Protein AF-A0A968T275-F1 (afdb_monomer)

pLDDT: mean 90.65, std 12.42, range [26.17, 98.94]

Mean predicted aligned error: 10.83 Å

Radius of gyration: 30.5 Å; Cα contacts (8 Å, |Δi|>4): 1567; chains: 1; bounding box: 111×54×71 Å

Sequence (572 aa):
MMFLVAIGLPYISNASSYRVTSISEYQVAEKAAQAGDTIKWAPGTYEDVSWVILKDGIIVIASELGKTVFTGSSKVELQASHIVFSGFQFAGGKINGDVCKVTGSHNLLEHLNFSAYHSKYYLNIVAACRYNTIRYCNFERKPEDVQSSVVQIQVDEKQPGYHVIAWCSFLNHTAPYNSGGDYGIEALRIGYSFQAKFISRTTVEYCYFSRCNGDGEIISSKARENMYRYNTFENNGESHFTLRHGSDNIVYGNFFLGGAGLRIKEGQNHMVYNNYFSTGEYWTIKLENYKADPLKNVVIAHNTFANSGPLKLGGKGDFKPQQVLIGGNLFINPINQVTDDPTGLEVYQANSYSGEIEVPAQSGFYPFKSIVSKNTCGYYHPSKKIASDNTFPLLDIPVLTDDPLLLLDIAGNKRPVKRKSAGCFEPSKNASSVHPYATDVNTGPVYLRQKALLAKRVMANIREATLLKAEKMLNEKPVTVTAAFCSRSAGGRHDFYSEGDYWWPDPENPTGPYIQKDGQSNPGNFSDHRHAMVRLSEITATLTSAWMLTGDKNMRKRLWNTCKPGLWIQQR

Structure (mmCIF, N/CA/C/O backbone):
data_AF-A0A968T275-F1
#
_entry.id   AF-A0A968T275-F1
#
loop_
_atom_site.group_PDB
_atom_site.id
_atom_site.type_symbol
_atom_site.label_atom_id
_atom_site.label_alt_id
_atom_site.label_comp_id
_atom_site.label_asym_id
_atom_site.label_entity_id
_atom_site.label_seq_id
_atom_site.pdbx_PDB_ins_code
_atom_site.Cartn_x
_atom_site.Cartn_y
_atom_site.Cartn_z
_atom_site.occupancy
_atom_site.B_iso_or_equiv
_atom_site.auth_seq_id
_atom_site.auth_comp_id
_atom_site.auth_asym_id
_atom_site.auth_atom_id
_atom_site.pdbx_PDB_model_num
ATOM 1 N N . MET A 1 1 ? -33.581 -29.678 -17.322 1.00 34.41 1 MET A N 1
ATOM 2 C CA . MET A 1 1 ? -33.541 -29.616 -18.797 1.0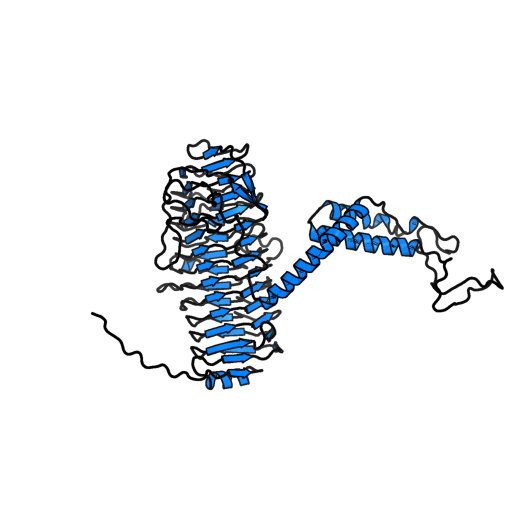0 34.41 1 MET A CA 1
ATOM 3 C C . MET A 1 1 ? -32.236 -28.920 -19.174 1.00 34.41 1 MET A C 1
ATOM 5 O O . MET A 1 1 ? -32.160 -27.703 -19.115 1.00 34.41 1 MET A O 1
ATOM 9 N N . MET A 1 2 ? -31.164 -29.702 -19.362 1.00 27.20 2 MET A N 1
ATOM 10 C CA . MET A 1 2 ? -29.819 -29.215 -19.707 1.00 27.20 2 MET A CA 1
ATOM 11 C C . MET A 1 2 ? -29.798 -28.828 -21.185 1.00 27.20 2 MET A C 1
ATOM 13 O O . MET A 1 2 ? -29.989 -29.691 -22.036 1.00 27.20 2 MET A O 1
ATOM 17 N N . PHE A 1 3 ? -29.539 -27.559 -21.489 1.00 26.59 3 PHE A N 1
ATOM 18 C CA . PHE A 1 3 ? -29.072 -27.167 -22.814 1.00 26.59 3 PHE A CA 1
ATOM 19 C C . PHE A 1 3 ? -27.549 -27.331 -22.843 1.00 26.59 3 PHE A C 1
ATOM 21 O O . PHE A 1 3 ? -26.822 -26.554 -22.228 1.00 26.59 3 PHE A O 1
ATOM 28 N N . LEU A 1 4 ? -27.074 -28.373 -23.534 1.00 26.17 4 LEU A N 1
ATOM 29 C CA . LEU A 1 4 ? -25.695 -28.445 -24.007 1.00 26.17 4 LEU A CA 1
ATOM 30 C C . LEU A 1 4 ? -25.525 -27.367 -25.085 1.00 26.17 4 LEU A C 1
ATOM 32 O O . LEU A 1 4 ? -26.026 -27.511 -26.198 1.00 26.17 4 LEU A O 1
ATOM 36 N N . VAL A 1 5 ? -24.815 -26.291 -24.758 1.00 29.11 5 VAL A N 1
ATOM 37 C CA . VAL A 1 5 ? -24.202 -25.430 -25.770 1.00 29.11 5 VAL A CA 1
ATOM 38 C C . VAL A 1 5 ? -22.947 -26.155 -26.241 1.00 29.11 5 VAL A C 1
ATOM 40 O O . VAL A 1 5 ? -22.015 -26.367 -25.466 1.00 29.11 5 VAL A O 1
ATOM 43 N N . ALA A 1 6 ? -22.944 -26.580 -27.503 1.00 30.14 6 ALA A N 1
ATOM 44 C CA . ALA A 1 6 ? -21.759 -27.090 -28.172 1.00 30.14 6 ALA A CA 1
ATOM 45 C C . ALA A 1 6 ? -20.738 -25.948 -28.299 1.00 30.14 6 ALA A C 1
ATOM 47 O O . ALA A 1 6 ? -20.837 -25.106 -29.189 1.00 30.14 6 ALA A O 1
ATOM 48 N N . ILE A 1 7 ? -19.778 -25.892 -27.375 1.00 38.72 7 ILE A N 1
ATOM 49 C CA . ILE A 1 7 ? -18.598 -25.039 -27.503 1.00 38.72 7 ILE A CA 1
ATOM 50 C C . ILE A 1 7 ? -17.682 -25.742 -28.503 1.00 38.72 7 ILE A C 1
ATOM 52 O O . ILE A 1 7 ? -17.179 -26.834 -28.234 1.00 38.72 7 ILE A O 1
ATOM 56 N N . GLY A 1 8 ? -17.521 -25.136 -29.680 1.00 32.03 8 GLY A N 1
ATOM 57 C CA . GLY A 1 8 ? -16.523 -25.559 -30.653 1.00 32.03 8 GLY A CA 1
ATOM 58 C C . GLY A 1 8 ? -15.155 -25.651 -29.983 1.00 32.03 8 GLY A C 1
ATOM 59 O O . GLY A 1 8 ? -14.760 -24.746 -29.250 1.00 32.03 8 GLY A O 1
ATOM 60 N N . LEU A 1 9 ? -14.466 -26.769 -30.211 1.00 34.84 9 LEU A N 1
ATOM 61 C CA . LEU A 1 9 ? -13.082 -26.989 -29.802 1.00 34.84 9 LEU A CA 1
ATOM 62 C C . LEU A 1 9 ? -12.250 -25.750 -30.175 1.00 34.84 9 LEU A C 1
ATOM 64 O O . LEU A 1 9 ? -12.131 -25.462 -31.371 1.00 34.84 9 LEU A O 1
ATOM 68 N N . PRO A 1 10 ? -11.693 -24.994 -29.210 1.00 41.00 10 PRO A N 1
ATOM 69 C CA . PRO A 1 10 ? -10.780 -23.928 -29.560 1.00 41.00 10 PRO A CA 1
ATOM 70 C C . PRO A 1 10 ? -9.557 -24.585 -30.192 1.00 41.00 10 PRO A C 1
ATOM 72 O O . PRO A 1 10 ? -8.953 -25.495 -29.619 1.00 41.00 10 PRO A O 1
ATOM 75 N N . TYR A 1 11 ? -9.223 -24.137 -31.401 1.00 39.56 11 TYR A N 1
ATOM 76 C CA . TYR A 1 11 ? -7.909 -24.352 -31.982 1.00 39.56 11 TYR A CA 1
ATOM 77 C C . TYR A 1 11 ? -6.871 -24.055 -30.897 1.00 39.56 11 TYR A C 1
ATOM 79 O O . TYR A 1 11 ? -6.786 -22.929 -30.411 1.00 39.56 11 TYR A O 1
ATOM 87 N N . ILE A 1 12 ? -6.095 -25.065 -30.507 1.00 41.78 12 ILE A N 1
ATOM 88 C CA . ILE A 1 12 ? -4.847 -24.846 -29.785 1.00 41.78 12 ILE A CA 1
ATOM 89 C C . ILE A 1 12 ? -3.923 -24.193 -30.815 1.00 41.78 12 ILE A C 1
ATOM 91 O O . ILE A 1 12 ? -3.220 -24.879 -31.555 1.00 41.78 12 ILE A O 1
ATOM 95 N N . SER A 1 13 ? -4.002 -22.868 -30.959 1.00 51.94 13 SER A N 1
ATOM 96 C CA . SER A 1 13 ? -2.944 -22.136 -31.637 1.00 51.94 13 SER A CA 1
ATOM 97 C C . SER A 1 13 ? -1.700 -22.282 -30.765 1.00 51.94 13 SER A C 1
ATOM 99 O O . SER A 1 13 ? -1.725 -22.024 -29.560 1.00 51.94 13 SER A O 1
ATOM 101 N N . ASN A 1 14 ? -0.607 -22.770 -31.349 1.00 66.62 14 ASN A N 1
ATOM 102 C CA . ASN A 1 14 ? 0.690 -22.684 -30.692 1.00 66.62 14 ASN A CA 1
ATOM 103 C C . ASN A 1 14 ? 1.000 -21.194 -30.521 1.00 66.62 14 ASN A C 1
ATOM 105 O O . ASN A 1 14 ? 1.287 -20.522 -31.511 1.00 66.62 14 ASN A O 1
ATOM 109 N N . ALA A 1 15 ? 0.900 -20.685 -29.291 1.00 83.12 15 ALA A N 1
ATOM 110 C CA . ALA A 1 15 ? 1.234 -19.302 -28.977 1.00 83.12 15 ALA A CA 1
ATOM 111 C C . ALA A 1 15 ? 2.680 -19.018 -29.407 1.00 83.12 15 ALA A C 1
ATOM 113 O O . ALA A 1 15 ? 3.624 -19.677 -28.956 1.00 83.12 15 ALA A O 1
ATOM 114 N N . SER A 1 16 ? 2.849 -18.054 -30.306 1.00 94.38 16 SER A N 1
ATOM 115 C CA . SER A 1 16 ? 4.151 -17.653 -30.823 1.00 94.38 16 SER A CA 1
ATOM 116 C C . SER A 1 16 ? 4.900 -16.813 -29.790 1.00 94.38 16 SER A C 1
ATOM 118 O O . SER A 1 16 ? 4.310 -16.099 -28.977 1.00 94.38 16 SER A O 1
ATOM 120 N N . SER A 1 17 ? 6.232 -16.898 -29.810 1.00 96.69 17 SER A N 1
ATOM 121 C CA . SER A 1 17 ? 7.104 -16.104 -28.942 1.00 96.69 17 SER A CA 1
ATOM 122 C C . SER A 1 17 ? 8.056 -15.264 -29.785 1.00 96.69 17 SER A C 1
ATOM 124 O O . SER A 1 17 ? 8.893 -15.806 -30.504 1.00 96.69 17 SER A O 1
ATOM 126 N N . TYR A 1 18 ? 7.993 -13.947 -29.625 1.00 98.12 18 TYR A N 1
ATOM 127 C CA . TYR A 1 18 ? 8.832 -12.978 -30.324 1.00 98.12 18 TYR A CA 1
ATOM 128 C C . TYR A 1 18 ? 9.880 -12.426 -29.360 1.00 98.12 18 TYR A C 1
ATOM 130 O O . TYR A 1 18 ? 9.529 -11.881 -28.317 1.00 98.12 18 TYR A O 1
ATOM 138 N N . ARG A 1 19 ? 11.170 -12.567 -29.672 1.00 98.12 19 ARG A N 1
ATOM 139 C CA . ARG A 1 19 ? 12.244 -11.928 -28.895 1.00 98.12 19 ARG A CA 1
ATOM 140 C C . ARG A 1 19 ? 12.531 -10.549 -29.476 1.00 98.12 19 ARG A C 1
ATOM 142 O O . ARG A 1 19 ? 12.701 -10.443 -30.685 1.00 98.12 19 ARG A O 1
ATOM 149 N N . VAL A 1 20 ? 12.638 -9.536 -28.619 1.00 98.50 20 VAL A N 1
ATOM 150 C CA . VAL A 1 20 ? 12.916 -8.151 -29.027 1.00 98.50 20 VAL A CA 1
ATOM 151 C C . VAL A 1 20 ? 14.028 -7.532 -28.184 1.00 98.50 20 VAL A C 1
ATOM 153 O O . VAL A 1 20 ? 14.201 -7.869 -27.011 1.00 98.50 20 VAL A O 1
ATOM 156 N N . THR A 1 21 ? 14.796 -6.636 -28.790 1.00 97.94 21 THR A N 1
ATOM 157 C CA . THR A 1 21 ? 15.890 -5.865 -28.175 1.00 97.94 21 THR A CA 1
ATOM 158 C C . THR A 1 21 ? 15.772 -4.365 -28.449 1.00 97.94 21 THR A C 1
ATOM 160 O O . THR A 1 21 ? 16.603 -3.580 -28.009 1.00 97.94 21 THR A O 1
ATOM 163 N N . SER A 1 22 ? 14.742 -3.936 -29.173 1.00 97.81 22 SER A N 1
ATOM 164 C CA . SER A 1 22 ? 14.521 -2.536 -29.524 1.00 97.81 22 SER A CA 1
ATOM 165 C C . SER A 1 22 ? 13.033 -2.247 -29.683 1.00 97.81 22 SER A C 1
ATOM 167 O O . SER A 1 22 ? 12.223 -3.157 -29.873 1.00 97.81 22 SER A O 1
ATOM 169 N N . ILE A 1 23 ? 12.669 -0.964 -29.653 1.00 97.25 23 ILE A N 1
ATOM 170 C CA . ILE A 1 23 ? 11.293 -0.543 -29.927 1.00 97.25 23 ILE A CA 1
ATOM 171 C C . ILE A 1 23 ? 10.861 -0.873 -31.362 1.00 97.25 23 ILE A C 1
ATOM 173 O O . ILE A 1 23 ? 9.730 -1.293 -31.584 1.00 97.25 23 ILE A O 1
ATOM 177 N N . SER A 1 24 ? 11.768 -0.767 -32.333 1.00 97.69 24 SER A N 1
ATOM 178 C CA . SER A 1 24 ? 11.483 -1.129 -33.724 1.00 97.69 24 SER A CA 1
ATOM 179 C C . SER A 1 24 ? 11.145 -2.617 -33.854 1.00 97.69 24 SER A C 1
ATOM 181 O O . SER A 1 24 ? 10.170 -2.978 -34.509 1.00 97.69 24 SER A O 1
ATOM 183 N N . GLU A 1 25 ? 11.897 -3.490 -33.176 1.00 98.38 25 GLU A N 1
ATOM 184 C CA . GLU A 1 25 ? 11.587 -4.925 -33.113 1.00 98.38 25 GLU A CA 1
ATOM 185 C C . GLU A 1 25 ? 10.273 -5.202 -32.379 1.00 98.38 25 GLU A C 1
ATOM 187 O O . GLU A 1 25 ? 9.494 -6.041 -32.830 1.00 98.38 25 GLU A O 1
ATOM 192 N N . TYR A 1 26 ? 9.994 -4.481 -31.287 1.00 98.19 26 TYR A N 1
ATOM 193 C CA . TYR A 1 26 ? 8.715 -4.569 -30.581 1.00 98.19 26 TYR A CA 1
ATOM 194 C C . TYR A 1 26 ? 7.533 -4.239 -31.496 1.00 98.19 26 TYR A C 1
ATOM 196 O O . TYR A 1 26 ? 6.581 -5.007 -31.546 1.00 98.19 26 TYR A O 1
ATOM 204 N N . GLN A 1 27 ? 7.605 -3.153 -32.266 1.00 97.81 27 GLN A N 1
ATOM 205 C CA . GLN A 1 27 ? 6.531 -2.745 -33.177 1.00 97.81 27 GLN A CA 1
ATOM 206 C C . GLN A 1 27 ? 6.287 -3.777 -34.286 1.00 97.81 27 GLN A C 1
ATOM 208 O O . GLN A 1 27 ? 5.141 -4.062 -34.642 1.00 97.81 27 GLN A O 1
ATOM 213 N N . VAL A 1 28 ? 7.357 -4.373 -34.822 1.00 98.25 28 VAL A N 1
ATOM 214 C CA . VAL A 1 28 ? 7.248 -5.466 -35.801 1.00 98.25 28 VAL A CA 1
ATOM 215 C C . VAL A 1 28 ? 6.604 -6.700 -35.163 1.00 98.25 28 VAL A C 1
ATOM 217 O O . VAL A 1 28 ? 5.702 -7.291 -35.758 1.00 98.25 28 VAL A O 1
ATOM 220 N N . ALA A 1 29 ? 7.024 -7.062 -33.949 1.00 98.19 29 ALA A N 1
ATOM 221 C CA . ALA A 1 29 ? 6.466 -8.187 -33.206 1.00 98.19 29 ALA A CA 1
ATOM 222 C C . ALA A 1 29 ? 4.988 -7.971 -32.848 1.00 98.19 29 ALA A C 1
ATOM 224 O O . ALA A 1 29 ? 4.181 -8.866 -33.069 1.00 98.19 29 ALA A O 1
ATOM 225 N N . GLU A 1 30 ? 4.605 -6.786 -32.368 1.00 97.81 30 GLU A N 1
ATOM 226 C CA . GLU A 1 30 ? 3.220 -6.447 -32.014 1.00 97.81 30 GLU A CA 1
ATOM 227 C C . GLU A 1 30 ? 2.287 -6.538 -33.226 1.00 97.81 30 GLU A C 1
ATOM 229 O O . GLU A 1 30 ? 1.179 -7.070 -33.127 1.00 97.81 30 GLU A O 1
ATOM 234 N N . LYS A 1 31 ? 2.750 -6.083 -34.396 1.00 97.38 31 LYS A N 1
ATOM 235 C CA . LYS A 1 31 ? 1.987 -6.195 -35.643 1.00 97.38 31 LYS A CA 1
ATOM 236 C C . LYS A 1 31 ? 1.782 -7.652 -36.072 1.00 97.38 31 LYS A C 1
ATOM 238 O O . LYS A 1 31 ? 0.738 -7.970 -36.640 1.00 97.38 31 LYS A O 1
ATOM 243 N N . ALA A 1 32 ? 2.772 -8.512 -35.834 1.00 97.25 32 ALA A N 1
ATOM 244 C CA . ALA A 1 32 ? 2.715 -9.930 -36.184 1.00 97.25 32 ALA A CA 1
ATOM 245 C C . ALA A 1 32 ? 1.926 -10.771 -35.165 1.00 97.25 32 ALA A C 1
ATOM 247 O O . ALA A 1 32 ? 1.324 -11.773 -35.549 1.00 97.25 32 ALA A O 1
ATOM 248 N N . ALA A 1 33 ? 1.920 -10.358 -33.898 1.00 97.19 33 ALA A N 1
ATOM 249 C CA . ALA A 1 33 ? 1.337 -11.108 -32.798 1.00 97.19 33 ALA A CA 1
ATOM 250 C C . ALA A 1 33 ? -0.191 -11.247 -32.905 1.00 97.19 33 ALA A C 1
ATOM 252 O O . ALA A 1 33 ? -0.933 -10.333 -33.298 1.00 97.19 33 ALA A O 1
ATOM 253 N N . GLN A 1 34 ? -0.670 -12.412 -32.491 1.00 96.12 34 GLN A N 1
ATOM 254 C CA . GLN A 1 34 ? -2.067 -12.744 -32.255 1.00 96.12 34 GLN A CA 1
ATOM 255 C C . GLN A 1 34 ? -2.355 -12.786 -30.749 1.00 96.12 34 GLN A C 1
ATOM 257 O O . GLN A 1 34 ? -1.444 -12.845 -29.926 1.00 96.12 34 GLN A O 1
ATOM 262 N N . ALA A 1 35 ? -3.635 -12.737 -30.371 1.00 95.38 35 ALA A N 1
ATOM 263 C CA . ALA A 1 35 ? -4.016 -12.900 -28.971 1.00 95.38 35 ALA A CA 1
ATOM 264 C C . ALA A 1 35 ? -3.499 -14.252 -28.438 1.00 95.38 35 ALA A C 1
ATOM 266 O O . ALA A 1 35 ? -3.644 -15.279 -29.098 1.00 95.38 35 ALA A O 1
ATOM 267 N N . GLY A 1 36 ? -2.892 -14.235 -27.253 1.00 92.94 36 GLY A N 1
ATOM 268 C CA . GLY A 1 36 ? -2.193 -15.366 -26.642 1.00 92.94 36 GLY A CA 1
ATOM 269 C C . GLY A 1 36 ? -0.683 -15.396 -26.899 1.00 92.94 36 GLY A C 1
ATOM 270 O O . GLY A 1 36 ? 0.037 -16.048 -26.143 1.00 92.94 36 GLY A O 1
ATOM 271 N N . ASP A 1 37 ? -0.178 -14.671 -27.901 1.00 97.88 37 ASP A N 1
ATOM 272 C CA . ASP A 1 37 ? 1.254 -14.638 -28.198 1.00 97.88 37 ASP A CA 1
ATOM 273 C C . ASP A 1 37 ? 2.050 -13.851 -27.150 1.00 97.88 37 ASP A C 1
ATOM 275 O O . ASP A 1 37 ? 1.539 -12.971 -26.451 1.00 97.88 37 ASP A O 1
ATOM 279 N N . THR A 1 38 ? 3.346 -14.160 -27.058 1.00 98.50 38 THR A N 1
ATOM 280 C CA . THR A 1 38 ? 4.271 -13.520 -26.119 1.00 98.50 38 THR A CA 1
ATOM 281 C C . THR A 1 38 ? 5.351 -12.715 -26.836 1.00 98.50 38 THR A C 1
ATOM 283 O O . THR A 1 38 ? 6.092 -13.246 -27.659 1.00 98.50 38 THR A O 1
ATOM 286 N N . ILE A 1 39 ? 5.535 -11.458 -26.445 1.00 98.56 39 ILE A N 1
ATOM 287 C CA . ILE A 1 39 ? 6.681 -10.627 -26.814 1.00 98.56 39 ILE A CA 1
ATOM 288 C C . ILE A 1 39 ? 7.626 -10.553 -25.609 1.00 98.56 39 ILE A C 1
ATOM 290 O O . ILE A 1 39 ? 7.262 -10.065 -24.538 1.00 98.56 39 ILE A O 1
ATOM 294 N N . LYS A 1 40 ? 8.847 -11.066 -25.773 1.00 98.44 40 LYS A N 1
ATOM 295 C CA . LYS A 1 40 ? 9.882 -11.159 -24.737 1.00 98.44 40 LYS A CA 1
ATOM 296 C C . LYS A 1 40 ? 10.993 -10.154 -25.003 1.00 98.44 40 LYS A C 1
ATOM 298 O O . LYS A 1 40 ? 11.765 -10.316 -25.950 1.00 98.44 40 LYS A O 1
ATOM 303 N N . TRP A 1 41 ? 11.116 -9.155 -24.140 1.00 98.44 41 TRP A N 1
ATOM 304 C CA . TRP A 1 41 ? 12.211 -8.194 -24.198 1.00 98.44 41 TRP A CA 1
ATOM 305 C C . TRP A 1 41 ? 13.478 -8.796 -23.598 1.00 98.44 41 TRP A C 1
ATOM 307 O O . TRP A 1 41 ? 13.456 -9.314 -22.481 1.00 98.44 41 TRP A O 1
ATOM 317 N N . ALA A 1 42 ? 14.585 -8.734 -24.327 1.00 98.50 42 ALA A N 1
ATOM 318 C CA . ALA A 1 42 ? 15.855 -9.283 -23.877 1.00 98.50 42 ALA A CA 1
ATOM 319 C C . ALA A 1 42 ? 16.416 -8.545 -22.641 1.00 98.50 42 ALA A C 1
ATOM 321 O O . ALA A 1 42 ? 16.097 -7.369 -22.414 1.00 98.50 42 ALA A O 1
ATOM 322 N N . PRO A 1 43 ? 17.308 -9.179 -21.861 1.00 98.69 43 PRO A N 1
ATOM 323 C CA . PRO A 1 43 ? 18.040 -8.505 -20.794 1.00 98.69 43 PRO A CA 1
ATOM 324 C C . PRO A 1 43 ? 18.839 -7.326 -21.351 1.00 98.69 43 PRO A C 1
ATOM 326 O O . PRO A 1 43 ? 19.406 -7.423 -22.438 1.00 98.69 43 PRO A O 1
ATOM 329 N N . GLY A 1 44 ? 18.898 -6.226 -20.611 1.00 98.25 44 GLY A N 1
ATOM 330 C CA . GLY A 1 44 ? 19.621 -5.030 -21.024 1.00 98.25 44 GLY A CA 1
ATOM 331 C C . GLY A 1 44 ? 19.134 -3.774 -20.315 1.00 98.25 44 GLY A C 1
ATOM 332 O O . GLY A 1 44 ? 18.080 -3.775 -19.674 1.00 98.25 44 GLY A O 1
ATOM 333 N N . THR A 1 45 ? 19.914 -2.709 -20.461 1.00 98.44 45 THR A N 1
ATOM 334 C CA . THR A 1 45 ? 19.514 -1.352 -20.089 1.00 98.44 45 THR A CA 1
ATOM 335 C C . THR A 1 45 ? 19.145 -0.606 -21.359 1.00 98.44 45 THR A C 1
ATOM 337 O O . THR A 1 45 ? 19.941 -0.557 -22.294 1.00 98.44 45 THR A O 1
ATOM 340 N N . TYR A 1 46 ? 17.944 -0.045 -21.386 1.00 98.44 46 TYR A N 1
ATOM 341 C CA . TYR A 1 46 ? 17.384 0.654 -22.528 1.00 98.44 46 TYR A CA 1
ATOM 342 C C . TYR A 1 46 ? 17.012 2.072 -22.103 1.00 98.44 46 TYR A C 1
ATOM 344 O O . TYR A 1 46 ? 16.246 2.275 -21.160 1.00 98.44 46 TYR A O 1
ATOM 352 N N . GLU A 1 47 ? 17.580 3.052 -22.788 1.00 98.00 47 GLU A N 1
ATOM 353 C CA . GLU A 1 47 ? 17.408 4.467 -22.479 1.00 98.00 47 GLU A CA 1
ATOM 354 C C . GLU A 1 47 ? 16.419 5.111 -23.456 1.00 98.00 47 GLU A C 1
ATOM 356 O O . GLU A 1 47 ? 16.344 4.709 -24.617 1.00 98.00 47 GLU A O 1
ATOM 361 N N . ASP A 1 48 ? 15.642 6.084 -22.971 1.00 98.12 48 ASP A N 1
ATOM 362 C CA . ASP A 1 48 ? 14.725 6.904 -23.779 1.00 98.12 48 ASP A CA 1
ATOM 363 C C . ASP A 1 48 ? 13.708 6.117 -24.628 1.00 98.12 48 ASP A C 1
ATOM 365 O O . ASP A 1 48 ? 13.305 6.533 -25.717 1.00 98.12 48 ASP A O 1
ATOM 369 N N . VAL A 1 49 ? 13.241 4.972 -24.125 1.00 98.12 49 VAL A N 1
ATOM 370 C CA . VAL A 1 49 ? 12.291 4.130 -24.853 1.00 98.12 49 VAL A CA 1
ATOM 371 C C . VAL A 1 49 ? 10.856 4.523 -24.524 1.00 98.12 49 VAL A C 1
ATOM 373 O O . VAL A 1 49 ? 10.373 4.327 -23.410 1.00 98.12 49 VAL A O 1
ATOM 376 N N . SER A 1 50 ? 10.139 5.028 -25.522 1.00 97.12 50 SER A N 1
ATOM 377 C CA . SER A 1 50 ? 8.707 5.308 -25.433 1.00 97.12 50 SER A CA 1
ATOM 378 C C . SER A 1 50 ? 7.932 4.312 -26.281 1.00 97.12 50 SER A C 1
ATOM 380 O O . SER A 1 50 ? 8.120 4.277 -27.497 1.00 97.12 50 SER A O 1
ATOM 382 N N . TRP A 1 51 ? 7.012 3.557 -25.678 1.00 94.56 51 TRP A N 1
ATOM 383 C CA . TRP A 1 51 ? 6.145 2.664 -26.449 1.00 94.56 51 TRP A CA 1
ATOM 384 C C . TRP A 1 51 ? 4.698 2.633 -25.989 1.00 94.56 51 TRP A C 1
ATOM 386 O O . TRP A 1 51 ? 4.366 2.927 -24.842 1.00 94.56 51 TRP A O 1
ATOM 396 N N . VAL A 1 52 ? 3.833 2.275 -26.932 1.00 97.88 52 VAL A N 1
ATOM 397 C CA . VAL A 1 52 ? 2.392 2.140 -26.747 1.00 97.88 52 VAL A CA 1
ATOM 398 C C . VAL A 1 52 ? 2.030 0.702 -27.087 1.00 97.88 52 VAL A C 1
ATOM 400 O O . VAL A 1 52 ? 2.407 0.231 -28.153 1.00 97.88 52 VAL A O 1
ATOM 403 N N . ILE A 1 53 ? 1.339 0.021 -26.177 1.00 98.12 53 ILE A N 1
ATOM 404 C CA . ILE A 1 53 ? 0.802 -1.325 -26.384 1.00 98.12 53 ILE A CA 1
ATOM 405 C C . ILE A 1 53 ? -0.633 -1.164 -26.885 1.00 98.12 53 ILE A C 1
ATOM 407 O O . ILE A 1 53 ? -1.501 -0.693 -26.144 1.00 98.12 53 ILE A O 1
ATOM 411 N N . LEU A 1 54 ? -0.860 -1.513 -28.147 1.00 97.75 54 LEU A N 1
ATOM 412 C CA . LEU A 1 54 ? -2.102 -1.320 -28.898 1.00 97.75 54 LEU A CA 1
ATOM 413 C C . LEU A 1 54 ? -2.844 -2.633 -29.174 1.00 97.75 54 LEU A C 1
ATOM 415 O O . LEU A 1 54 ? -4.049 -2.613 -29.415 1.00 97.75 54 LEU A O 1
ATOM 419 N N . LYS A 1 55 ? -2.145 -3.771 -29.165 1.00 97.56 55 LYS A N 1
ATOM 420 C CA . LYS A 1 55 ? -2.729 -5.074 -29.506 1.00 97.56 55 LYS A CA 1
ATOM 421 C C . LYS A 1 55 ? -3.328 -5.775 -28.287 1.00 97.56 55 LYS A C 1
ATOM 423 O O . LYS A 1 55 ? -2.590 -6.160 -27.394 1.00 97.56 55 LYS A O 1
ATOM 428 N N . ASP A 1 56 ? -4.633 -6.029 -28.292 1.00 97.94 56 ASP A N 1
ATOM 429 C CA . ASP A 1 56 ? -5.302 -6.782 -27.222 1.00 97.94 56 ASP A CA 1
ATOM 430 C C . ASP A 1 56 ? -4.830 -8.239 -27.105 1.00 97.94 56 ASP A C 1
ATOM 432 O O . ASP A 1 56 ? -4.510 -8.904 -28.096 1.00 97.94 56 ASP A O 1
ATOM 436 N N . GLY A 1 57 ? -4.873 -8.759 -25.878 1.00 97.31 57 GLY A N 1
ATOM 437 C CA . GLY A 1 57 ? -4.733 -10.189 -25.601 1.00 97.31 57 GLY A CA 1
ATOM 438 C C . GLY A 1 57 ? -3.311 -10.744 -25.679 1.00 97.31 57 GLY A C 1
ATOM 439 O O . GLY A 1 57 ? -3.157 -11.963 -25.661 1.00 97.31 57 GLY A O 1
ATOM 440 N N . ILE A 1 58 ? -2.281 -9.901 -25.796 1.00 97.94 58 ILE A N 1
ATOM 441 C CA . ILE A 1 58 ? -0.879 -10.345 -25.857 1.00 97.94 58 ILE A CA 1
ATOM 442 C C . ILE A 1 58 ? -0.193 -10.315 -24.486 1.00 97.94 58 ILE A C 1
ATOM 444 O O . ILE A 1 58 ? -0.600 -9.615 -23.556 1.00 97.94 58 ILE A O 1
ATOM 448 N N . ILE A 1 59 ? 0.909 -11.054 -24.380 1.00 98.62 59 ILE A N 1
ATOM 449 C CA . ILE A 1 59 ? 1.762 -11.104 -23.193 1.00 98.62 59 ILE A CA 1
ATOM 450 C C . ILE A 1 59 ? 3.074 -10.379 -23.509 1.00 98.62 59 ILE A C 1
ATOM 452 O O . ILE A 1 59 ? 3.799 -10.767 -24.418 1.00 98.62 59 ILE A O 1
ATOM 456 N N . VAL A 1 60 ? 3.410 -9.330 -22.764 1.00 98.56 60 VAL A N 1
ATOM 457 C CA . VAL A 1 60 ? 4.640 -8.545 -22.930 1.00 98.56 60 VAL A CA 1
ATOM 458 C C . VAL A 1 60 ? 5.475 -8.659 -21.660 1.00 98.56 60 VAL A C 1
ATOM 460 O O . VAL A 1 60 ? 5.091 -8.156 -20.604 1.00 98.56 60 VAL A O 1
ATOM 463 N N . ILE A 1 61 ? 6.621 -9.336 -21.745 1.00 98.56 61 ILE A N 1
ATOM 464 C CA . ILE A 1 61 ? 7.432 -9.677 -20.568 1.00 98.56 61 ILE A CA 1
ATOM 465 C C . ILE A 1 61 ? 8.920 -9.410 -20.771 1.00 98.56 61 ILE A C 1
ATOM 467 O O . ILE A 1 61 ? 9.432 -9.482 -21.887 1.00 98.56 61 ILE A O 1
ATOM 471 N N . ALA A 1 62 ? 9.646 -9.178 -19.680 1.00 98.31 62 ALA A N 1
ATOM 472 C CA . ALA A 1 62 ? 11.093 -9.357 -19.672 1.00 98.31 62 ALA A CA 1
ATOM 473 C C . ALA A 1 62 ? 11.417 -10.852 -19.831 1.00 98.31 62 ALA A C 1
ATOM 475 O O . ALA A 1 62 ? 10.821 -11.696 -19.158 1.00 98.31 62 ALA A O 1
ATOM 476 N N . SER A 1 63 ? 12.371 -11.206 -20.695 1.00 96.50 63 SER A N 1
ATOM 477 C CA . SER A 1 63 ? 12.772 -12.607 -20.884 1.00 96.50 63 SER A CA 1
ATOM 478 C C . SER A 1 63 ? 13.427 -13.197 -19.632 1.00 96.50 63 SER A C 1
ATOM 480 O O . SER A 1 63 ? 13.361 -14.402 -19.410 1.00 96.50 63 SER A O 1
ATOM 482 N N . GLU A 1 64 ? 14.042 -12.339 -18.817 1.00 96.56 64 GLU A N 1
ATOM 483 C CA . GLU A 1 64 ? 14.543 -12.640 -17.480 1.00 96.56 64 GLU A CA 1
ATOM 484 C C . GLU A 1 64 ? 14.040 -11.563 -16.510 1.00 96.56 64 GLU A C 1
ATOM 486 O O . GLU A 1 64 ? 14.308 -10.371 -16.691 1.00 96.56 64 GLU A O 1
ATOM 491 N N . LEU A 1 65 ? 13.308 -11.977 -15.471 1.00 94.06 65 LEU A N 1
ATOM 492 C CA . LEU A 1 65 ? 12.677 -11.055 -14.525 1.00 94.06 65 LEU A CA 1
ATOM 493 C C . LEU A 1 65 ? 13.698 -10.098 -13.894 1.00 94.06 65 LEU A C 1
ATOM 495 O O . LEU A 1 65 ? 14.692 -10.516 -13.297 1.00 94.06 65 LEU A O 1
ATOM 499 N N . GLY A 1 66 ? 13.428 -8.799 -14.003 1.00 94.38 66 GLY A N 1
ATOM 500 C CA . GLY A 1 66 ? 14.274 -7.750 -13.451 1.00 94.38 66 GLY A CA 1
ATOM 501 C C . GLY A 1 66 ? 15.584 -7.525 -14.210 1.00 94.38 66 GLY A C 1
ATOM 502 O O . GLY A 1 66 ? 16.437 -6.794 -13.717 1.00 94.38 66 GLY A O 1
ATOM 503 N N . LYS A 1 67 ? 15.801 -8.127 -15.383 1.00 97.44 67 LYS A N 1
ATOM 504 C CA . LYS A 1 67 ? 17.022 -7.893 -16.178 1.00 97.44 67 LYS A CA 1
ATOM 505 C C . LYS A 1 67 ? 16.828 -6.937 -17.350 1.00 97.44 67 LYS A C 1
ATOM 507 O O . LYS A 1 67 ? 17.814 -6.529 -17.953 1.00 97.44 67 LYS A O 1
ATOM 512 N N . THR A 1 68 ? 15.590 -6.556 -17.640 1.00 98.44 68 THR A N 1
ATOM 513 C CA . THR A 1 68 ? 15.245 -5.511 -18.607 1.00 98.44 68 THR A CA 1
ATOM 514 C C . THR A 1 68 ? 14.954 -4.220 -17.844 1.00 98.44 68 THR A C 1
ATOM 516 O O . THR A 1 68 ? 13.974 -4.143 -17.095 1.00 98.44 68 THR A O 1
ATOM 519 N N . VAL A 1 69 ? 15.838 -3.234 -17.990 1.00 98.56 69 VAL A N 1
ATOM 520 C CA . VAL A 1 69 ? 15.816 -1.971 -17.245 1.00 98.56 69 VAL A CA 1
ATOM 521 C C . VAL A 1 69 ? 15.622 -0.811 -18.209 1.00 98.56 69 VAL A C 1
ATOM 523 O O . VAL A 1 69 ? 16.372 -0.678 -19.166 1.00 98.56 69 VAL A O 1
ATOM 526 N N . PHE A 1 70 ? 14.646 0.041 -17.926 1.00 98.62 70 PHE A N 1
ATOM 527 C CA . PHE A 1 70 ? 14.349 1.256 -18.666 1.00 98.62 70 PHE A CA 1
ATOM 528 C C . PHE A 1 70 ? 14.773 2.487 -17.861 1.00 98.62 70 PHE A C 1
ATOM 530 O O . PHE A 1 70 ? 14.373 2.657 -16.704 1.00 98.62 70 PHE A O 1
ATOM 537 N N . THR A 1 71 ? 15.592 3.338 -18.478 1.00 98.44 71 THR A N 1
ATOM 538 C CA . THR A 1 71 ? 16.193 4.551 -17.890 1.00 98.44 71 THR A CA 1
ATOM 539 C C . THR A 1 71 ? 15.897 5.777 -18.763 1.00 98.44 71 THR A C 1
ATOM 541 O O . THR A 1 71 ? 15.089 5.698 -19.693 1.00 98.44 71 THR A O 1
ATOM 544 N N . GLY A 1 72 ? 16.500 6.931 -18.460 1.00 98.25 72 GLY A N 1
ATOM 545 C CA . GLY A 1 72 ? 16.304 8.156 -19.241 1.00 98.25 72 GLY A CA 1
ATOM 546 C C . GLY A 1 72 ? 14.850 8.623 -19.208 1.00 98.25 72 GLY A C 1
ATOM 547 O O . GLY A 1 72 ? 14.227 8.642 -18.150 1.00 98.25 72 GLY A O 1
ATOM 548 N N . SER A 1 73 ? 14.304 8.972 -20.363 1.00 98.06 73 SER A N 1
ATOM 549 C CA . SER A 1 73 ? 12.930 9.434 -20.565 1.00 98.06 73 SER A CA 1
ATOM 550 C C . SER A 1 73 ? 11.941 8.321 -20.951 1.00 98.06 73 SER A C 1
ATOM 552 O O . SER A 1 73 ? 10.900 8.577 -21.565 1.00 98.06 73 SER A O 1
ATOM 554 N N . SER A 1 74 ? 12.251 7.073 -20.591 1.00 98.69 74 SER A N 1
ATOM 555 C CA . SER A 1 74 ? 11.436 5.914 -20.957 1.00 98.69 74 SER A CA 1
ATOM 556 C C . SER A 1 74 ? 10.032 5.933 -20.342 1.00 98.69 74 SER A C 1
ATOM 558 O O . SER A 1 74 ? 9.839 6.306 -19.183 1.00 98.69 74 SER A O 1
ATOM 560 N N . LYS A 1 75 ? 9.044 5.466 -21.108 1.00 98.50 75 LYS A N 1
ATOM 561 C CA . LYS A 1 75 ? 7.640 5.365 -20.688 1.00 98.50 75 LYS A CA 1
ATOM 562 C C . LYS A 1 75 ? 6.879 4.300 -21.473 1.00 98.50 75 LYS A C 1
ATOM 564 O O . LYS A 1 75 ? 7.231 3.977 -22.609 1.00 98.50 75 LYS A O 1
ATOM 569 N N . VAL A 1 76 ? 5.783 3.823 -20.892 1.00 98.62 76 VAL A N 1
ATOM 570 C CA . VAL A 1 76 ? 4.861 2.880 -21.525 1.00 98.62 76 VAL A CA 1
ATOM 571 C C . VAL A 1 76 ? 3.404 3.324 -21.379 1.00 98.62 76 VAL A C 1
ATOM 573 O O . VAL A 1 76 ? 2.969 3.724 -20.298 1.00 98.62 76 VAL A O 1
ATOM 576 N N . GLU A 1 77 ? 2.634 3.226 -22.465 1.00 98.56 77 GLU A N 1
ATOM 577 C CA . GLU A 1 77 ? 1.176 3.391 -22.450 1.00 98.56 77 GLU A CA 1
ATOM 578 C C . GLU A 1 77 ? 0.471 2.092 -22.869 1.00 98.56 77 GLU A C 1
ATOM 580 O O . GLU A 1 77 ? 0.637 1.620 -23.989 1.00 98.56 77 GLU A O 1
ATOM 585 N N . LEU A 1 78 ? -0.323 1.505 -21.973 1.00 98.31 78 LEU A N 1
ATOM 586 C CA . LEU A 1 78 ? -1.114 0.298 -22.212 1.00 98.31 78 LEU A CA 1
ATOM 587 C C . LEU A 1 78 ? -2.516 0.713 -22.670 1.00 98.31 78 LEU A C 1
ATOM 589 O O . LEU A 1 78 ? -3.403 0.897 -21.832 1.00 98.31 78 LEU A O 1
ATOM 593 N N . GLN A 1 79 ? -2.709 0.886 -23.980 1.00 98.31 79 GLN A N 1
ATOM 594 C CA . GLN A 1 79 ? -4.031 1.179 -24.554 1.00 98.31 79 GLN A CA 1
ATOM 595 C C . GLN A 1 79 ? -4.858 -0.078 -24.800 1.00 98.31 79 GLN A C 1
ATOM 597 O O . GLN A 1 79 ? -6.082 -0.045 -24.694 1.00 98.31 79 GLN A O 1
ATOM 602 N N . ALA A 1 80 ? -4.172 -1.183 -25.062 1.00 97.69 80 ALA A N 1
ATOM 603 C CA . ALA A 1 80 ? -4.759 -2.497 -25.204 1.00 97.69 80 ALA A CA 1
ATOM 604 C C . ALA A 1 80 ? -5.346 -3.045 -23.895 1.00 97.69 80 ALA A C 1
ATOM 606 O O . ALA A 1 80 ? -4.904 -2.714 -22.788 1.00 97.69 80 ALA A O 1
ATOM 607 N N . SER A 1 81 ? -6.324 -3.929 -24.051 1.00 98.69 81 SER A N 1
ATOM 608 C CA . SER A 1 81 ? -6.971 -4.713 -23.005 1.00 98.69 81 SER A CA 1
ATOM 609 C C . SER A 1 81 ? -6.490 -6.167 -23.010 1.00 98.69 81 SER A C 1
ATOM 611 O O . SER A 1 81 ? -5.944 -6.663 -23.997 1.00 98.69 81 SER A O 1
ATOM 613 N N . HIS A 1 82 ? -6.727 -6.882 -21.909 1.00 98.12 82 HIS A N 1
ATOM 614 C CA . HIS A 1 82 ? -6.327 -8.289 -21.746 1.00 98.12 82 HIS A CA 1
ATOM 615 C C . HIS A 1 82 ? -4.814 -8.528 -21.894 1.00 98.12 82 HIS A C 1
ATOM 617 O O . HIS A 1 82 ? -4.382 -9.572 -22.382 1.00 98.12 82 HIS A O 1
ATOM 623 N N . ILE A 1 83 ? -4.005 -7.558 -21.468 1.00 98.25 83 ILE A N 1
ATOM 624 C CA . ILE A 1 83 ? -2.544 -7.623 -21.507 1.00 98.25 83 ILE A CA 1
ATOM 625 C C . ILE A 1 83 ? -1.990 -8.247 -20.234 1.00 98.25 83 ILE A C 1
ATOM 627 O O . ILE A 1 83 ? -2.413 -7.898 -19.133 1.00 98.25 83 ILE A O 1
ATOM 631 N N . VAL A 1 84 ? -0.956 -9.078 -20.370 1.00 98.62 84 VAL A N 1
ATOM 632 C CA . VAL A 1 84 ? -0.017 -9.361 -19.273 1.00 98.62 84 VAL A CA 1
ATOM 633 C C . VAL A 1 84 ? 1.247 -8.540 -19.503 1.00 98.62 84 VAL A C 1
ATOM 635 O O . VAL A 1 84 ? 1.921 -8.735 -20.508 1.00 98.62 84 VAL A O 1
ATOM 638 N N . PHE A 1 85 ? 1.579 -7.629 -18.589 1.00 98.75 85 PHE A N 1
ATOM 639 C CA . PHE A 1 85 ? 2.781 -6.795 -18.649 1.00 98.75 85 PHE A CA 1
ATOM 640 C C . PHE A 1 85 ? 3.666 -7.067 -17.432 1.00 98.75 85 PHE A C 1
ATOM 642 O O . PHE A 1 85 ? 3.281 -6.734 -16.306 1.00 98.75 85 PHE A O 1
ATOM 649 N N . SER A 1 86 ? 4.832 -7.701 -17.636 1.00 98.75 86 SER A N 1
ATOM 650 C CA . SER A 1 86 ? 5.587 -8.258 -16.506 1.00 98.75 86 SER A CA 1
ATOM 651 C C . SER A 1 86 ? 7.113 -8.201 -16.561 1.00 98.75 86 SER A C 1
ATOM 653 O O . SER A 1 86 ? 7.743 -8.399 -17.595 1.00 98.75 86 SER A O 1
ATOM 655 N N . GLY A 1 87 ? 7.723 -8.022 -15.385 1.00 98.25 87 GLY A N 1
ATOM 656 C CA . GLY A 1 87 ? 9.140 -8.314 -15.150 1.00 98.25 87 GLY A CA 1
ATOM 657 C C . GLY A 1 87 ? 10.114 -7.172 -15.427 1.00 98.25 87 GLY A C 1
ATOM 658 O O . GLY A 1 87 ? 11.326 -7.386 -15.364 1.00 98.25 87 GLY A O 1
ATOM 659 N N . PHE A 1 88 ? 9.607 -5.981 -15.734 1.00 98.69 88 PHE A N 1
ATOM 660 C CA . PHE A 1 88 ? 10.406 -4.823 -16.122 1.00 98.69 88 PHE A CA 1
ATOM 661 C C . PHE A 1 88 ? 10.829 -3.957 -14.935 1.00 98.69 88 PHE A C 1
ATOM 663 O O . PHE A 1 88 ? 10.156 -3.888 -13.903 1.00 98.69 88 PHE A O 1
ATOM 670 N N . GLN A 1 89 ? 11.935 -3.234 -15.105 1.00 98.62 89 GLN A N 1
ATOM 671 C CA . GLN A 1 89 ? 12.341 -2.180 -14.181 1.00 98.62 89 GLN A CA 1
ATOM 672 C C . GLN A 1 89 ? 12.320 -0.821 -14.874 1.00 98.62 89 GLN A C 1
ATOM 674 O O . GLN A 1 89 ? 12.874 -0.684 -15.954 1.00 98.62 89 GLN A O 1
ATOM 679 N N . PHE A 1 90 ? 11.758 0.184 -14.216 1.00 98.69 90 PHE A N 1
ATOM 680 C CA . PHE A 1 90 ? 11.892 1.597 -14.540 1.00 98.69 90 PHE A CA 1
ATOM 681 C C . PHE A 1 90 ? 12.657 2.249 -13.390 1.00 98.69 90 PHE A C 1
ATOM 683 O O . PHE A 1 90 ? 12.136 2.375 -12.277 1.00 98.69 90 PHE A O 1
ATOM 690 N N . ALA A 1 91 ? 13.920 2.606 -13.620 1.00 96.56 91 ALA A N 1
ATOM 691 C CA . ALA A 1 91 ? 14.798 3.052 -12.543 1.00 96.56 91 ALA A CA 1
ATOM 692 C C . ALA A 1 91 ? 15.686 4.230 -12.945 1.00 96.56 91 ALA A C 1
ATOM 694 O O . ALA A 1 91 ? 16.293 4.209 -14.008 1.00 96.56 91 ALA A O 1
ATOM 695 N N . GLY A 1 92 ? 15.791 5.236 -12.070 1.00 96.38 92 GLY A N 1
ATOM 696 C CA . GLY A 1 92 ? 16.773 6.318 -12.208 1.00 96.38 92 GLY A CA 1
ATOM 697 C C . GLY A 1 92 ? 16.591 7.223 -13.431 1.00 96.38 92 GLY A C 1
ATOM 698 O O . GLY A 1 92 ? 17.555 7.850 -13.859 1.00 96.38 92 GLY A O 1
ATOM 699 N N . GLY A 1 93 ? 15.399 7.256 -14.033 1.00 97.56 93 GLY A N 1
ATOM 700 C CA . GLY A 1 93 ? 15.101 8.103 -15.186 1.00 97.56 93 GLY A CA 1
ATOM 701 C C . GLY A 1 93 ? 14.340 9.377 -14.825 1.00 97.56 93 GLY A C 1
ATOM 702 O O . GLY A 1 93 ? 14.026 9.642 -13.662 1.00 97.56 93 GLY A O 1
ATOM 703 N N . LYS A 1 94 ? 14.038 10.179 -15.844 1.00 98.00 94 LYS A N 1
ATOM 704 C CA . LYS A 1 94 ? 13.306 11.437 -15.733 1.00 98.00 94 LYS A CA 1
ATOM 705 C C . LYS A 1 94 ? 12.415 11.663 -16.945 1.00 98.00 94 LYS A C 1
ATOM 707 O O . LYS A 1 94 ? 12.890 11.711 -18.073 1.00 98.00 94 LYS A O 1
ATOM 712 N N . ILE A 1 95 ? 11.131 11.890 -16.690 1.00 96.56 95 ILE A N 1
ATOM 713 C CA . ILE A 1 95 ? 10.123 12.203 -17.703 1.00 96.56 95 ILE A CA 1
ATOM 714 C C . ILE A 1 95 ? 9.233 13.363 -17.269 1.00 96.56 95 ILE A C 1
ATOM 716 O O . ILE A 1 95 ? 8.947 13.558 -16.088 1.00 96.56 95 ILE A O 1
ATOM 720 N N . ASN A 1 96 ? 8.717 14.094 -18.255 1.00 95.31 96 ASN A N 1
ATOM 721 C CA . ASN A 1 96 ? 7.584 14.988 -18.056 1.00 95.31 96 ASN A CA 1
ATOM 722 C C . ASN A 1 96 ? 6.281 14.224 -18.347 1.00 95.31 96 ASN A C 1
ATOM 724 O O . ASN A 1 96 ? 5.823 14.179 -19.489 1.00 95.31 96 ASN A O 1
ATOM 728 N N . GLY A 1 97 ? 5.728 13.561 -17.329 1.00 96.50 97 GLY A N 1
ATOM 729 C CA . GLY A 1 97 ? 4.505 12.763 -17.448 1.00 96.50 97 GLY A CA 1
ATOM 730 C C . GLY A 1 97 ? 4.535 11.479 -16.624 1.00 96.50 97 GLY A C 1
ATOM 731 O O . GLY A 1 97 ? 5.231 11.397 -15.611 1.00 96.50 97 GLY A O 1
ATOM 732 N N . ASP A 1 98 ? 3.758 10.493 -17.067 1.00 98.19 98 ASP A N 1
ATOM 733 C CA . ASP A 1 98 ? 3.565 9.210 -16.387 1.00 98.19 98 ASP A CA 1
ATOM 734 C C . ASP A 1 98 ? 4.552 8.167 -16.925 1.00 98.19 98 ASP A C 1
ATOM 736 O O . ASP A 1 98 ? 4.760 8.092 -18.138 1.00 98.19 98 ASP A O 1
ATOM 740 N N . VAL A 1 99 ? 5.144 7.350 -16.045 1.00 98.69 99 VAL A N 1
ATOM 741 C CA . VAL A 1 99 ? 6.069 6.278 -16.463 1.00 98.69 99 VAL A CA 1
ATOM 742 C C . VAL A 1 99 ? 5.279 5.135 -17.088 1.00 98.69 99 VAL A C 1
ATOM 744 O O . VAL A 1 99 ? 5.613 4.665 -18.172 1.00 98.69 99 VAL A O 1
ATOM 747 N N . CYS A 1 100 ? 4.205 4.710 -16.422 1.00 98.81 100 CYS A N 1
ATOM 748 C CA . CYS A 1 100 ? 3.267 3.713 -16.916 1.00 98.81 100 CYS A CA 1
ATOM 749 C C . CYS A 1 100 ? 1.846 4.280 -16.882 1.00 98.81 100 CYS A C 1
ATOM 751 O O . CYS A 1 100 ? 1.294 4.545 -15.812 1.00 98.81 100 CYS A O 1
ATOM 753 N N . LYS A 1 101 ? 1.239 4.459 -18.053 1.00 98.81 101 LYS A N 1
ATOM 754 C CA . LYS A 1 101 ? -0.153 4.896 -18.191 1.00 98.81 101 LYS A CA 1
ATOM 755 C C . LYS A 1 101 ? -0.989 3.750 -18.740 1.00 98.81 101 LYS A C 1
ATOM 757 O O . LYS A 1 101 ? -0.610 3.131 -19.724 1.00 98.81 101 LYS A O 1
ATOM 762 N N . VAL A 1 102 ? -2.137 3.476 -18.136 1.00 98.81 102 VAL A N 1
ATOM 763 C CA . VAL A 1 102 ? -3.036 2.399 -18.571 1.00 98.81 102 VAL A CA 1
ATOM 764 C C . VAL A 1 102 ? -4.372 3.002 -18.964 1.00 98.81 102 VAL A C 1
ATOM 766 O O . VAL A 1 102 ? -5.013 3.669 -18.150 1.00 98.81 102 VAL A O 1
ATOM 769 N N . THR A 1 103 ? -4.766 2.770 -20.214 1.00 98.38 103 THR A N 1
ATOM 770 C CA . THR A 1 103 ? -6.061 3.171 -20.780 1.00 98.38 103 THR A CA 1
ATOM 771 C C . THR A 1 103 ? -6.925 1.980 -21.211 1.00 98.38 103 THR A C 1
ATOM 773 O O . THR A 1 103 ? -8.139 2.140 -21.343 1.00 98.38 103 THR A O 1
ATOM 776 N N . GLY A 1 104 ? -6.353 0.777 -21.312 1.00 98.19 104 GLY A N 1
ATOM 777 C CA . GLY A 1 104 ? -7.099 -0.470 -21.494 1.00 98.19 104 GLY A CA 1
ATOM 778 C C . GLY A 1 104 ? -7.633 -1.100 -20.200 1.00 98.19 104 GLY A C 1
ATOM 779 O O . GLY A 1 104 ? -7.335 -0.661 -19.083 1.00 98.19 104 GLY A O 1
ATOM 780 N N . SER A 1 105 ? -8.444 -2.145 -20.362 1.00 98.81 105 SER A N 1
ATOM 781 C CA . SER A 1 105 ? -9.123 -2.872 -19.279 1.00 98.81 105 SER A CA 1
ATOM 782 C C . SER A 1 105 ? -8.654 -4.326 -19.185 1.00 98.81 105 SER A C 1
ATOM 784 O O . SER A 1 105 ? -8.061 -4.860 -20.116 1.00 98.81 105 SER A O 1
ATOM 786 N N . HIS A 1 106 ? -8.949 -5.002 -18.075 1.00 98.56 106 HIS A N 1
ATOM 787 C CA . HIS A 1 106 ? -8.600 -6.416 -17.866 1.00 98.56 106 HIS A CA 1
ATOM 788 C C . HIS A 1 106 ? -7.099 -6.726 -18.009 1.00 98.56 106 HIS A C 1
ATOM 790 O O . HIS A 1 106 ? -6.721 -7.838 -18.375 1.00 98.56 106 HIS A O 1
ATOM 796 N N . ASN A 1 107 ? -6.237 -5.750 -17.723 1.00 98.81 107 ASN A N 1
ATOM 797 C CA . ASN A 1 107 ? -4.792 -5.913 -17.790 1.00 98.81 107 ASN A CA 1
ATOM 798 C C . ASN A 1 107 ? -4.232 -6.431 -16.463 1.00 98.81 107 ASN A C 1
ATOM 800 O O . ASN A 1 107 ? -4.659 -6.018 -15.382 1.00 98.81 107 ASN A O 1
ATOM 804 N N . LEU A 1 108 ? -3.224 -7.291 -16.553 1.00 98.81 108 LEU A N 1
ATOM 805 C CA . LEU A 1 108 ? -2.392 -7.743 -15.451 1.00 98.81 108 LEU A CA 1
ATOM 806 C C . LEU A 1 108 ? -1.022 -7.068 -15.548 1.00 98.81 108 LEU A C 1
ATOM 808 O O . LEU A 1 108 ? -0.232 -7.368 -16.439 1.00 98.81 108 LEU A O 1
ATOM 812 N N . LEU A 1 109 ? -0.734 -6.172 -14.610 1.00 98.88 109 LEU A N 1
ATOM 813 C CA . LEU A 1 109 ? 0.573 -5.550 -14.442 1.00 98.88 109 LEU A CA 1
ATOM 814 C C . LEU A 1 109 ? 1.255 -6.209 -13.246 1.00 98.88 109 LEU A C 1
ATOM 816 O O . LEU A 1 109 ? 0.797 -6.041 -12.112 1.00 98.88 109 LEU A O 1
ATOM 820 N N . GLU A 1 110 ? 2.327 -6.970 -13.473 1.00 98.62 110 GLU A N 1
ATOM 821 C CA . GLU A 1 110 ? 2.943 -7.736 -12.388 1.00 98.62 110 GLU A CA 1
ATOM 822 C C . GLU A 1 110 ? 4.466 -7.780 -12.396 1.00 98.62 110 GLU A C 1
ATOM 824 O O . GLU A 1 110 ? 5.103 -7.794 -13.444 1.00 98.62 110 GLU A O 1
ATOM 829 N N . HIS A 1 111 ? 5.075 -7.853 -11.212 1.00 98.56 111 HIS A N 1
ATOM 830 C CA . HIS A 1 111 ? 6.536 -7.889 -11.080 1.00 98.56 111 HIS A CA 1
ATOM 831 C C . HIS A 1 111 ? 7.230 -6.707 -11.772 1.00 98.56 111 HIS A C 1
ATOM 833 O O . HIS A 1 111 ? 8.254 -6.881 -12.428 1.00 98.56 111 HIS A O 1
ATOM 839 N N . LEU A 1 112 ? 6.666 -5.508 -11.630 1.00 98.81 112 LEU A N 1
ATOM 840 C CA . LEU A 1 112 ? 7.267 -4.268 -12.114 1.00 98.81 112 LEU A CA 1
ATOM 841 C C . LEU A 1 112 ? 7.996 -3.563 -10.971 1.00 98.81 112 LEU A C 1
ATOM 843 O O . LEU A 1 112 ? 7.497 -3.521 -9.846 1.00 98.81 112 LEU A O 1
ATOM 847 N N . ASN A 1 113 ? 9.157 -2.982 -11.253 1.00 98.75 113 ASN A N 1
ATOM 848 C CA . ASN A 1 113 ? 9.874 -2.134 -10.304 1.00 98.75 113 ASN A CA 1
ATOM 849 C C . ASN A 1 113 ? 9.907 -0.692 -10.807 1.00 98.75 113 ASN A C 1
ATOM 851 O O . ASN A 1 113 ? 10.433 -0.455 -11.887 1.00 98.75 113 ASN A O 1
ATOM 855 N N . PHE A 1 114 ? 9.423 0.251 -10.006 1.00 98.81 114 PHE A N 1
ATOM 856 C CA . PHE A 1 114 ? 9.559 1.686 -10.228 1.00 98.81 114 PHE A CA 1
ATOM 857 C C . PHE A 1 114 ? 10.379 2.281 -9.083 1.00 98.81 114 PHE A C 1
ATOM 859 O O . PHE A 1 114 ? 9.965 2.213 -7.925 1.00 98.81 114 PHE A O 1
ATOM 866 N N . SER A 1 115 ? 11.553 2.841 -9.384 1.00 98.06 115 SER A N 1
ATOM 867 C CA . SER A 1 115 ? 12.453 3.365 -8.351 1.00 98.06 115 SER A CA 1
ATOM 868 C C . SER A 1 115 ? 13.215 4.608 -8.794 1.00 98.06 115 SER A C 1
ATOM 870 O O . SER A 1 115 ? 13.854 4.594 -9.840 1.00 98.06 115 SER A O 1
ATOM 872 N N . ALA A 1 116 ? 13.268 5.635 -7.940 1.00 97.62 116 ALA A N 1
ATOM 873 C CA . ALA A 1 116 ? 14.042 6.857 -8.181 1.00 97.62 116 ALA A CA 1
ATOM 874 C C . ALA A 1 116 ? 13.787 7.495 -9.564 1.00 97.62 116 ALA A C 1
ATOM 876 O O . ALA A 1 116 ? 14.726 7.926 -10.225 1.00 97.62 116 ALA A O 1
ATOM 877 N N . TYR A 1 117 ? 12.531 7.507 -10.026 1.00 96.88 117 TYR A N 1
ATOM 878 C CA . TYR A 1 117 ? 12.159 8.036 -11.342 1.00 96.88 117 TYR A CA 1
ATOM 879 C C . TYR A 1 117 ? 11.472 9.403 -11.219 1.00 96.88 117 TYR A C 1
ATOM 881 O O . TYR A 1 117 ? 10.406 9.535 -10.622 1.00 96.88 117 TYR A O 1
ATOM 889 N N . HIS A 1 118 ? 12.034 10.445 -11.810 1.00 97.44 118 HIS A N 1
ATOM 890 C CA . HIS A 1 118 ? 11.410 11.767 -11.805 1.00 97.44 118 HIS A CA 1
ATOM 891 C C . HIS A 1 118 ? 10.207 11.755 -12.756 1.00 97.44 118 HIS A C 1
ATOM 893 O O . HIS A 1 118 ? 10.368 11.564 -13.961 1.00 97.44 118 HIS A O 1
ATOM 899 N N . SER A 1 119 ? 8.994 11.865 -12.217 1.00 97.44 119 SER A N 1
ATOM 900 C CA . SER A 1 119 ? 7.753 11.672 -12.976 1.00 97.44 119 SER A CA 1
ATOM 901 C C . SER A 1 119 ? 6.548 12.269 -12.255 1.00 97.44 119 SER A C 1
ATOM 903 O O . SER A 1 119 ? 6.588 12.505 -11.044 1.00 97.44 119 SER A O 1
ATOM 905 N N . LYS A 1 120 ? 5.452 12.457 -12.995 1.00 97.62 120 LYS A N 1
ATOM 906 C CA . LYS A 1 120 ? 4.136 12.743 -12.421 1.00 97.62 120 LYS A CA 1
ATOM 907 C C . LYS A 1 120 ? 3.605 11.502 -11.697 1.00 97.62 120 LYS A C 1
ATOM 909 O O . LYS A 1 120 ? 3.440 11.503 -10.489 1.00 97.62 120 LYS A O 1
ATOM 914 N N . TYR A 1 121 ? 3.415 10.397 -12.405 1.00 98.44 121 TYR A N 1
ATOM 915 C CA . TYR A 1 121 ? 3.001 9.132 -11.797 1.00 98.44 121 TYR A CA 1
ATOM 916 C C . TYR A 1 121 ? 3.981 8.027 -12.177 1.00 98.44 121 TYR A C 1
ATOM 918 O O . TYR A 1 121 ? 4.388 7.935 -13.335 1.00 98.44 121 TYR A O 1
ATOM 926 N N . TYR A 1 122 ? 4.312 7.141 -11.236 1.00 98.81 122 TYR A N 1
ATOM 927 C CA . TYR A 1 122 ? 4.923 5.860 -11.601 1.00 98.81 122 TYR A CA 1
ATOM 928 C C . TYR A 1 122 ? 3.920 5.012 -12.377 1.00 98.81 122 TYR A C 1
ATOM 930 O O . TYR A 1 122 ? 4.255 4.442 -13.412 1.00 98.81 122 TYR A O 1
ATOM 938 N N . LEU A 1 123 ? 2.675 4.973 -11.901 1.00 98.88 123 LEU A N 1
ATOM 939 C CA . LEU A 1 123 ? 1.591 4.248 -12.547 1.00 98.88 123 LEU A CA 1
ATOM 940 C C . LEU A 1 123 ? 0.289 5.044 -12.451 1.00 98.88 123 LEU A C 1
ATOM 942 O O . LEU A 1 123 ? -0.103 5.467 -11.363 1.00 98.88 123 LEU A O 1
ATOM 946 N N . ASN A 1 124 ? -0.383 5.226 -13.586 1.00 98.81 124 ASN A N 1
ATOM 947 C CA . ASN A 1 124 ? -1.667 5.914 -13.693 1.00 98.81 124 ASN A CA 1
ATOM 948 C C . ASN A 1 124 ? -2.691 5.041 -14.433 1.00 98.81 124 ASN A C 1
ATOM 950 O O . ASN A 1 124 ? -2.532 4.783 -15.627 1.00 98.81 124 ASN A O 1
ATOM 954 N N . ILE A 1 125 ? -3.749 4.615 -13.739 1.00 98.75 125 ILE A N 1
ATOM 955 C CA . ILE A 1 125 ? -4.939 4.024 -14.365 1.00 98.75 125 ILE A CA 1
ATOM 956 C C . ILE A 1 125 ? -5.942 5.149 -14.630 1.00 98.75 125 ILE A C 1
ATOM 958 O O . ILE A 1 125 ? -6.380 5.818 -13.688 1.00 98.75 125 ILE A O 1
ATOM 962 N N . VAL A 1 126 ? -6.313 5.374 -15.893 1.00 98.25 126 VAL A N 1
ATOM 963 C CA . VAL A 1 126 ? -7.269 6.441 -16.232 1.00 98.25 126 VAL A CA 1
ATOM 964 C C . VAL A 1 126 ? -8.715 6.026 -15.953 1.00 98.25 126 VAL A C 1
ATOM 966 O O . VAL A 1 126 ? -9.039 4.846 -15.852 1.00 98.25 126 VAL A O 1
ATOM 969 N N . ALA A 1 127 ? -9.604 7.019 -15.857 1.00 97.56 127 ALA A N 1
ATOM 970 C CA . ALA A 1 127 ? -10.942 6.830 -15.305 1.00 97.56 127 ALA A CA 1
ATOM 971 C C . ALA A 1 127 ? -11.775 5.777 -16.048 1.00 97.56 127 ALA A C 1
ATOM 973 O O . ALA A 1 127 ? -12.469 5.010 -15.398 1.00 97.56 127 ALA A O 1
ATOM 974 N N . ALA A 1 128 ? -11.705 5.698 -17.380 1.00 95.31 128 ALA A N 1
ATOM 975 C CA . ALA A 1 128 ? -12.561 4.820 -18.186 1.00 95.31 128 ALA A CA 1
ATOM 976 C C . ALA A 1 128 ? -12.240 3.312 -18.069 1.00 95.31 128 ALA A C 1
ATOM 978 O O . ALA A 1 128 ? -13.038 2.484 -18.505 1.00 95.31 128 ALA A O 1
ATOM 979 N N . CYS A 1 129 ? -11.094 2.941 -17.493 1.00 95.00 129 CYS A N 1
ATOM 980 C CA . CYS A 1 129 ? -10.592 1.565 -17.485 1.00 95.00 129 CYS A CA 1
ATOM 981 C C . CYS A 1 129 ? -11.245 0.690 -16.419 1.00 95.00 129 CYS A C 1
ATOM 983 O O . CYS A 1 129 ? -11.600 1.164 -15.343 1.00 95.00 129 CYS A O 1
ATOM 985 N N . ARG A 1 130 ? -11.336 -0.618 -16.660 1.00 97.88 130 ARG A N 1
ATOM 986 C CA . ARG A 1 130 ? -11.993 -1.558 -15.742 1.00 97.88 130 ARG A CA 1
ATOM 987 C C . ARG A 1 130 ? -11.134 -2.790 -15.482 1.00 97.88 130 ARG A C 1
ATOM 989 O O . ARG A 1 130 ? -10.353 -3.194 -16.338 1.00 97.88 130 ARG A O 1
ATOM 996 N N . TYR A 1 131 ? -11.278 -3.397 -14.307 1.00 98.50 131 TYR A N 1
ATOM 997 C CA . TYR A 1 131 ? -10.763 -4.736 -13.984 1.00 98.50 131 TYR A CA 1
ATOM 998 C C . TYR A 1 131 ? -9.248 -4.943 -14.175 1.00 98.50 131 TYR A C 1
ATOM 1000 O O . TYR A 1 131 ? -8.785 -6.065 -14.368 1.00 98.50 131 TYR A O 1
ATOM 1008 N N . ASN A 1 132 ? -8.453 -3.872 -14.126 1.00 98.88 132 ASN A N 1
ATOM 1009 C CA . ASN A 1 132 ? -6.995 -3.993 -14.100 1.00 98.88 132 ASN A CA 1
ATOM 1010 C C . ASN A 1 132 ? -6.505 -4.514 -12.740 1.00 98.88 132 ASN A C 1
ATOM 1012 O O . ASN A 1 132 ? -6.955 -4.046 -11.692 1.00 98.88 132 ASN A O 1
ATOM 1016 N N . THR A 1 133 ? -5.553 -5.444 -12.773 1.00 98.94 133 THR A N 1
ATOM 1017 C CA . THR A 1 133 ? -4.880 -6.008 -11.600 1.00 98.94 133 THR A CA 1
ATOM 1018 C C . THR A 1 133 ? -3.417 -5.583 -11.595 1.00 98.94 133 THR A C 1
ATOM 1020 O O . THR A 1 133 ? -2.686 -5.840 -12.549 1.00 98.94 133 THR A O 1
ATOM 1023 N N . ILE A 1 134 ? -2.976 -4.963 -10.505 1.00 98.94 134 ILE A N 1
ATOM 1024 C CA . ILE A 1 134 ? -1.585 -4.583 -10.255 1.00 98.94 134 ILE A CA 1
ATOM 1025 C C . ILE A 1 134 ? -1.091 -5.457 -9.110 1.00 98.94 134 ILE A C 1
ATOM 1027 O O . ILE A 1 134 ? -1.596 -5.328 -7.993 1.00 98.94 134 ILE A O 1
ATOM 1031 N N . ARG A 1 135 ? -0.124 -6.348 -9.358 1.00 98.56 135 ARG A N 1
ATOM 1032 C CA . ARG A 1 135 ? 0.349 -7.247 -8.299 1.00 98.56 135 ARG A CA 1
ATOM 1033 C C . ARG A 1 135 ? 1.841 -7.503 -8.258 1.00 98.56 135 ARG A C 1
ATOM 1035 O O . ARG A 1 135 ? 2.510 -7.537 -9.282 1.00 98.56 135 ARG A O 1
ATOM 1042 N N . TYR A 1 136 ? 2.372 -7.726 -7.058 1.00 98.56 136 TYR A N 1
ATOM 1043 C CA . TYR A 1 136 ? 3.808 -7.947 -6.854 1.00 98.56 136 TYR A CA 1
ATOM 1044 C C . TYR A 1 136 ? 4.685 -6.861 -7.501 1.00 98.56 136 TYR A C 1
ATOM 1046 O O . TYR A 1 136 ? 5.783 -7.155 -7.969 1.00 98.56 136 TYR A O 1
ATOM 1054 N N . CYS A 1 137 ? 4.204 -5.618 -7.557 1.00 98.88 137 CYS A N 1
ATOM 1055 C CA . CYS A 1 137 ? 4.963 -4.470 -8.048 1.00 98.88 137 CYS A CA 1
ATOM 1056 C C . CYS A 1 137 ? 5.631 -3.734 -6.884 1.00 98.88 137 CYS A C 1
ATOM 1058 O O . CYS A 1 137 ? 5.136 -3.769 -5.758 1.00 98.88 137 CYS A O 1
ATOM 1060 N N . ASN A 1 138 ? 6.756 -3.078 -7.155 1.00 98.81 138 ASN A N 1
ATOM 1061 C CA . ASN A 1 138 ? 7.462 -2.232 -6.200 1.00 98.81 138 ASN A CA 1
ATOM 1062 C C . ASN A 1 138 ? 7.429 -0.786 -6.678 1.00 98.81 138 ASN A C 1
ATOM 1064 O O . ASN A 1 138 ? 7.786 -0.506 -7.823 1.00 98.81 138 ASN A O 1
ATOM 1068 N N . PHE A 1 139 ? 7.047 0.109 -5.779 1.00 98.88 139 PHE A N 1
ATOM 1069 C CA . PHE A 1 139 ? 7.072 1.548 -5.968 1.00 98.88 139 PHE A CA 1
ATOM 1070 C C . PHE A 1 139 ? 7.935 2.130 -4.857 1.00 98.88 139 PHE A C 1
ATOM 1072 O O . PHE A 1 139 ? 7.594 2.031 -3.681 1.00 98.88 139 PHE A O 1
ATOM 1079 N N . GLU A 1 140 ? 9.096 2.669 -5.213 1.00 97.81 140 GLU A N 1
ATOM 1080 C CA . GLU A 1 140 ? 10.076 3.086 -4.219 1.00 97.81 140 GLU A CA 1
ATOM 1081 C C . GLU A 1 140 ? 10.720 4.433 -4.561 1.00 97.81 140 GLU A C 1
ATOM 1083 O O . GLU A 1 140 ? 10.999 4.730 -5.726 1.00 97.81 140 GLU A O 1
ATOM 1088 N N . ARG A 1 141 ? 10.987 5.254 -3.535 1.00 97.00 141 ARG A N 1
ATOM 1089 C CA . ARG A 1 141 ? 11.786 6.490 -3.649 1.00 97.00 141 ARG A CA 1
ATOM 1090 C C . ARG A 1 141 ? 11.377 7.363 -4.840 1.00 97.00 141 ARG A C 1
ATOM 1092 O O . ARG A 1 141 ? 12.216 7.698 -5.672 1.00 97.00 141 ARG A O 1
ATOM 1099 N N . LYS A 1 142 ? 10.087 7.685 -4.977 1.00 97.38 142 LYS A N 1
ATOM 1100 C CA . LYS A 1 142 ? 9.662 8.720 -5.938 1.00 97.38 142 LYS A CA 1
ATOM 1101 C C . LYS A 1 142 ? 10.338 10.041 -5.555 1.00 97.38 142 LYS A C 1
ATOM 1103 O O . LYS A 1 142 ? 10.124 10.469 -4.423 1.00 97.38 142 LYS A O 1
ATOM 1108 N N . PRO A 1 143 ? 11.147 10.652 -6.439 1.00 95.38 143 PRO A N 1
ATOM 1109 C CA . PRO A 1 143 ? 11.762 11.940 -6.166 1.00 95.38 143 PRO A CA 1
ATOM 1110 C C . PRO A 1 143 ? 10.721 13.029 -5.894 1.00 95.38 143 PRO A C 1
ATOM 1112 O O . PRO A 1 143 ? 9.608 13.011 -6.426 1.00 95.38 143 PRO A O 1
ATOM 1115 N N . GLU A 1 144 ? 11.120 13.977 -5.056 1.00 93.06 144 GLU A N 1
ATOM 1116 C CA . GLU A 1 144 ? 10.267 15.029 -4.497 1.00 93.06 144 GLU A CA 1
ATOM 1117 C C . GLU A 1 144 ? 9.998 16.178 -5.484 1.00 93.06 144 GLU A C 1
ATOM 1119 O O . GLU A 1 144 ? 9.113 16.993 -5.268 1.00 93.06 144 GLU A O 1
ATOM 1124 N N . ASP A 1 145 ? 10.718 16.245 -6.604 1.00 90.38 145 ASP A N 1
ATOM 1125 C CA . ASP A 1 145 ? 10.705 17.392 -7.521 1.00 90.38 145 ASP A CA 1
ATOM 1126 C C . ASP A 1 145 ? 9.401 17.578 -8.313 1.00 90.38 145 ASP A C 1
ATOM 1128 O O . ASP A 1 145 ? 9.171 18.653 -8.866 1.00 90.38 145 ASP A O 1
ATOM 1132 N N . VAL A 1 146 ? 8.534 16.562 -8.360 1.00 91.12 146 VAL A N 1
ATOM 1133 C CA . VAL A 1 146 ? 7.220 16.636 -9.014 1.00 91.12 146 VAL A CA 1
ATOM 1134 C C . VAL A 1 146 ? 6.124 16.212 -8.038 1.00 91.12 146 VAL A C 1
ATOM 1136 O O . VAL A 1 146 ? 5.892 15.020 -7.823 1.00 91.12 146 VAL A O 1
ATOM 1139 N N . GLN A 1 147 ? 5.400 17.188 -7.487 1.00 92.31 147 GLN A N 1
ATOM 1140 C CA . GLN A 1 147 ? 4.293 16.957 -6.551 1.00 92.31 147 GLN A CA 1
ATOM 1141 C C . GLN A 1 147 ? 3.135 16.222 -7.231 1.00 92.31 147 GLN A C 1
ATOM 1143 O O . GLN A 1 147 ? 2.448 16.745 -8.110 1.00 92.31 147 GLN A O 1
ATOM 1148 N N . SER A 1 148 ? 2.977 14.954 -6.875 1.00 94.88 148 SER A N 1
ATOM 1149 C CA . SER A 1 148 ? 1.958 14.028 -7.373 1.00 94.88 148 SER A CA 1
ATOM 1150 C C . SER A 1 148 ? 2.105 12.669 -6.684 1.00 94.88 148 SER A C 1
ATOM 1152 O O . SER A 1 148 ? 3.228 12.206 -6.458 1.00 94.88 148 SER A O 1
ATOM 1154 N N . SER A 1 149 ? 0.970 12.023 -6.394 1.00 96.88 149 SER A N 1
ATOM 1155 C CA . SER A 1 149 ? 0.932 10.671 -5.834 1.00 96.88 149 SER A CA 1
ATOM 1156 C C . SER A 1 149 ? 1.812 9.704 -6.628 1.00 96.88 149 SER A C 1
ATOM 1158 O O . SER A 1 149 ? 2.022 9.868 -7.822 1.00 96.88 149 SER A O 1
ATOM 1160 N N . VAL A 1 150 ? 2.306 8.648 -6.001 1.00 98.56 150 VAL A N 1
ATOM 1161 C CA . VAL A 1 150 ? 3.178 7.670 -6.659 1.00 98.56 150 VAL A CA 1
ATOM 1162 C C . VAL A 1 150 ? 2.380 6.815 -7.640 1.00 98.56 150 VAL A C 1
ATOM 1164 O O . VAL A 1 150 ? 2.734 6.714 -8.818 1.00 98.56 150 VAL A O 1
ATOM 1167 N N . VAL A 1 151 ? 1.267 6.255 -7.164 1.00 98.88 151 VAL A N 1
ATOM 1168 C CA . VAL A 1 151 ? 0.286 5.530 -7.974 1.00 98.88 151 VAL A CA 1
ATOM 1169 C C . VAL A 1 151 ? -1.043 6.276 -7.946 1.00 98.88 151 VAL A C 1
ATOM 1171 O O . VAL A 1 151 ? -1.543 6.628 -6.877 1.00 98.88 151 VAL A O 1
ATOM 1174 N N . GLN A 1 152 ? -1.619 6.502 -9.125 1.00 98.75 152 GLN A N 1
ATOM 1175 C CA . GLN A 1 152 ? -2.922 7.136 -9.305 1.00 98.75 152 GLN A CA 1
ATOM 1176 C C . GLN A 1 152 ? -3.909 6.145 -9.922 1.00 98.75 152 GLN A C 1
ATOM 1178 O O . GLN A 1 152 ? -3.676 5.605 -11.001 1.00 98.75 152 GLN A O 1
ATOM 1183 N N . ILE A 1 153 ? -5.055 5.978 -9.268 1.00 98.81 153 ILE A N 1
ATOM 1184 C CA . ILE A 1 153 ? -6.241 5.335 -9.836 1.00 98.81 153 ILE A CA 1
ATOM 1185 C C . ILE A 1 153 ? -7.290 6.422 -10.025 1.00 98.81 153 ILE A C 1
ATOM 1187 O O . ILE A 1 153 ? -7.646 7.100 -9.063 1.00 98.81 153 ILE A O 1
ATOM 1191 N N . GLN A 1 154 ? -7.744 6.665 -11.247 1.00 98.75 154 GLN A N 1
ATOM 1192 C CA . GLN A 1 154 ? -8.815 7.626 -11.511 1.00 98.75 154 GLN A CA 1
ATOM 1193 C C . GLN A 1 154 ? -10.172 6.923 -11.523 1.00 98.75 154 GLN A C 1
ATOM 1195 O O . GLN A 1 154 ? -10.255 5.736 -11.827 1.00 98.75 154 GLN A O 1
ATOM 1200 N N . VAL A 1 155 ? -11.236 7.660 -11.204 1.00 98.62 155 VAL A N 1
ATOM 1201 C CA . VA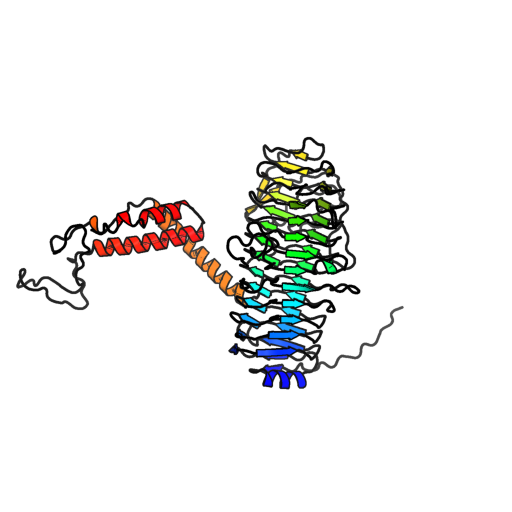L A 1 155 ? -12.579 7.086 -11.032 1.00 98.62 155 VAL A CA 1
ATOM 1202 C C . VAL A 1 155 ? -13.559 7.715 -12.013 1.00 98.62 155 VAL A C 1
ATOM 1204 O O . VAL A 1 155 ? -13.640 8.937 -12.132 1.00 98.62 155 VAL A O 1
ATOM 1207 N N . ASP A 1 156 ? -14.288 6.873 -12.737 1.00 98.31 156 ASP A N 1
ATOM 1208 C CA . ASP A 1 156 ? -15.291 7.299 -13.710 1.00 98.31 156 ASP A CA 1
ATOM 1209 C C . ASP A 1 156 ? -16.644 7.582 -13.060 1.00 98.31 156 ASP A C 1
ATOM 1211 O O . ASP A 1 156 ? -17.032 6.949 -12.084 1.00 98.31 156 ASP A O 1
ATOM 1215 N N . GLU A 1 157 ? -17.378 8.530 -13.638 1.00 97.81 157 GLU A N 1
ATOM 1216 C CA . GLU A 1 157 ? -18.689 8.944 -13.136 1.00 97.81 157 GLU A CA 1
ATOM 1217 C C . GLU A 1 157 ? -19.769 7.871 -13.298 1.00 97.81 157 GLU A C 1
ATOM 1219 O O . GLU A 1 157 ? -20.705 7.812 -12.502 1.00 97.81 157 GLU A O 1
ATOM 1224 N N . LYS A 1 158 ? -19.672 7.046 -14.344 1.00 96.81 158 LYS A N 1
ATOM 1225 C CA . LYS A 1 158 ? -20.778 6.202 -14.803 1.00 96.81 158 LYS A CA 1
ATOM 1226 C C . LYS A 1 158 ? -20.584 4.733 -14.461 1.00 96.81 158 LYS A C 1
ATOM 1228 O O . LYS A 1 158 ? -21.573 4.022 -14.308 1.00 96.81 158 LYS A O 1
ATOM 1233 N N . GLN A 1 159 ? -19.344 4.259 -14.410 1.00 96.38 159 GLN A N 1
ATOM 1234 C CA . GLN A 1 159 ? -19.032 2.837 -14.279 1.00 96.38 159 GLN A CA 1
ATOM 1235 C C . GLN A 1 159 ? -17.874 2.619 -13.287 1.00 96.38 159 GLN A C 1
ATOM 1237 O O . GLN A 1 159 ? -16.810 3.209 -13.477 1.00 96.38 159 GLN A O 1
ATOM 1242 N N . PRO A 1 160 ? -18.027 1.752 -12.268 1.00 97.62 160 PRO A N 1
ATOM 1243 C CA . PRO A 1 160 ? -16.957 1.482 -11.307 1.00 97.62 160 PRO A CA 1
ATOM 1244 C C . PRO A 1 160 ? -15.739 0.792 -11.923 1.00 97.62 160 PRO A C 1
ATOM 1246 O O . PRO A 1 160 ? -15.885 -0.026 -12.825 1.00 97.62 160 PRO A O 1
ATOM 1249 N N . GLY A 1 161 ? -14.545 1.079 -11.397 1.00 98.00 161 GLY A N 1
ATOM 1250 C CA . GLY A 1 161 ? -13.266 0.572 -11.905 1.00 98.00 161 GLY A CA 1
ATOM 1251 C C . GLY A 1 161 ? -12.998 -0.910 -11.621 1.00 98.00 161 GLY A C 1
ATOM 1252 O O . GLY A 1 161 ? -12.464 -1.604 -12.483 1.00 98.00 161 GLY A O 1
ATOM 1253 N N . TYR A 1 162 ? -13.364 -1.412 -10.435 1.00 98.50 162 TYR A N 1
ATOM 1254 C CA . TYR A 1 162 ? -13.074 -2.792 -9.988 1.00 98.50 162 TYR A CA 1
ATOM 1255 C C . TYR A 1 162 ? -11.589 -3.183 -10.079 1.00 98.50 162 TYR A C 1
ATOM 1257 O O . TYR A 1 162 ? -11.241 -4.320 -10.405 1.00 98.50 162 TYR A O 1
ATOM 1265 N N . HIS A 1 163 ? -10.691 -2.226 -9.847 1.00 98.81 163 HIS A N 1
ATOM 1266 C CA . HIS A 1 163 ? -9.259 -2.494 -9.878 1.00 98.81 163 HIS A CA 1
ATOM 1267 C C . HIS A 1 163 ? -8.816 -3.268 -8.640 1.00 98.81 163 HIS A C 1
ATOM 1269 O O . HIS A 1 163 ? -9.375 -3.102 -7.556 1.00 98.81 163 HIS A O 1
ATOM 1275 N N . VAL A 1 164 ? -7.777 -4.083 -8.796 1.00 98.88 164 VAL A N 1
ATOM 1276 C CA . VAL A 1 164 ? -7.158 -4.816 -7.689 1.00 98.88 164 VAL A CA 1
ATOM 1277 C C . VAL A 1 164 ? -5.694 -4.424 -7.598 1.00 98.88 164 VAL A C 1
ATOM 1279 O O . VAL A 1 164 ? -4.960 -4.502 -8.581 1.00 98.88 164 VAL A O 1
ATOM 1282 N N . ILE A 1 165 ? -5.262 -4.011 -6.411 1.00 98.94 165 ILE A N 1
ATOM 1283 C CA . ILE A 1 165 ? -3.863 -3.745 -6.086 1.00 98.94 165 ILE A CA 1
ATOM 1284 C C . ILE A 1 165 ? -3.483 -4.735 -4.995 1.00 98.94 165 ILE A C 1
ATOM 1286 O O . ILE A 1 165 ? -3.979 -4.623 -3.876 1.00 98.94 165 ILE A O 1
ATOM 1290 N N . ALA A 1 166 ? -2.645 -5.717 -5.332 1.00 98.81 166 ALA A N 1
ATOM 1291 C CA . ALA A 1 166 ? -2.380 -6.848 -4.452 1.00 98.81 166 ALA A CA 1
ATOM 1292 C C . ALA A 1 166 ? -0.892 -7.177 -4.307 1.00 98.81 166 ALA A C 1
ATOM 1294 O O . ALA A 1 166 ? -0.163 -7.238 -5.291 1.00 98.81 166 ALA A O 1
ATOM 1295 N N . TRP A 1 167 ? -0.409 -7.456 -3.095 1.00 98.69 167 TRP A N 1
ATOM 1296 C CA . TRP A 1 167 ? 0.986 -7.891 -2.876 1.00 98.69 167 TRP A CA 1
ATOM 1297 C C . TRP A 1 167 ? 2.067 -6.903 -3.352 1.00 98.69 167 TRP A C 1
ATOM 1299 O O . TRP A 1 167 ? 3.222 -7.285 -3.557 1.00 98.69 167 TRP A O 1
ATOM 1309 N N . CYS A 1 168 ? 1.717 -5.632 -3.546 1.00 98.94 168 CYS A N 1
ATOM 1310 C CA . CYS A 1 168 ? 2.662 -4.577 -3.917 1.00 98.94 168 CYS A CA 1
ATOM 1311 C C . CYS A 1 168 ? 3.400 -4.009 -2.696 1.00 98.94 168 CYS A C 1
ATOM 1313 O O . CYS A 1 168 ? 2.851 -3.985 -1.591 1.00 98.94 168 CYS A O 1
ATOM 1315 N N . SER A 1 169 ? 4.621 -3.521 -2.914 1.00 98.75 169 SER A N 1
ATOM 1316 C CA . SER A 1 169 ? 5.413 -2.785 -1.926 1.00 98.75 169 SER A CA 1
ATOM 1317 C C . SER A 1 169 ? 5.490 -1.300 -2.287 1.00 98.75 169 SER A C 1
ATOM 1319 O O . SER A 1 169 ? 5.776 -0.947 -3.432 1.00 98.75 169 SER A O 1
ATOM 1321 N N . PHE A 1 170 ? 5.256 -0.439 -1.299 1.00 98.88 170 PHE A N 1
ATOM 1322 C CA . PHE A 1 170 ? 5.390 1.015 -1.378 1.00 98.88 170 PHE A CA 1
ATOM 1323 C C . PHE A 1 170 ? 6.400 1.457 -0.326 1.00 98.88 170 PHE A C 1
ATOM 1325 O O . PHE A 1 170 ? 6.168 1.269 0.871 1.00 98.88 170 PHE A O 1
ATOM 1332 N N . LEU A 1 171 ? 7.550 1.968 -0.762 1.00 98.00 171 LEU A N 1
ATOM 1333 C CA . LEU A 1 171 ? 8.727 2.078 0.095 1.00 98.00 171 LEU A CA 1
ATOM 1334 C C . LEU A 1 171 ? 9.406 3.443 -0.017 1.00 98.00 171 LEU A C 1
ATOM 1336 O O . LEU A 1 171 ? 9.684 3.932 -1.111 1.00 98.00 171 LEU A O 1
ATOM 1340 N N . ASN A 1 172 ? 9.805 3.998 1.128 1.00 96.88 172 ASN A N 1
ATOM 1341 C CA . ASN A 1 172 ? 10.773 5.098 1.201 1.00 96.88 172 ASN A CA 1
ATOM 1342 C C . ASN A 1 172 ? 10.368 6.334 0.369 1.00 96.88 172 ASN A C 1
ATOM 1344 O O . ASN A 1 172 ? 11.192 6.889 -0.358 1.00 96.88 172 ASN A O 1
ATOM 1348 N N . HIS A 1 173 ? 9.101 6.740 0.441 1.00 96.00 173 HIS A N 1
ATOM 1349 C CA . HIS A 1 173 ? 8.635 7.998 -0.144 1.00 96.00 173 HIS A CA 1
ATOM 1350 C C . HIS A 1 173 ? 8.803 9.111 0.883 1.00 96.00 173 HIS A C 1
ATOM 1352 O O . HIS A 1 173 ? 8.385 8.951 2.026 1.00 96.00 173 HIS A O 1
ATOM 1358 N N . THR A 1 174 ? 9.428 10.215 0.498 1.00 92.94 174 THR A N 1
ATOM 1359 C CA . THR A 1 174 ? 9.753 11.325 1.400 1.00 92.94 174 THR A CA 1
ATOM 1360 C C . THR A 1 174 ? 9.266 12.642 0.820 1.00 92.94 174 THR A C 1
ATOM 1362 O O . THR A 1 174 ? 8.829 12.700 -0.331 1.00 92.94 174 THR A O 1
ATOM 1365 N N . ALA A 1 175 ? 9.257 13.665 1.665 1.00 91.00 175 ALA A N 1
ATOM 1366 C CA . ALA A 1 175 ? 9.009 15.045 1.301 1.00 91.00 175 ALA A CA 1
ATOM 1367 C C . ALA A 1 175 ? 10.154 15.909 1.857 1.00 91.00 175 ALA A C 1
ATOM 1369 O O . ALA A 1 175 ? 10.788 15.507 2.846 1.00 91.00 175 ALA A O 1
ATOM 1370 N N . PRO A 1 176 ? 10.402 17.099 1.279 1.00 88.06 176 PRO A N 1
ATOM 1371 C CA . PRO A 1 176 ? 11.412 18.014 1.778 1.00 88.06 176 PRO A CA 1
ATOM 1372 C C . PRO A 1 176 ? 11.185 18.352 3.248 1.00 88.06 176 PRO A C 1
ATOM 1374 O O . PRO A 1 176 ? 10.059 18.412 3.740 1.00 88.06 176 PRO A O 1
ATOM 1377 N N . TYR A 1 177 ? 12.264 18.641 3.968 1.00 81.38 177 TYR A N 1
ATOM 1378 C CA . TYR A 1 177 ? 12.162 19.045 5.367 1.00 81.38 177 TYR A CA 1
ATOM 1379 C C . TYR A 1 177 ? 11.209 20.247 5.535 1.00 81.38 177 TYR A C 1
ATOM 1381 O O . TYR A 1 177 ? 11.297 21.220 4.788 1.00 81.38 177 TYR A O 1
ATOM 1389 N N . ASN A 1 178 ? 10.313 20.187 6.527 1.00 75.62 178 ASN A N 1
ATOM 1390 C CA . ASN A 1 178 ? 9.279 21.195 6.819 1.00 75.62 178 ASN A CA 1
ATOM 1391 C C . ASN A 1 178 ? 8.217 21.435 5.727 1.00 75.62 178 ASN A C 1
ATOM 1393 O O . ASN A 1 178 ? 7.492 22.426 5.806 1.00 75.62 178 ASN A O 1
ATOM 1397 N N . SER A 1 179 ? 8.056 20.547 4.745 1.00 76.06 179 SER A N 1
ATOM 1398 C CA . SER A 1 179 ? 7.011 20.675 3.715 1.00 76.06 179 SER A CA 1
ATOM 1399 C C . SER A 1 179 ? 5.571 20.597 4.249 1.00 76.06 179 SER A C 1
ATOM 1401 O O . SER A 1 179 ? 4.630 20.926 3.531 1.00 76.06 179 SER A O 1
ATOM 1403 N N . GLY A 1 180 ? 5.381 20.169 5.501 1.00 68.50 180 GLY A N 1
ATOM 1404 C CA . GLY A 1 180 ? 4.062 19.913 6.074 1.00 68.50 180 GLY A CA 1
ATOM 1405 C C . GLY A 1 180 ? 3.414 18.643 5.509 1.00 68.50 180 GLY A C 1
ATOM 1406 O O . GLY A 1 180 ? 4.027 17.890 4.755 1.00 68.50 180 GLY A O 1
ATOM 1407 N N . GLY A 1 181 ? 2.168 18.386 5.912 1.00 74.00 181 GLY A N 1
ATOM 1408 C CA . GLY A 1 181 ? 1.452 17.136 5.627 1.00 74.00 181 GLY A CA 1
ATOM 1409 C C . GLY A 1 181 ? 0.609 17.110 4.346 1.00 74.00 181 GLY A C 1
ATOM 1410 O O . GLY A 1 181 ? -0.323 16.317 4.304 1.00 74.00 181 GLY A O 1
ATOM 1411 N N . ASP A 1 182 ? 0.864 17.980 3.367 1.00 80.44 182 ASP A N 1
ATOM 1412 C CA . ASP A 1 182 ? 0.107 18.059 2.094 1.00 80.44 182 ASP A CA 1
ATOM 1413 C C . ASP A 1 182 ? 1.058 18.357 0.915 1.00 80.44 182 ASP A C 1
ATOM 1415 O O . ASP A 1 182 ? 0.820 19.234 0.087 1.00 80.44 182 ASP A O 1
ATOM 1419 N N . TYR A 1 183 ? 2.225 17.704 0.907 1.00 86.81 183 TYR A N 1
ATOM 1420 C CA . TYR A 1 183 ? 3.257 17.916 -0.113 1.00 86.81 183 TYR A CA 1
ATOM 1421 C C . TYR A 1 183 ? 2.904 17.261 -1.459 1.00 86.81 183 TYR A C 1
ATOM 1423 O O . TYR A 1 183 ? 3.391 17.681 -2.508 1.00 86.81 183 TYR A O 1
ATOM 1431 N N . GLY A 1 184 ? 2.036 16.250 -1.443 1.00 88.38 184 GLY A N 1
ATOM 1432 C CA . GLY A 1 184 ? 1.487 15.611 -2.627 1.00 88.38 184 GLY A CA 1
ATOM 1433 C C . GLY A 1 184 ? 2.291 14.427 -3.151 1.00 88.38 184 GLY A C 1
ATOM 1434 O O . GLY A 1 184 ? 2.225 14.179 -4.346 1.00 88.38 184 GLY A O 1
ATOM 1435 N N . ILE A 1 185 ? 3.056 13.700 -2.327 1.00 94.62 185 ILE A N 1
ATOM 1436 C CA . ILE A 1 185 ? 3.675 12.408 -2.699 1.00 94.62 185 ILE A CA 1
ATOM 1437 C C . ILE A 1 185 ? 2.980 11.269 -1.927 1.00 94.62 185 ILE A C 1
ATOM 1439 O O . ILE A 1 185 ? 3.610 10.482 -1.219 1.00 94.62 185 ILE A O 1
ATOM 1443 N N . GLU A 1 186 ? 1.650 11.174 -2.042 1.00 97.12 186 GLU A N 1
ATOM 1444 C CA . GLU A 1 186 ? 0.899 10.052 -1.467 1.00 97.12 186 GLU A CA 1
ATOM 1445 C C . GLU A 1 186 ? 1.354 8.738 -2.128 1.00 97.12 186 GLU A C 1
ATOM 1447 O O . GLU A 1 186 ? 1.503 8.680 -3.351 1.00 97.12 186 GLU A O 1
ATOM 1452 N N . ALA A 1 187 ? 1.549 7.653 -1.374 1.00 98.50 187 ALA A N 1
ATOM 1453 C CA . ALA A 1 187 ? 1.981 6.378 -1.961 1.00 98.50 187 ALA A CA 1
ATOM 1454 C C . ALA A 1 187 ? 0.923 5.808 -2.926 1.00 98.50 187 ALA A C 1
ATOM 1456 O O . ALA A 1 187 ? 1.249 5.256 -3.978 1.00 98.50 187 ALA A O 1
ATOM 1457 N N . LEU A 1 188 ? -0.356 5.992 -2.601 1.00 98.88 188 LEU A N 1
ATOM 1458 C CA . LEU A 1 188 ? -1.474 5.608 -3.456 1.00 98.88 188 LEU A CA 1
ATOM 1459 C C . LEU A 1 188 ? -2.612 6.616 -3.330 1.00 98.88 188 LEU A C 1
ATOM 1461 O O . LEU A 1 188 ? -3.086 6.892 -2.229 1.00 98.88 188 LEU A O 1
ATOM 1465 N N . ARG A 1 189 ? -3.125 7.093 -4.464 1.00 98.81 189 ARG A N 1
ATOM 1466 C CA . ARG A 1 189 ? -4.359 7.878 -4.512 1.00 98.81 189 ARG A CA 1
ATOM 1467 C C . ARG A 1 189 ? -5.413 7.208 -5.385 1.00 98.81 189 ARG A C 1
ATOM 1469 O O . ARG A 1 189 ? -5.129 6.815 -6.516 1.00 98.81 189 ARG A O 1
ATOM 1476 N N . ILE A 1 190 ? -6.638 7.122 -4.866 1.00 98.81 190 ILE A N 1
ATOM 1477 C CA . ILE A 1 190 ? -7.807 6.595 -5.582 1.00 98.81 190 ILE A CA 1
ATOM 1478 C C . ILE A 1 190 ? -8.836 7.711 -5.718 1.00 98.81 190 ILE A C 1
ATOM 1480 O O . ILE A 1 190 ? -9.517 8.055 -4.759 1.00 98.81 190 ILE A O 1
ATOM 1484 N N . GLY A 1 191 ? -8.936 8.273 -6.916 1.00 98.31 191 GLY A N 1
ATOM 1485 C CA . GLY A 1 191 ? -9.801 9.393 -7.257 1.00 98.31 191 GLY A CA 1
ATOM 1486 C C . GLY A 1 191 ? -9.166 10.772 -7.051 1.00 98.31 191 GLY A C 1
ATOM 1487 O O . GLY A 1 191 ? -7.982 10.923 -6.735 1.00 98.31 191 GLY A O 1
ATOM 1488 N N . TYR A 1 192 ? -10.003 11.790 -7.218 1.00 97.44 192 TYR A N 1
ATOM 1489 C CA . TYR A 1 192 ? -9.758 13.201 -6.923 1.00 97.44 192 TYR A CA 1
ATOM 1490 C C . TYR A 1 192 ? -10.929 13.750 -6.103 1.00 97.44 192 TYR A C 1
ATOM 1492 O O . TYR A 1 192 ? -11.985 13.130 -6.035 1.00 97.44 192 TYR A O 1
ATOM 1500 N N . SER A 1 193 ? -10.791 14.946 -5.527 1.00 95.00 193 SER A N 1
ATOM 1501 C CA . SER A 1 193 ? -11.879 15.582 -4.764 1.00 95.00 193 SER A CA 1
ATOM 1502 C C . SER A 1 193 ? -13.185 15.696 -5.563 1.00 95.00 193 SER A C 1
ATOM 1504 O O . SER A 1 193 ? -14.247 15.360 -5.053 1.00 95.00 193 SER A O 1
ATOM 1506 N N . PHE A 1 194 ? -13.122 16.077 -6.844 1.00 97.12 194 PHE A N 1
ATOM 1507 C CA . PHE A 1 194 ? -14.311 16.153 -7.707 1.00 97.12 194 PHE A CA 1
ATOM 1508 C C . PHE A 1 194 ? -14.904 14.777 -8.076 1.00 97.12 194 PHE A C 1
ATOM 1510 O O . PHE A 1 194 ? -16.041 14.708 -8.539 1.00 97.12 194 PHE A O 1
ATOM 1517 N N . GLN A 1 195 ? -14.155 13.689 -7.859 1.00 97.69 195 GLN A N 1
ATOM 1518 C CA . GLN A 1 195 ? -14.583 12.302 -8.083 1.00 97.69 195 GLN A CA 1
ATOM 1519 C C . GLN A 1 195 ? -15.104 11.628 -6.805 1.00 97.69 195 GLN A C 1
ATOM 1521 O O . GLN A 1 195 ? -15.524 10.476 -6.857 1.00 97.69 195 GLN A O 1
ATOM 1526 N N . ALA A 1 196 ? -15.137 12.339 -5.672 1.00 97.00 196 ALA A N 1
ATOM 1527 C CA . ALA A 1 196 ? -15.527 11.795 -4.370 1.00 97.00 196 ALA A CA 1
ATOM 1528 C C . ALA A 1 196 ? -16.908 11.125 -4.354 1.00 97.00 196 ALA A C 1
ATOM 1530 O O . ALA A 1 196 ? -17.127 10.187 -3.597 1.00 97.00 196 ALA A O 1
ATOM 1531 N N . LYS A 1 197 ? -17.835 11.587 -5.203 1.00 97.19 197 LYS A N 1
ATOM 1532 C CA . LYS A 1 197 ? -19.197 11.043 -5.331 1.00 97.19 197 LYS A CA 1
ATOM 1533 C C . LYS A 1 197 ? -19.286 9.768 -6.181 1.00 97.19 197 LYS A C 1
ATOM 1535 O O . LYS A 1 197 ? -20.341 9.135 -6.200 1.00 97.19 197 LYS A O 1
ATOM 1540 N N . PHE A 1 198 ? -18.222 9.405 -6.895 1.00 98.38 198 PHE A N 1
ATOM 1541 C CA . PHE A 1 198 ? -18.214 8.284 -7.831 1.00 98.38 198 PHE A CA 1
ATOM 1542 C C . PHE A 1 198 ? -17.824 6.974 -7.148 1.00 98.38 198 PHE A C 1
ATOM 1544 O O . PHE A 1 198 ? -17.015 6.948 -6.218 1.00 98.38 198 PHE A O 1
ATOM 1551 N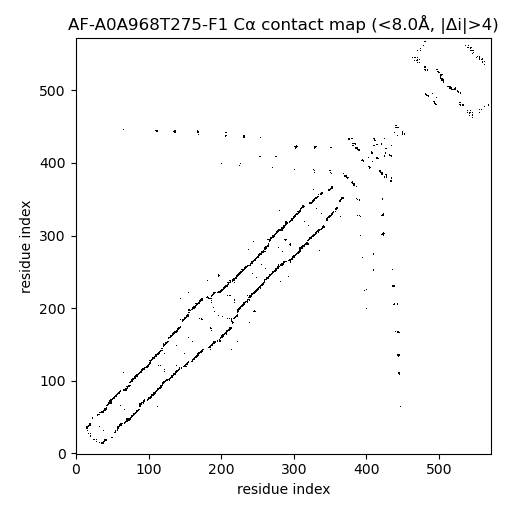 N . ILE A 1 199 ? -18.414 5.881 -7.627 1.00 98.44 199 ILE A N 1
ATOM 1552 C CA . ILE A 1 199 ? -18.172 4.528 -7.128 1.00 98.44 199 ILE A CA 1
ATOM 1553 C C . ILE A 1 199 ? -16.926 3.977 -7.816 1.00 98.44 199 ILE A C 1
ATOM 1555 O O . ILE A 1 199 ? -16.875 3.892 -9.039 1.00 98.44 199 ILE A O 1
ATOM 1559 N N . SER A 1 200 ? -15.924 3.587 -7.030 1.00 98.44 200 SER A N 1
ATOM 1560 C CA . SER A 1 200 ? -14.657 3.054 -7.542 1.00 98.44 200 SER A CA 1
ATOM 1561 C C . SER A 1 200 ? -14.598 1.531 -7.465 1.00 98.44 200 SER A C 1
ATOM 1563 O O . SER A 1 200 ? -14.233 0.885 -8.452 1.00 98.44 200 SER A O 1
ATOM 1565 N N . ARG A 1 201 ? -14.972 0.950 -6.314 1.00 98.19 201 ARG A N 1
ATOM 1566 C CA . ARG A 1 201 ? -14.852 -0.497 -6.045 1.00 98.19 201 ARG A CA 1
ATOM 1567 C C . ARG A 1 201 ? -13.443 -1.047 -6.247 1.00 98.19 201 ARG A C 1
ATOM 1569 O O . ARG A 1 201 ? -13.263 -2.204 -6.615 1.00 98.19 201 ARG A O 1
ATOM 1576 N N . THR A 1 202 ? -12.431 -0.218 -5.998 1.00 98.81 202 THR A N 1
ATOM 1577 C CA . THR A 1 202 ? -11.040 -0.671 -6.013 1.00 98.81 202 THR A CA 1
ATOM 1578 C C . THR A 1 202 ? -10.744 -1.428 -4.721 1.00 98.81 202 THR A C 1
ATOM 1580 O O . THR A 1 202 ? -11.077 -0.964 -3.628 1.00 98.81 202 THR A O 1
ATOM 1583 N N . THR A 1 203 ? -10.100 -2.586 -4.851 1.00 98.94 203 THR A N 1
ATOM 1584 C CA . THR A 1 203 ? -9.599 -3.384 -3.729 1.00 98.94 203 THR A CA 1
ATOM 1585 C C . THR A 1 203 ? -8.092 -3.202 -3.595 1.00 98.94 203 THR A C 1
ATOM 1587 O O . THR A 1 203 ? -7.349 -3.424 -4.550 1.00 98.94 203 THR A O 1
ATOM 1590 N N . VAL A 1 204 ? -7.636 -2.825 -2.403 1.00 98.94 204 VAL A N 1
ATOM 1591 C CA . VAL A 1 204 ? -6.217 -2.785 -2.031 1.00 98.94 204 VAL A CA 1
ATOM 1592 C C . VAL A 1 204 ? -5.985 -3.837 -0.960 1.00 98.94 204 VAL A C 1
ATOM 1594 O O . VAL A 1 204 ? -6.508 -3.713 0.153 1.00 98.94 204 VAL A O 1
ATOM 1597 N N . GLU A 1 205 ? -5.225 -4.877 -1.290 1.00 98.81 205 GLU A N 1
ATOM 1598 C CA . GLU A 1 205 ? -5.042 -6.013 -0.396 1.00 98.81 205 GLU A CA 1
ATOM 1599 C C . GLU A 1 205 ? -3.627 -6.572 -0.333 1.00 98.81 205 GLU A C 1
ATOM 1601 O O . GLU A 1 205 ? -2.893 -6.592 -1.314 1.00 98.81 205 GLU A O 1
ATOM 1606 N N . TYR A 1 206 ? -3.224 -7.070 0.835 1.00 98.75 206 TYR A N 1
ATOM 1607 C CA . TYR A 1 206 ? -1.905 -7.687 1.014 1.00 98.75 206 TYR A CA 1
ATOM 1608 C C . TYR A 1 206 ? -0.725 -6.787 0.585 1.00 98.75 206 TYR A C 1
ATOM 1610 O O . TYR A 1 206 ? 0.344 -7.286 0.235 1.00 98.75 206 TYR A O 1
ATOM 1618 N N . CYS A 1 207 ? -0.889 -5.463 0.601 1.00 98.94 207 CYS A N 1
ATOM 1619 C CA . CYS A 1 207 ? 0.172 -4.511 0.284 1.00 98.94 207 CYS A CA 1
ATOM 1620 C C . CYS A 1 207 ? 0.971 -4.108 1.525 1.00 98.94 207 CYS A C 1
ATOM 1622 O O . CYS A 1 207 ? 0.448 -4.055 2.640 1.00 98.94 207 CYS A O 1
ATOM 1624 N N . TYR A 1 208 ? 2.248 -3.796 1.314 1.00 98.88 208 TYR A N 1
ATOM 1625 C CA . TYR A 1 208 ? 3.171 -3.359 2.358 1.00 98.88 208 TYR A CA 1
ATOM 1626 C C . TYR A 1 208 ? 3.611 -1.917 2.099 1.00 98.88 208 TYR A C 1
ATOM 1628 O O . TYR A 1 208 ? 4.200 -1.616 1.061 1.00 98.88 208 TYR A O 1
ATOM 1636 N N . PHE A 1 209 ? 3.314 -1.032 3.047 1.00 98.88 209 PHE A N 1
ATOM 1637 C CA . PHE A 1 209 ? 3.622 0.394 3.005 1.00 98.88 209 PHE A CA 1
ATOM 1638 C C . PHE A 1 209 ? 4.600 0.717 4.126 1.00 98.88 209 PHE A C 1
ATOM 1640 O O . PHE A 1 209 ? 4.220 0.684 5.299 1.00 98.88 209 PHE A O 1
ATOM 1647 N N . SER A 1 210 ? 5.846 1.036 3.779 1.00 98.19 210 SER A N 1
ATOM 1648 C CA . SER A 1 210 ? 6.872 1.341 4.774 1.00 98.19 210 SER A CA 1
ATOM 1649 C C . SER A 1 210 ? 7.638 2.613 4.460 1.00 98.19 210 SER A C 1
ATOM 1651 O O . SER A 1 210 ? 8.160 2.784 3.355 1.00 98.19 210 SER A O 1
ATOM 1653 N N . ARG A 1 211 ? 7.759 3.484 5.470 1.00 96.75 211 ARG A N 1
ATOM 1654 C CA . ARG A 1 211 ? 8.423 4.794 5.371 1.00 96.75 211 ARG A CA 1
ATOM 1655 C C . ARG A 1 211 ? 7.867 5.626 4.209 1.00 96.75 211 ARG A C 1
ATOM 1657 O O . ARG A 1 211 ? 8.615 6.177 3.405 1.00 96.75 211 ARG A O 1
ATOM 1664 N N . CYS A 1 212 ? 6.546 5.645 4.086 1.00 96.94 212 CYS A N 1
ATOM 1665 C CA . CYS A 1 212 ? 5.796 6.456 3.137 1.00 96.94 212 CYS A CA 1
ATOM 1666 C C . CYS A 1 212 ? 5.409 7.783 3.796 1.00 96.94 212 CYS A C 1
ATOM 1668 O O . CYS A 1 212 ? 4.277 7.960 4.233 1.00 96.94 212 CYS A O 1
ATOM 1670 N N . ASN A 1 213 ? 6.375 8.697 3.851 1.00 93.19 213 ASN A N 1
ATOM 1671 C CA . ASN A 1 213 ? 6.302 9.991 4.529 1.00 93.19 213 ASN A CA 1
ATOM 1672 C C . ASN A 1 213 ? 6.368 11.162 3.529 1.00 93.19 213 ASN A C 1
ATOM 1674 O O . ASN A 1 213 ? 6.840 12.246 3.866 1.00 93.19 213 ASN A O 1
ATOM 1678 N N . GLY A 1 214 ? 5.980 10.922 2.273 1.00 92.50 214 GLY A N 1
ATOM 1679 C CA . GLY A 1 214 ? 5.984 11.926 1.204 1.00 92.50 214 GLY A CA 1
ATOM 1680 C C . GLY A 1 214 ? 4.788 12.873 1.223 1.00 92.50 214 GLY A C 1
ATOM 1681 O O . GLY A 1 214 ? 4.765 13.878 0.519 1.00 92.50 214 GLY A O 1
ATOM 1682 N N . ASP A 1 215 ? 3.796 12.559 2.040 1.00 94.25 215 ASP A N 1
ATOM 1683 C CA . ASP A 1 215 ? 2.610 13.359 2.284 1.00 94.25 215 ASP A CA 1
ATOM 1684 C C . ASP A 1 215 ? 2.071 13.015 3.681 1.00 94.25 215 ASP A C 1
ATOM 1686 O O . ASP A 1 215 ? 2.456 11.993 4.252 1.00 94.25 215 ASP A O 1
ATOM 1690 N N . GLY A 1 216 ? 1.159 13.811 4.244 1.00 94.94 216 GLY A N 1
ATOM 1691 C CA . GLY A 1 216 ? 0.412 13.408 5.441 1.00 94.94 216 GLY A CA 1
ATOM 1692 C C . GLY A 1 216 ? -0.533 12.224 5.184 1.00 94.94 216 GLY A C 1
ATOM 1693 O O . GLY A 1 216 ? -1.113 11.686 6.129 1.00 94.94 216 GLY A O 1
ATOM 1694 N N . GLU A 1 217 ? -0.684 11.813 3.925 1.00 96.81 217 GLU A N 1
ATOM 1695 C CA . GLU A 1 217 ? -1.510 10.715 3.440 1.00 96.81 217 GLU A CA 1
ATOM 1696 C C . GLU A 1 217 ? -0.645 9.611 2.810 1.00 96.81 217 GLU A C 1
ATOM 1698 O O . GLU A 1 217 ? -0.113 9.760 1.714 1.00 96.81 217 GLU A O 1
ATOM 1703 N N . ILE A 1 218 ? -0.545 8.450 3.469 1.00 98.38 218 ILE A N 1
ATOM 1704 C CA . ILE A 1 218 ? 0.057 7.247 2.865 1.00 98.38 218 ILE A CA 1
ATOM 1705 C C . ILE A 1 218 ? -0.814 6.804 1.687 1.00 98.38 218 ILE A C 1
ATOM 1707 O O . ILE A 1 218 ? -0.359 6.682 0.552 1.00 98.38 218 ILE A O 1
ATOM 1711 N N . ILE A 1 219 ? -2.092 6.569 1.984 1.00 98.75 219 ILE A N 1
ATOM 1712 C CA . ILE A 1 219 ? -3.148 6.343 1.005 1.00 98.75 219 ILE A CA 1
ATOM 1713 C C . ILE A 1 219 ? -4.106 7.517 1.114 1.00 98.75 219 ILE A C 1
ATOM 1715 O O . ILE A 1 219 ? -4.528 7.861 2.219 1.00 98.75 219 ILE A O 1
ATOM 1719 N N . SER A 1 220 ? -4.490 8.070 -0.030 1.00 98.50 220 SER A N 1
ATOM 1720 C CA . SER A 1 220 ? -5.545 9.069 -0.136 1.00 98.50 220 SER A CA 1
ATOM 1721 C C . SER A 1 220 ? -6.733 8.491 -0.902 1.00 98.50 220 SER A C 1
ATOM 1723 O O . SER A 1 220 ? -6.737 8.429 -2.136 1.00 98.50 220 SER A O 1
ATOM 1725 N N . SER A 1 221 ? -7.740 8.013 -0.168 1.00 98.56 221 SER A N 1
ATOM 1726 C CA . SER A 1 221 ? -9.005 7.560 -0.759 1.00 98.56 221 SER A CA 1
ATOM 1727 C C . SER A 1 221 ? -9.916 8.755 -1.012 1.00 98.56 221 SER A C 1
ATOM 1729 O O . SER A 1 221 ? -10.256 9.476 -0.075 1.00 98.56 221 SER A O 1
ATOM 1731 N N . LYS A 1 222 ? -10.288 8.984 -2.271 1.00 98.25 222 LYS A N 1
ATOM 1732 C CA . LYS A 1 222 ? -11.115 10.110 -2.729 1.00 98.25 222 LYS A CA 1
ATOM 1733 C C . LYS A 1 222 ? -12.268 9.627 -3.618 1.00 98.25 222 LYS A C 1
ATOM 1735 O O . LYS A 1 222 ? -12.565 10.245 -4.638 1.00 98.25 222 LYS A O 1
ATOM 1740 N N . ALA A 1 223 ? -12.870 8.495 -3.269 1.00 98.44 223 ALA A N 1
ATOM 1741 C CA . ALA A 1 223 ? -13.974 7.877 -4.000 1.00 98.44 223 ALA A CA 1
ATOM 1742 C C . ALA A 1 223 ? -14.762 6.918 -3.097 1.00 98.44 223 ALA A C 1
ATOM 1744 O O . ALA A 1 223 ? -14.325 6.602 -1.987 1.00 98.44 223 ALA A O 1
ATOM 1745 N N . ARG A 1 224 ? -15.914 6.451 -3.587 1.00 98.44 224 ARG A N 1
ATOM 1746 C CA . ARG A 1 224 ? -16.816 5.569 -2.841 1.00 98.44 224 ARG A CA 1
ATOM 1747 C C . ARG A 1 224 ? -16.518 4.090 -3.036 1.00 98.44 224 ARG A C 1
ATOM 1749 O O . ARG A 1 224 ? -15.996 3.682 -4.080 1.00 98.44 224 ARG A O 1
ATOM 1756 N N . GLU A 1 225 ? -16.965 3.303 -2.061 1.00 98.62 225 GLU A N 1
ATOM 1757 C CA . GLU A 1 225 ? -17.044 1.839 -2.123 1.00 98.62 225 GLU A CA 1
ATOM 1758 C C . GLU A 1 225 ? -15.694 1.142 -2.360 1.00 98.62 225 GLU A C 1
ATOM 1760 O O . GLU A 1 225 ? -15.639 0.098 -3.001 1.00 98.62 225 GLU A O 1
ATOM 1765 N N . ASN A 1 226 ? -14.581 1.699 -1.874 1.00 98.75 226 ASN A N 1
ATOM 1766 C CA . ASN A 1 226 ? -13.289 1.011 -1.904 1.00 98.75 226 ASN A CA 1
ATOM 1767 C C . ASN A 1 226 ? -13.120 0.078 -0.697 1.00 98.75 226 ASN A C 1
ATOM 1769 O O . ASN A 1 226 ? -13.597 0.361 0.407 1.00 98.75 226 ASN A O 1
ATOM 1773 N N . MET A 1 227 ? -12.361 -0.999 -0.902 1.00 98.75 227 MET A N 1
ATOM 1774 C CA . MET A 1 227 ? -12.023 -1.977 0.130 1.00 98.75 227 MET A CA 1
ATOM 1775 C C . MET A 1 227 ? -10.510 -2.024 0.357 1.00 98.75 227 MET A C 1
ATOM 1777 O O . MET A 1 227 ? -9.737 -2.247 -0.573 1.00 98.75 227 MET A O 1
ATOM 1781 N N . TYR A 1 228 ? -10.089 -1.868 1.611 1.00 98.88 228 TYR A N 1
ATOM 1782 C CA . TYR A 1 228 ? -8.688 -1.914 2.029 1.00 98.88 228 TYR A CA 1
ATOM 1783 C C . TYR A 1 228 ? -8.511 -3.007 3.076 1.00 98.88 228 TYR A C 1
ATOM 1785 O O . TYR A 1 228 ? -8.958 -2.844 4.218 1.00 98.88 228 TYR A O 1
ATOM 1793 N N . ARG A 1 229 ? -7.869 -4.121 2.706 1.00 98.56 229 ARG A N 1
ATOM 1794 C CA . ARG A 1 229 ? -7.765 -5.277 3.600 1.00 98.56 229 ARG A CA 1
ATOM 1795 C C . ARG A 1 229 ? -6.417 -5.962 3.666 1.00 98.56 229 ARG A C 1
ATOM 1797 O O . ARG A 1 229 ? -5.704 -6.040 2.678 1.00 98.56 229 ARG A O 1
ATOM 1804 N N . TYR A 1 230 ? -6.080 -6.517 4.825 1.00 98.69 230 TYR A N 1
ATOM 1805 C CA . TYR A 1 230 ? -4.869 -7.332 4.998 1.00 98.69 230 TYR A CA 1
ATOM 1806 C C . TYR A 1 230 ? -3.559 -6.627 4.598 1.00 98.69 230 TYR A C 1
ATOM 1808 O O . TYR A 1 230 ? -2.546 -7.277 4.338 1.00 98.69 230 TYR A O 1
ATOM 1816 N N . ASN A 1 231 ? -3.563 -5.292 4.559 1.00 98.94 231 ASN A N 1
ATOM 1817 C CA . ASN A 1 231 ? -2.383 -4.484 4.284 1.00 98.94 231 ASN A CA 1
ATOM 1818 C C . ASN A 1 231 ? -1.586 -4.262 5.566 1.00 98.94 231 ASN A C 1
ATOM 1820 O O . ASN A 1 231 ? -2.109 -4.366 6.677 1.00 98.94 231 ASN A O 1
ATOM 1824 N N . THR A 1 232 ? -0.312 -3.929 5.411 1.00 98.94 232 THR A N 1
ATOM 1825 C CA . THR A 1 232 ? 0.572 -3.596 6.528 1.00 98.94 232 THR A CA 1
ATOM 1826 C C . THR A 1 232 ? 1.203 -2.234 6.297 1.00 98.94 232 THR A C 1
ATOM 1828 O O . THR A 1 232 ? 1.876 -2.014 5.292 1.00 98.94 232 THR A O 1
ATOM 1831 N N . PHE A 1 233 ? 0.973 -1.329 7.241 1.00 98.88 233 PHE A N 1
ATOM 1832 C CA . PHE A 1 233 ? 1.530 0.013 7.303 1.00 98.88 233 PHE A CA 1
ATOM 1833 C C . PHE A 1 233 ? 2.561 0.036 8.423 1.00 98.88 233 PHE A C 1
ATOM 1835 O O . PHE A 1 233 ? 2.202 -0.115 9.589 1.00 98.88 233 PHE A O 1
ATOM 1842 N N . GLU A 1 234 ? 3.834 0.203 8.088 1.00 97.56 234 GLU A N 1
ATOM 1843 C CA . GLU A 1 234 ? 4.925 0.093 9.049 1.00 97.56 234 GLU A CA 1
ATOM 1844 C C . GLU A 1 234 ? 5.874 1.299 8.994 1.00 97.56 234 GLU A C 1
ATOM 1846 O O . GLU A 1 234 ? 6.370 1.671 7.936 1.00 97.56 234 GLU A O 1
ATOM 1851 N N . ASN A 1 235 ? 6.175 1.905 10.145 1.00 96.06 235 ASN A N 1
ATOM 1852 C CA . ASN A 1 235 ? 7.163 2.983 10.277 1.00 96.06 235 ASN A CA 1
ATOM 1853 C C . ASN A 1 235 ? 6.911 4.191 9.346 1.00 96.06 235 ASN A C 1
ATOM 1855 O O . ASN A 1 235 ? 7.847 4.739 8.758 1.00 96.06 235 ASN A O 1
ATOM 1859 N N . ASN A 1 236 ? 5.649 4.610 9.212 1.00 95.75 236 ASN A N 1
ATOM 1860 C CA . ASN A 1 236 ? 5.226 5.718 8.341 1.00 95.75 236 ASN A CA 1
ATOM 1861 C C . ASN A 1 236 ? 5.153 7.089 9.055 1.00 95.75 236 ASN A C 1
ATOM 1863 O O . ASN A 1 236 ? 4.493 8.009 8.580 1.00 95.75 236 ASN A O 1
ATOM 1867 N N . GLY A 1 237 ? 5.805 7.239 10.215 1.00 93.19 237 GLY A N 1
ATOM 1868 C CA . GLY A 1 237 ? 5.838 8.512 10.946 1.00 93.19 237 GLY A CA 1
ATOM 1869 C C . GLY A 1 237 ? 4.437 9.067 11.230 1.00 93.19 237 GLY A C 1
ATOM 1870 O O . GLY A 1 237 ? 3.585 8.345 11.737 1.00 93.19 237 GLY A O 1
ATOM 1871 N N . GLU A 1 238 ? 4.198 10.336 10.895 1.00 93.56 238 GLU A N 1
ATOM 1872 C CA . GLU A 1 238 ? 2.900 11.012 11.076 1.00 93.56 238 GLU A CA 1
ATOM 1873 C C . GLU A 1 238 ? 1.939 10.863 9.883 1.00 93.56 238 GLU A C 1
ATOM 1875 O O . GLU A 1 238 ? 0.812 11.366 9.921 1.00 93.56 238 GLU A O 1
ATOM 1880 N N . SER A 1 239 ? 2.352 10.183 8.816 1.00 95.62 239 SER A N 1
ATOM 1881 C CA . SER A 1 239 ? 1.518 9.975 7.637 1.00 95.62 239 SER A CA 1
ATOM 1882 C C . SER A 1 239 ? 0.450 8.930 7.940 1.00 95.62 239 SER A C 1
ATOM 1884 O O . SER A 1 239 ? 0.746 7.844 8.428 1.00 95.62 239 SER A O 1
ATOM 1886 N N . HIS A 1 240 ? -0.810 9.251 7.657 1.00 97.50 240 HIS A N 1
ATOM 1887 C CA . HIS A 1 240 ? -1.944 8.371 7.934 1.00 97.50 240 HIS A CA 1
ATOM 1888 C C . HIS A 1 240 ? -2.398 7.676 6.653 1.00 97.50 240 HIS A C 1
ATOM 1890 O O . HIS A 1 240 ? -2.398 8.277 5.575 1.00 97.50 240 HIS A O 1
ATOM 1896 N N . PHE A 1 241 ? -2.926 6.457 6.754 1.00 98.62 241 PHE A N 1
ATOM 1897 C CA . PHE A 1 241 ? -3.907 6.033 5.754 1.00 98.62 241 PHE A CA 1
ATOM 1898 C C . PHE A 1 241 ? -5.118 6.962 5.908 1.00 98.62 241 PHE A C 1
ATOM 1900 O O . PHE A 1 241 ? -5.740 6.985 6.964 1.00 98.62 241 PHE A O 1
ATOM 1907 N N . THR A 1 242 ? -5.440 7.755 4.884 1.00 98.56 242 THR A N 1
ATOM 1908 C CA . THR A 1 242 ? -6.554 8.698 4.919 1.00 98.56 242 THR A CA 1
ATOM 1909 C C . THR A 1 242 ? -7.721 8.289 4.013 1.00 98.56 242 THR A C 1
ATOM 1911 O O . THR A 1 242 ? -7.597 8.204 2.788 1.00 98.56 242 THR A O 1
ATOM 1914 N N . LEU A 1 243 ? -8.901 8.125 4.617 1.00 98.56 243 LEU A N 1
ATOM 1915 C CA . LEU A 1 243 ? -10.189 8.252 3.934 1.00 98.56 243 LEU A CA 1
ATOM 1916 C C . LEU A 1 243 ? -10.472 9.748 3.782 1.00 98.56 243 LEU A C 1
ATOM 1918 O O . LEU A 1 243 ? -10.895 10.421 4.725 1.00 98.56 243 LEU A O 1
ATOM 1922 N N . ARG A 1 244 ? -10.069 10.293 2.632 1.00 97.31 244 ARG A N 1
ATOM 1923 C CA . ARG A 1 244 ? -9.911 11.734 2.421 1.00 97.31 244 ARG A CA 1
ATOM 1924 C C . ARG A 1 244 ? -11.182 12.386 1.889 1.00 97.31 244 ARG A C 1
ATOM 1926 O O . ARG A 1 244 ? -11.488 13.492 2.329 1.00 97.31 244 ARG A O 1
ATOM 1933 N N . HIS A 1 245 ? -11.866 11.724 0.959 1.00 97.12 245 HIS A N 1
ATOM 1934 C CA . HIS A 1 245 ? -13.195 12.074 0.459 1.00 97.12 245 HIS A CA 1
ATOM 1935 C C . HIS A 1 245 ? -13.959 10.809 0.032 1.00 97.12 245 HIS A C 1
ATOM 1937 O O . HIS A 1 245 ? -13.341 9.794 -0.296 1.00 97.12 245 HIS A O 1
ATOM 1943 N N . GLY A 1 246 ? -15.283 10.922 -0.090 1.00 97.06 246 GLY A N 1
ATOM 1944 C CA . GLY A 1 246 ? -16.152 9.847 -0.569 1.00 97.06 246 GLY A CA 1
ATOM 1945 C C . GLY A 1 246 ? -16.567 8.887 0.544 1.00 97.06 246 GLY A C 1
ATOM 1946 O O . GLY A 1 246 ? -15.803 8.625 1.465 1.00 97.06 246 GLY A O 1
ATOM 1947 N N . SER A 1 247 ? -17.784 8.362 0.433 1.00 98.19 247 SER A N 1
ATOM 1948 C CA . SER A 1 247 ? -18.471 7.528 1.431 1.00 98.19 247 SER A CA 1
ATOM 1949 C C . SER A 1 247 ? -18.354 6.017 1.166 1.00 98.19 247 SER A C 1
ATOM 1951 O O . SER A 1 247 ? -17.851 5.587 0.131 1.00 98.19 247 SER A O 1
ATOM 1953 N N . ASP A 1 248 ? -18.851 5.196 2.092 1.00 98.38 248 ASP A N 1
ATOM 1954 C CA . ASP A 1 248 ? -19.071 3.751 1.902 1.00 98.38 248 ASP A CA 1
ATOM 1955 C C . ASP A 1 248 ? -17.773 2.931 1.756 1.00 98.38 248 ASP A C 1
ATOM 1957 O O . ASP A 1 248 ? -17.732 1.912 1.077 1.00 98.38 248 ASP A O 1
ATOM 1961 N N . ASN A 1 249 ? -16.678 3.388 2.369 1.00 98.62 249 ASN A N 1
ATOM 1962 C CA . ASN A 1 249 ? -15.378 2.707 2.319 1.00 98.62 249 ASN A CA 1
ATOM 1963 C C . ASN A 1 249 ? -15.186 1.721 3.486 1.00 98.62 249 ASN A C 1
ATOM 1965 O O . ASN A 1 249 ? -15.540 2.020 4.631 1.00 98.62 249 ASN A O 1
ATOM 1969 N N . ILE A 1 250 ? -14.548 0.582 3.202 1.00 98.69 250 ILE A N 1
ATOM 1970 C CA . ILE A 1 250 ? -14.284 -0.497 4.162 1.00 98.69 250 ILE A CA 1
ATOM 1971 C C . ILE A 1 250 ? -12.771 -0.658 4.396 1.00 98.69 250 ILE A C 1
ATOM 1973 O O . ILE A 1 250 ? -11.993 -0.797 3.453 1.00 98.69 250 ILE A O 1
ATOM 1977 N N . VAL A 1 251 ? -12.356 -0.697 5.665 1.00 98.88 251 VAL A N 1
ATOM 1978 C CA . VAL A 1 251 ? -10.972 -0.881 6.124 1.00 98.88 251 VAL A CA 1
ATOM 1979 C C . VAL A 1 251 ? -10.924 -2.006 7.158 1.00 98.88 251 VAL A C 1
ATOM 1981 O O . VAL A 1 251 ? -11.310 -1.803 8.313 1.00 98.88 251 VAL A O 1
ATOM 1984 N N . TYR A 1 252 ? -10.435 -3.193 6.781 1.00 98.62 252 TYR A N 1
ATOM 1985 C CA . TYR A 1 252 ? -10.390 -4.318 7.721 1.00 98.62 252 TYR A CA 1
ATOM 1986 C C . TYR A 1 252 ? -9.191 -5.248 7.628 1.00 98.62 252 TYR A C 1
ATOM 1988 O O . TYR A 1 252 ? -8.578 -5.415 6.584 1.00 98.62 252 TYR A O 1
ATOM 1996 N N . GLY A 1 253 ? -8.850 -5.901 8.736 1.00 98.44 253 GLY A N 1
ATOM 1997 C CA . GLY A 1 253 ? -7.773 -6.893 8.747 1.00 98.44 253 GLY A CA 1
ATOM 1998 C C . GLY A 1 253 ? -6.370 -6.312 8.529 1.00 98.44 253 GLY A C 1
ATOM 1999 O O . GLY A 1 253 ? -5.444 -7.067 8.253 1.00 98.44 253 GLY A O 1
ATOM 2000 N N . ASN A 1 254 ? -6.201 -4.988 8.599 1.00 98.94 254 ASN A N 1
ATOM 2001 C CA . ASN A 1 254 ? -4.923 -4.321 8.356 1.00 98.94 254 ASN A CA 1
ATOM 2002 C C . ASN A 1 254 ? -4.081 -4.225 9.636 1.00 98.94 254 ASN A C 1
ATOM 2004 O O . ASN A 1 254 ? -4.610 -4.213 10.750 1.00 98.94 254 ASN A O 1
ATOM 2008 N N . PHE A 1 255 ? -2.770 -4.085 9.456 1.00 98.88 255 PHE A N 1
ATOM 2009 C CA . PHE A 1 255 ? -1.797 -3.841 10.518 1.00 98.88 255 PHE A CA 1
ATOM 2010 C C . PHE A 1 255 ? -1.225 -2.425 10.405 1.00 98.88 255 PHE A C 1
ATOM 2012 O O . PHE A 1 255 ? -0.735 -2.049 9.343 1.00 98.88 255 PHE A O 1
ATOM 2019 N N . PHE A 1 256 ? -1.237 -1.665 11.500 1.00 98.88 256 PHE A N 1
ATOM 2020 C CA . PHE A 1 256 ? -0.629 -0.332 11.606 1.00 98.88 256 PHE A CA 1
ATOM 2021 C C . PHE A 1 256 ? 0.430 -0.342 12.707 1.00 98.88 256 PHE A C 1
ATOM 2023 O O . PHE A 1 256 ? 0.093 -0.481 13.881 1.00 98.88 256 PHE A O 1
ATOM 2030 N N . LEU A 1 257 ? 1.707 -0.240 12.340 1.00 98.06 257 LEU A N 1
ATOM 2031 C CA . LEU A 1 257 ? 2.846 -0.553 13.204 1.00 98.06 257 LEU A CA 1
ATOM 2032 C C . LEU A 1 257 ? 3.868 0.597 13.208 1.00 98.06 257 LEU A C 1
ATOM 2034 O O . LEU A 1 257 ? 4.411 0.952 12.167 1.00 98.06 257 LEU A O 1
ATOM 2038 N N . GLY A 1 258 ? 4.177 1.168 14.374 1.00 94.12 258 GLY A N 1
ATOM 2039 C CA . GLY A 1 258 ? 5.289 2.121 14.526 1.00 94.12 258 GLY A CA 1
ATOM 2040 C C . GLY A 1 258 ? 5.114 3.464 13.796 1.00 94.12 258 GLY A C 1
ATOM 2041 O O . GLY A 1 258 ? 6.101 4.100 13.436 1.00 94.12 258 GLY A O 1
ATOM 2042 N N . GLY A 1 259 ? 3.874 3.886 13.552 1.00 95.44 259 GLY A N 1
ATOM 2043 C CA . GLY A 1 259 ? 3.512 5.150 12.907 1.00 95.44 259 GLY A CA 1
ATOM 2044 C C . GLY A 1 259 ? 2.046 5.494 13.169 1.00 95.44 259 GLY A C 1
ATOM 2045 O O . GLY A 1 259 ? 1.351 4.746 13.861 1.00 95.44 259 GLY A O 1
ATOM 2046 N N . ALA A 1 260 ? 1.575 6.604 12.609 1.00 97.00 260 ALA A N 1
ATOM 2047 C CA . ALA A 1 260 ? 0.171 6.982 12.641 1.00 97.00 260 ALA A CA 1
ATOM 2048 C C . ALA A 1 260 ? -0.721 5.930 11.964 1.00 97.00 260 ALA A C 1
ATOM 2050 O O . ALA A 1 260 ? -0.298 5.202 11.062 1.00 97.00 260 ALA A O 1
ATOM 2051 N N . GLY A 1 261 ? -1.960 5.822 12.442 1.00 98.25 261 GLY A N 1
ATOM 2052 C CA . GLY A 1 261 ? -2.905 4.826 11.949 1.00 98.25 261 GLY A CA 1
ATOM 2053 C C . GLY A 1 261 ? -3.786 5.355 10.819 1.00 98.25 261 GLY A C 1
ATOM 2054 O O . GLY A 1 261 ? -3.322 5.675 9.721 1.00 98.25 261 GLY A O 1
ATOM 2055 N N . LEU A 1 262 ? -5.089 5.415 11.089 1.00 98.56 262 LEU A N 1
ATOM 2056 C CA . LEU A 1 262 ? -6.117 5.799 10.126 1.00 98.56 262 LEU A CA 1
ATOM 2057 C C . LEU A 1 262 ? -6.599 7.232 10.379 1.00 98.56 262 LEU A C 1
ATOM 2059 O O . LEU A 1 262 ? -6.868 7.617 11.512 1.00 98.56 262 LEU A O 1
ATOM 2063 N N . ARG A 1 263 ? -6.793 8.010 9.320 1.00 97.94 263 ARG A N 1
ATOM 2064 C CA . ARG A 1 263 ? -7.496 9.293 9.354 1.00 97.94 263 ARG A CA 1
ATOM 2065 C C . ARG A 1 263 ? -8.765 9.192 8.520 1.00 97.94 263 ARG A C 1
ATOM 2067 O O . ARG A 1 263 ? -8.713 8.793 7.362 1.00 97.94 263 ARG A O 1
ATOM 2074 N N . ILE A 1 264 ? -9.900 9.577 9.084 1.00 97.56 264 ILE A N 1
ATOM 2075 C CA . ILE A 1 264 ? -11.163 9.710 8.357 1.00 97.56 264 ILE A CA 1
ATOM 2076 C C . ILE A 1 264 ? -11.482 11.192 8.359 1.00 97.56 264 ILE A C 1
ATOM 2078 O O . ILE A 1 264 ? -11.683 11.781 9.417 1.00 97.56 264 ILE A O 1
ATOM 2082 N N . LYS A 1 265 ? -11.408 11.815 7.186 1.00 94.06 265 LYS A N 1
ATOM 2083 C CA . LYS A 1 265 ? -11.461 13.272 7.079 1.00 94.06 265 LYS A CA 1
ATOM 2084 C C . LYS A 1 265 ? -12.862 13.774 6.748 1.00 94.06 265 LYS A C 1
ATOM 2086 O O . LYS A 1 265 ? -13.318 14.731 7.360 1.00 94.06 265 LYS A O 1
ATOM 2091 N N . GLU A 1 266 ? -13.517 13.129 5.793 1.00 92.94 266 GLU A N 1
ATOM 2092 C CA . GLU A 1 266 ? -14.810 13.510 5.218 1.00 92.94 266 GLU A CA 1
ATOM 2093 C C . GLU A 1 266 ? -15.538 12.242 4.729 1.00 92.94 266 GLU A C 1
ATOM 2095 O O . GLU A 1 266 ? -14.877 11.228 4.495 1.00 92.94 266 GLU A O 1
ATOM 2100 N N . GLY A 1 267 ? -16.863 12.308 4.557 1.00 95.38 267 GLY A N 1
ATOM 2101 C CA . GLY A 1 267 ? -17.693 11.208 4.040 1.00 95.38 267 GLY A CA 1
ATOM 2102 C C . GLY A 1 267 ? -18.518 10.463 5.096 1.00 95.38 267 GLY A C 1
ATOM 2103 O O . GLY A 1 267 ? -18.471 10.744 6.293 1.00 95.38 267 GLY A O 1
ATOM 2104 N N . GLN A 1 268 ? -19.332 9.508 4.650 1.00 97.38 268 GLN A N 1
ATOM 2105 C CA . GLN A 1 268 ? -20.238 8.728 5.501 1.00 97.38 268 GLN A CA 1
ATOM 2106 C C . GLN A 1 268 ? -20.049 7.218 5.334 1.00 97.38 268 GLN A C 1
ATOM 2108 O O . GLN A 1 268 ? -19.445 6.760 4.367 1.00 97.38 268 GLN A O 1
ATOM 2113 N N . ASN A 1 269 ? -20.630 6.435 6.249 1.00 98.06 269 ASN A N 1
ATOM 2114 C CA . ASN A 1 269 ? -20.705 4.970 6.167 1.00 98.06 269 ASN A CA 1
ATOM 2115 C C . ASN A 1 269 ? -19.320 4.307 6.056 1.00 98.06 269 ASN A C 1
ATOM 2117 O O . ASN A 1 269 ? -19.088 3.452 5.202 1.00 98.06 269 ASN A O 1
ATOM 2121 N N . HIS A 1 270 ? -18.383 4.707 6.915 1.00 98.44 270 HIS A N 1
ATOM 2122 C CA . HIS A 1 270 ? -17.044 4.119 6.950 1.00 98.44 270 HIS A CA 1
ATOM 2123 C C . HIS A 1 270 ? -16.959 2.978 7.954 1.00 98.44 270 HIS A C 1
ATOM 2125 O O . HIS A 1 270 ? -17.298 3.150 9.125 1.00 98.44 270 HIS A O 1
ATOM 2131 N N . MET A 1 271 ? -16.452 1.830 7.501 1.00 98.44 271 MET A N 1
ATOM 2132 C CA . MET A 1 271 ? -16.331 0.627 8.322 1.00 98.44 271 MET A CA 1
ATOM 2133 C C . MET A 1 271 ? -14.863 0.340 8.608 1.00 98.44 271 MET A C 1
ATOM 2135 O O . MET A 1 271 ? -14.091 0.071 7.693 1.00 98.44 271 MET A O 1
ATOM 2139 N N . VAL A 1 272 ? -14.476 0.377 9.880 1.00 98.81 272 VAL A N 1
ATOM 2140 C CA . VAL A 1 272 ? -13.113 0.119 10.352 1.00 98.81 272 VAL A CA 1
ATOM 2141 C C . VAL A 1 272 ? -13.158 -1.033 11.338 1.00 98.81 272 VAL A C 1
ATOM 2143 O O . VAL A 1 272 ? -13.494 -0.848 12.510 1.00 98.81 272 VAL A O 1
ATOM 2146 N N . TYR A 1 273 ? -12.838 -2.241 10.882 1.00 98.62 273 TYR A N 1
ATOM 2147 C CA . TYR A 1 273 ? -13.003 -3.417 11.727 1.00 98.62 273 TYR A CA 1
ATOM 2148 C C . TYR A 1 273 ? -11.896 -4.450 11.625 1.00 98.62 273 TYR A C 1
ATOM 2150 O O . TYR A 1 273 ? -11.202 -4.545 10.626 1.00 98.62 273 TYR A O 1
ATOM 2158 N N . ASN A 1 274 ? -11.721 -5.263 12.668 1.00 98.12 274 ASN A N 1
ATOM 2159 C CA . ASN A 1 274 ? -10.773 -6.383 12.647 1.00 98.12 274 ASN A CA 1
ATOM 2160 C C . ASN A 1 274 ? -9.315 -5.976 12.339 1.00 98.12 274 ASN A C 1
ATOM 2162 O O . ASN A 1 274 ? -8.549 -6.807 11.866 1.00 98.12 274 ASN A O 1
ATOM 2166 N N . ASN A 1 275 ? -8.926 -4.717 12.567 1.00 98.88 275 ASN A N 1
ATOM 2167 C CA . ASN A 1 275 ? -7.561 -4.234 12.352 1.00 98.88 275 ASN A CA 1
ATOM 2168 C C . ASN A 1 275 ? -6.727 -4.350 13.639 1.00 98.88 275 ASN A C 1
ATOM 2170 O O . ASN A 1 275 ? -7.265 -4.356 14.753 1.00 98.88 275 ASN A O 1
ATOM 2174 N N . TYR A 1 276 ? -5.406 -4.390 13.482 1.00 98.81 276 TYR A N 1
ATOM 2175 C CA . TYR A 1 276 ? -4.439 -4.355 14.574 1.00 98.81 276 TYR A CA 1
ATOM 2176 C C . TYR A 1 276 ? -3.617 -3.068 14.511 1.00 98.81 276 TYR A C 1
ATOM 2178 O O . TYR A 1 276 ? -2.913 -2.808 13.535 1.00 98.81 276 TYR A O 1
ATOM 2186 N N . PHE A 1 277 ? -3.663 -2.288 15.581 1.00 98.81 277 PHE A N 1
ATOM 2187 C CA . PHE A 1 277 ? -2.922 -1.047 15.734 1.00 98.81 277 PHE A CA 1
ATOM 2188 C C . PHE A 1 277 ? -1.864 -1.191 16.828 1.00 98.81 277 PHE A C 1
ATOM 2190 O O . PHE A 1 277 ? -2.130 -1.724 17.905 1.00 98.81 277 PHE A O 1
ATOM 2197 N N . SER A 1 278 ? -0.661 -0.710 16.528 1.00 97.75 278 SER A N 1
ATOM 2198 C CA . SER A 1 278 ? 0.459 -0.529 17.446 1.00 97.75 278 SER A CA 1
ATOM 2199 C C . SER A 1 278 ? 1.216 0.737 17.075 1.00 97.75 278 SER A C 1
ATOM 2201 O O . SER A 1 278 ? 2.317 0.691 16.521 1.00 97.75 278 SER A O 1
ATOM 2203 N N . THR A 1 279 ? 0.584 1.871 17.352 1.00 97.50 279 THR A N 1
ATOM 2204 C CA . THR A 1 279 ? 0.970 3.198 16.854 1.00 97.50 279 THR A CA 1
ATOM 2205 C C . THR A 1 279 ? 1.881 3.978 17.799 1.00 97.50 279 THR A C 1
ATOM 2207 O O . THR A 1 279 ? 2.372 5.033 17.419 1.00 97.50 279 THR A O 1
ATOM 2210 N N . GLY A 1 280 ? 2.167 3.498 19.014 1.00 95.50 280 GLY A N 1
ATOM 2211 C CA . GLY A 1 280 ? 2.916 4.302 19.983 1.00 95.50 280 GLY A CA 1
ATOM 2212 C C . GLY A 1 280 ? 2.152 5.585 20.321 1.00 95.50 280 GLY A C 1
ATOM 2213 O O . GLY A 1 280 ? 0.949 5.537 20.517 1.00 95.50 280 GLY A O 1
ATOM 2214 N N . GLU A 1 281 ? 2.820 6.733 20.385 1.00 94.56 281 GLU A N 1
ATOM 2215 C CA . GLU A 1 281 ? 2.180 8.009 20.758 1.00 94.56 281 GLU A CA 1
ATOM 2216 C C . GLU A 1 281 ? 1.367 8.660 19.624 1.00 94.56 281 GLU A C 1
ATOM 2218 O O . GLU A 1 281 ? 0.677 9.653 19.852 1.00 94.56 281 GLU A O 1
ATOM 2223 N N . TYR A 1 282 ? 1.432 8.126 18.400 1.00 95.94 282 TYR A N 1
ATOM 2224 C CA . TYR A 1 282 ? 0.703 8.691 17.267 1.00 95.94 282 TYR A CA 1
ATOM 2225 C C . TYR A 1 282 ? -0.812 8.492 17.400 1.00 95.94 282 TYR A C 1
ATOM 2227 O O . TYR A 1 282 ? -1.289 7.521 17.993 1.00 95.94 282 TYR A O 1
ATOM 2235 N N . TRP A 1 283 ? -1.580 9.381 16.762 1.00 96.31 283 TRP A N 1
ATOM 2236 C CA . TRP A 1 283 ? -3.025 9.213 16.633 1.00 96.31 283 TRP A CA 1
ATOM 2237 C C . TRP A 1 283 ? -3.342 7.903 15.916 1.00 96.31 283 TRP A C 1
ATOM 2239 O O . TRP A 1 283 ? -2.900 7.652 14.790 1.00 96.31 283 TRP A O 1
ATOM 2249 N N . THR A 1 284 ? -4.120 7.059 16.586 1.00 97.56 284 THR A N 1
ATOM 2250 C CA . THR A 1 284 ? -4.390 5.713 16.084 1.00 97.56 284 THR A CA 1
ATOM 2251 C C . THR A 1 284 ? -5.530 5.701 15.085 1.00 97.56 284 THR A C 1
ATOM 2253 O O . THR A 1 284 ? -5.415 5.139 13.997 1.00 97.56 284 THR A O 1
ATOM 2256 N N . ILE A 1 285 ? -6.626 6.362 15.444 1.00 98.19 285 ILE A N 1
ATOM 2257 C CA . ILE A 1 285 ? -7.685 6.733 14.513 1.00 98.19 285 ILE A CA 1
ATOM 2258 C C . ILE A 1 285 ? -7.982 8.202 14.762 1.00 98.19 285 ILE A C 1
ATOM 2260 O O . ILE A 1 285 ? -8.179 8.595 15.909 1.00 98.19 285 ILE A O 1
ATOM 2264 N N . LYS A 1 286 ? -8.003 9.004 13.702 1.00 96.94 286 LYS A N 1
ATOM 2265 C CA . LYS A 1 286 ? -8.310 10.430 13.757 1.00 96.94 286 LYS A CA 1
ATOM 2266 C C . LYS A 1 286 ? -9.542 10.734 12.915 1.00 96.94 286 LYS A C 1
ATOM 2268 O O . LYS A 1 286 ? -9.495 10.591 11.694 1.00 96.94 286 LYS A O 1
ATOM 2273 N N . LEU A 1 287 ? -10.617 11.154 13.567 1.00 96.94 287 LEU A N 1
ATOM 2274 C CA . LEU A 1 287 ? -11.801 11.728 12.937 1.00 96.94 287 LEU A CA 1
ATOM 2275 C C . LEU A 1 287 ? -11.630 13.253 12.850 1.00 96.94 287 LEU A C 1
ATOM 2277 O O . LEU A 1 287 ? -10.930 13.851 13.666 1.00 96.94 287 LEU A O 1
ATOM 2281 N N . GLU A 1 288 ? -12.222 13.888 11.843 1.00 93.81 288 GLU A N 1
ATOM 2282 C CA . GLU A 1 288 ? -12.118 15.337 11.631 1.00 93.81 288 GLU A CA 1
ATOM 2283 C C . GLU A 1 288 ? -13.505 15.991 11.513 1.00 93.81 288 GLU A C 1
ATOM 2285 O O . GLU A 1 288 ? -14.483 15.353 11.121 1.00 93.81 288 GLU A O 1
ATOM 2290 N N . ASN A 1 289 ? -13.579 17.295 11.805 1.00 91.50 289 ASN A N 1
ATOM 2291 C CA . ASN A 1 289 ? -14.835 18.048 11.927 1.00 91.50 289 ASN A CA 1
ATOM 2292 C C . ASN A 1 289 ? -15.099 18.963 10.712 1.00 91.50 289 ASN A C 1
ATOM 2294 O O . ASN A 1 289 ? -15.322 20.172 10.857 1.00 91.50 289 ASN A O 1
ATOM 2298 N N . TYR A 1 290 ? -15.026 18.424 9.491 1.00 87.06 290 TYR A N 1
ATOM 2299 C CA . TYR A 1 290 ? -15.166 19.225 8.267 1.00 87.06 290 TYR A CA 1
ATOM 2300 C C . TYR A 1 290 ? -16.626 19.486 7.874 1.00 87.06 290 TYR A C 1
ATOM 2302 O O . TYR A 1 290 ? -17.462 18.590 7.858 1.00 87.06 290 TYR A O 1
ATOM 2310 N N . LYS A 1 291 ? -16.919 20.733 7.475 1.00 89.50 291 LYS A N 1
ATOM 2311 C CA . LYS A 1 291 ? -18.250 21.173 7.015 1.00 89.50 291 LYS A CA 1
ATOM 2312 C C . LYS A 1 291 ? -18.655 20.611 5.653 1.00 89.50 291 LYS A C 1
ATOM 2314 O O . LYS A 1 291 ? -19.841 20.420 5.414 1.00 89.50 291 LYS A O 1
ATOM 2319 N N . ALA A 1 292 ? -17.690 20.471 4.743 1.00 88.50 292 ALA A N 1
ATOM 2320 C CA . ALA A 1 292 ? -17.966 20.236 3.326 1.00 88.50 292 ALA A CA 1
ATOM 2321 C C . ALA A 1 292 ? -18.690 18.905 3.093 1.00 88.50 292 ALA A C 1
ATOM 2323 O O . ALA A 1 292 ? -19.668 18.867 2.352 1.00 88.50 292 ALA A O 1
ATOM 2324 N N . ASP A 1 293 ? -18.225 17.853 3.763 1.00 92.31 293 ASP A N 1
ATOM 2325 C CA . ASP A 1 293 ? -18.808 16.517 3.710 1.00 92.31 293 ASP A CA 1
ATOM 2326 C C . ASP A 1 293 ? -18.654 15.846 5.092 1.00 92.31 293 ASP A C 1
ATOM 2328 O O . ASP A 1 293 ? -17.702 15.093 5.321 1.00 92.31 293 ASP A O 1
ATOM 2332 N N . PRO A 1 294 ? -19.514 16.213 6.068 1.00 94.19 294 PRO A N 1
ATOM 2333 C CA . PRO A 1 294 ? -19.334 15.850 7.470 1.00 94.19 294 PRO A CA 1
ATOM 2334 C C . PRO A 1 294 ? -19.381 14.346 7.719 1.00 94.19 294 PRO A C 1
ATOM 2336 O O . PRO A 1 294 ? -20.160 13.616 7.096 1.00 94.19 294 PRO A O 1
ATOM 2339 N N . LEU A 1 295 ? -18.604 13.912 8.714 1.00 96.94 295 LEU A N 1
ATOM 2340 C CA . LEU A 1 295 ? -18.565 12.516 9.123 1.00 96.94 295 LEU A CA 1
ATOM 2341 C C . LEU A 1 295 ? -19.889 12.069 9.730 1.00 96.94 295 LEU A C 1
ATOM 2343 O O . LEU A 1 295 ? -20.383 12.648 10.702 1.00 96.94 295 LEU A O 1
ATOM 2347 N N . LYS A 1 296 ? -20.437 10.986 9.179 1.00 96.81 296 LYS A N 1
ATOM 2348 C CA . LYS A 1 296 ? -21.631 10.336 9.715 1.00 96.81 296 LYS A CA 1
ATOM 2349 C C . LYS A 1 296 ? -21.575 8.824 9.542 1.00 96.81 296 LYS A C 1
ATOM 2351 O O . LYS A 1 296 ? -21.161 8.341 8.494 1.00 96.81 296 LYS A O 1
ATOM 2356 N N . ASN A 1 297 ? -22.064 8.091 10.539 1.00 97.69 297 ASN A N 1
ATOM 2357 C CA . ASN A 1 297 ? -22.163 6.631 10.511 1.00 97.69 297 ASN A CA 1
ATOM 2358 C C . ASN A 1 297 ? -20.791 5.966 10.297 1.00 97.69 297 ASN A C 1
ATOM 2360 O O . ASN A 1 297 ? -20.531 5.327 9.279 1.00 97.69 297 ASN A O 1
ATOM 2364 N N . VAL A 1 298 ? -19.888 6.176 11.254 1.00 98.38 298 VAL A N 1
ATOM 2365 C CA . VAL A 1 298 ? -18.567 5.533 11.275 1.00 98.38 298 VAL A CA 1
ATOM 2366 C C . VAL A 1 298 ? -18.611 4.391 12.282 1.00 98.38 298 VAL A C 1
ATOM 2368 O O . VAL A 1 298 ? -18.924 4.617 13.449 1.00 98.38 298 VAL A O 1
ATOM 2371 N N . VAL A 1 299 ? -18.273 3.176 11.853 1.00 98.62 299 VAL A N 1
ATOM 2372 C CA . VAL A 1 299 ? -18.226 1.993 12.722 1.00 98.62 299 VAL A CA 1
ATOM 2373 C C . VAL A 1 299 ? -16.776 1.581 12.944 1.00 98.62 299 VAL A C 1
ATOM 2375 O O . VAL A 1 299 ? -16.087 1.186 12.008 1.00 98.62 299 VAL A O 1
ATOM 2378 N N . ILE A 1 300 ? -16.321 1.636 14.194 1.00 98.62 300 ILE A N 1
ATOM 2379 C CA . ILE A 1 300 ? -15.000 1.181 14.639 1.00 98.62 300 ILE A CA 1
ATOM 2380 C C . ILE A 1 300 ? -15.211 -0.054 15.517 1.00 98.62 300 ILE A C 1
ATOM 2382 O O . ILE A 1 300 ? -15.517 0.069 16.707 1.00 98.62 300 ILE A O 1
ATOM 2386 N N . ALA A 1 301 ? -15.083 -1.248 14.931 1.00 97.94 301 ALA A N 1
ATOM 2387 C CA . ALA A 1 301 ? -15.503 -2.486 15.583 1.00 97.94 301 ALA A CA 1
ATOM 2388 C C . ALA A 1 301 ? -14.460 -3.608 15.592 1.00 97.94 301 ALA A C 1
ATOM 2390 O O . ALA A 1 301 ? -13.825 -3.893 14.585 1.00 97.94 301 ALA A O 1
ATOM 2391 N N . HIS A 1 302 ? -14.323 -4.329 16.707 1.00 97.44 302 HIS A N 1
ATOM 2392 C CA . HIS A 1 302 ? -13.432 -5.498 16.789 1.00 97.44 302 HIS A CA 1
ATOM 2393 C C . HIS A 1 302 ? -11.980 -5.228 16.356 1.00 97.44 302 HIS A C 1
ATOM 2395 O O . HIS A 1 302 ? -11.312 -6.107 15.819 1.00 97.44 302 HIS A O 1
ATOM 2401 N N . ASN A 1 303 ? -11.461 -4.026 16.594 1.00 98.69 303 ASN A N 1
ATOM 2402 C CA . ASN A 1 303 ? -10.048 -3.719 16.396 1.00 98.69 303 ASN A CA 1
ATOM 2403 C C . ASN A 1 303 ? -9.261 -3.999 17.682 1.00 98.69 303 ASN A C 1
ATOM 2405 O O . ASN A 1 303 ? -9.798 -3.871 18.787 1.00 98.69 303 ASN A O 1
ATOM 2409 N N . THR A 1 304 ? -7.987 -4.364 17.547 1.00 97.94 304 THR A N 1
ATOM 2410 C CA . THR A 1 304 ? -7.050 -4.414 18.678 1.00 97.94 304 THR A CA 1
ATOM 2411 C C . THR A 1 304 ? -6.132 -3.203 18.624 1.00 97.94 304 THR A C 1
ATOM 2413 O O . THR A 1 304 ? -5.462 -2.985 17.620 1.00 97.94 304 THR A O 1
ATOM 2416 N N . PHE A 1 305 ? -6.069 -2.454 19.718 1.00 97.50 305 PHE A N 1
ATOM 2417 C CA . PHE A 1 305 ? -5.205 -1.296 19.914 1.00 97.50 305 PHE A CA 1
ATOM 2418 C C . PHE A 1 305 ? -4.177 -1.641 20.989 1.00 97.50 305 PHE A C 1
ATOM 2420 O O . PHE A 1 305 ? -4.481 -1.595 22.179 1.00 97.50 305 PHE A O 1
ATOM 2427 N N . ALA A 1 306 ? -2.981 -2.056 20.585 1.00 95.19 306 ALA A N 1
ATOM 2428 C CA . ALA A 1 306 ? -1.928 -2.488 21.495 1.00 95.19 306 ALA A CA 1
ATOM 2429 C C . ALA A 1 306 ? -0.815 -1.446 21.560 1.00 95.19 306 ALA A C 1
ATOM 2431 O O . ALA A 1 306 ? -0.280 -1.093 20.518 1.00 95.19 306 ALA A O 1
ATOM 2432 N N . ASN A 1 307 ? -0.450 -0.953 22.747 1.00 94.12 307 ASN A N 1
ATOM 2433 C CA . ASN A 1 307 ? 0.563 0.103 22.911 1.00 94.12 307 ASN A CA 1
ATOM 2434 C C . ASN A 1 307 ? 0.347 1.264 21.922 1.00 94.12 307 ASN A C 1
ATOM 2436 O O . ASN A 1 307 ? 1.244 1.639 21.163 1.00 94.12 307 ASN A O 1
ATOM 2440 N N . SER A 1 308 ? -0.894 1.730 21.842 1.00 95.56 308 SER A N 1
ATOM 2441 C CA . SER A 1 308 ? -1.350 2.673 20.826 1.00 95.56 308 SER A CA 1
ATOM 2442 C C . SER A 1 308 ? -1.835 3.956 21.472 1.00 95.56 308 SER A C 1
ATOM 2444 O O . SER A 1 308 ? -2.337 3.937 22.600 1.00 95.56 308 SER A O 1
ATOM 2446 N N . GLY A 1 309 ? -1.704 5.049 20.735 1.00 95.12 309 GLY A N 1
ATOM 2447 C CA . GLY A 1 309 ? -2.205 6.348 21.130 1.00 95.12 309 GLY A CA 1
ATOM 2448 C C . GLY A 1 309 ? -3.730 6.392 21.060 1.00 95.12 309 GLY A C 1
ATOM 2449 O O . GLY A 1 309 ? -4.374 5.463 20.549 1.00 95.12 309 GLY A O 1
ATOM 2450 N N . PRO A 1 310 ? -4.328 7.474 21.556 1.00 95.12 310 PRO A N 1
ATOM 2451 C CA . PRO A 1 310 ? -5.774 7.636 21.582 1.00 95.12 310 PRO A CA 1
ATOM 2452 C C . PRO A 1 310 ? -6.431 7.641 20.194 1.00 95.12 310 PRO A C 1
ATOM 2454 O O . PRO A 1 310 ? -5.830 7.971 19.163 1.00 95.12 310 PRO A O 1
ATOM 2457 N N . LEU A 1 311 ? -7.722 7.312 20.199 1.00 96.69 311 LEU A N 1
ATOM 2458 C CA . LEU A 1 311 ? -8.648 7.630 19.120 1.00 96.69 311 LEU A CA 1
ATOM 2459 C C . LEU A 1 311 ? -9.052 9.097 19.268 1.00 96.69 311 LEU A C 1
ATOM 2461 O O . LEU A 1 311 ? -9.668 9.466 20.262 1.00 96.69 311 LEU A O 1
ATOM 2465 N N . LYS A 1 312 ? -8.715 9.933 18.296 1.00 95.69 312 LYS A N 1
ATOM 2466 C CA . LYS A 1 312 ? -9.142 11.328 18.256 1.00 95.69 312 LYS A CA 1
ATOM 2467 C C . LYS A 1 312 ? -10.503 11.407 17.577 1.00 95.69 312 LYS A C 1
ATOM 2469 O O . LYS A 1 312 ? -10.602 11.139 16.381 1.00 95.69 312 LYS A O 1
ATOM 2474 N N . LEU A 1 313 ? -11.542 11.678 18.361 1.00 93.75 313 LEU A N 1
ATOM 2475 C CA . LEU A 1 313 ? -12.942 11.540 17.938 1.00 93.75 313 LEU A CA 1
ATOM 2476 C C . LEU A 1 313 ? -13.553 12.858 17.461 1.00 93.75 313 LEU A C 1
ATOM 2478 O O . LEU A 1 313 ? -14.502 12.851 16.681 1.00 93.75 313 LEU A O 1
ATOM 2482 N N . GLY A 1 314 ? -12.957 13.965 17.883 1.00 80.88 314 GLY A N 1
ATOM 2483 C CA . GLY A 1 314 ? -13.179 15.304 17.370 1.00 80.88 314 GLY A CA 1
ATOM 2484 C C . GLY A 1 314 ? -11.935 15.852 16.676 1.00 80.88 314 GLY A C 1
ATOM 2485 O O . GLY A 1 314 ? -10.891 15.209 16.558 1.00 80.88 314 GLY A O 1
ATOM 2486 N N . GLY A 1 315 ? -12.037 17.079 16.194 1.00 79.69 315 GLY A N 1
ATOM 2487 C CA . GLY A 1 315 ? -10.947 17.759 15.529 1.00 79.69 315 GLY A CA 1
ATOM 2488 C C . GLY A 1 315 ? -11.247 19.235 15.359 1.00 79.69 315 GLY A C 1
ATOM 2489 O O . GLY A 1 315 ? -12.160 19.803 15.955 1.00 79.69 315 GLY A O 1
ATOM 2490 N N . LYS A 1 316 ? -10.465 19.885 14.501 1.00 73.12 316 LYS A N 1
ATOM 2491 C CA . LYS A 1 316 ? -10.652 21.308 14.230 1.00 73.12 316 LYS A CA 1
ATOM 2492 C C . LYS A 1 316 ? -11.923 21.514 13.396 1.00 73.12 316 LYS A C 1
ATOM 2494 O O . LYS A 1 316 ? -11.977 21.059 12.258 1.00 73.12 316 LYS A O 1
ATOM 2499 N N . GLY A 1 317 ? -12.900 22.241 13.937 1.00 79.38 317 GLY A N 1
ATOM 2500 C CA . GLY A 1 317 ? -14.132 22.638 13.243 1.00 79.38 317 GLY A CA 1
ATOM 2501 C C . GLY A 1 317 ? -15.407 22.328 14.032 1.00 79.38 317 GLY A C 1
ATOM 2502 O O . GLY A 1 317 ? -15.383 21.567 14.998 1.00 79.38 317 GLY A O 1
ATOM 2503 N N . ASP A 1 318 ? -16.527 22.906 13.591 1.00 85.88 318 ASP A N 1
ATOM 2504 C CA . ASP A 1 318 ? -17.808 22.869 14.319 1.00 85.88 318 ASP A CA 1
ATOM 2505 C C . ASP A 1 318 ? -18.730 21.708 13.898 1.00 85.88 318 ASP A C 1
ATOM 2507 O O . ASP A 1 318 ? -19.769 21.467 14.513 1.00 85.88 318 ASP A O 1
ATOM 2511 N N . PHE A 1 319 ? -18.362 20.962 12.851 1.00 91.69 319 PHE A N 1
ATOM 2512 C CA . PHE A 1 319 ? -19.164 19.868 12.291 1.00 91.69 319 PHE A CA 1
ATOM 2513 C C . PHE A 1 319 ? -18.714 18.534 12.872 1.00 91.69 319 PHE A C 1
ATOM 2515 O O . PHE A 1 319 ? -18.044 17.743 12.213 1.00 91.69 319 PHE A O 1
ATOM 2522 N N . LYS A 1 320 ? -19.059 18.324 14.144 1.00 93.94 320 LYS A N 1
ATOM 2523 C CA . LYS A 1 320 ? -18.717 17.113 14.896 1.00 93.94 320 LYS A CA 1
ATOM 2524 C C . LYS A 1 320 ? -19.196 15.840 14.173 1.00 93.94 320 LYS A C 1
ATOM 2526 O O . LYS A 1 320 ? -20.345 15.822 13.714 1.00 93.94 320 LYS A O 1
ATOM 2531 N N . PRO A 1 321 ? -18.371 14.778 14.124 1.00 95.81 321 PRO A N 1
ATOM 2532 C CA . PRO A 1 321 ? -18.779 13.456 13.669 1.00 95.81 321 PRO A CA 1
ATOM 2533 C C . PRO A 1 321 ? -20.064 12.976 14.344 1.00 95.81 321 PRO A C 1
ATOM 2535 O O . PRO A 1 321 ? -20.235 13.105 15.555 1.00 95.81 321 PRO A O 1
ATOM 2538 N N . GLN A 1 322 ? -20.980 12.417 13.556 1.00 95.06 322 GLN A N 1
ATOM 2539 C CA . GLN A 1 322 ? -22.277 11.937 14.034 1.00 95.06 322 GLN A CA 1
ATOM 2540 C C . GLN A 1 322 ? -22.398 10.422 13.879 1.00 95.06 322 GLN A C 1
ATOM 2542 O O . GLN A 1 322 ? -21.898 9.847 12.915 1.00 95.06 322 GLN A O 1
ATOM 2547 N N . GLN A 1 323 ? -23.137 9.770 14.781 1.00 95.44 323 GLN A N 1
ATOM 2548 C CA . GLN A 1 323 ? -23.396 8.324 14.708 1.00 95.44 323 GLN A CA 1
ATOM 2549 C C . GLN A 1 323 ? -22.095 7.505 14.630 1.00 95.44 323 GLN A C 1
ATOM 2551 O O . GLN A 1 323 ? -21.959 6.600 13.809 1.00 95.44 323 GLN A O 1
ATOM 2556 N N . VAL A 1 324 ? -21.111 7.860 15.458 1.00 96.75 324 VAL A N 1
ATOM 2557 C CA . VAL A 1 324 ? -19.858 7.108 15.562 1.00 96.75 324 VAL A CA 1
ATOM 2558 C C . VAL A 1 324 ? -20.071 5.969 16.552 1.00 96.75 324 VAL A C 1
ATOM 2560 O O . VAL A 1 324 ? -20.303 6.209 17.736 1.00 96.75 324 VAL A O 1
ATOM 2563 N N . LEU A 1 325 ? -20.003 4.728 16.077 1.00 97.31 325 LEU A N 1
ATOM 2564 C CA . LEU A 1 325 ? -20.082 3.537 16.914 1.00 97.31 325 LEU A CA 1
ATOM 2565 C C . LEU A 1 325 ? -18.674 3.004 17.169 1.00 97.31 325 LEU A C 1
ATOM 2567 O O . LEU A 1 325 ? -17.951 2.671 16.232 1.00 97.31 325 LEU A O 1
ATOM 2571 N N . ILE A 1 326 ? -18.310 2.852 18.439 1.00 97.38 326 ILE A N 1
ATOM 2572 C CA . ILE A 1 326 ? -17.041 2.259 18.867 1.00 97.38 326 ILE A CA 1
ATOM 2573 C C . ILE A 1 326 ? -17.373 1.048 19.728 1.00 97.38 326 ILE A C 1
ATOM 2575 O O . ILE A 1 326 ? -17.798 1.200 20.876 1.00 97.38 326 ILE A O 1
ATOM 2579 N N . GLY A 1 327 ? -17.191 -0.166 19.201 1.00 96.06 327 GLY A N 1
ATOM 2580 C CA . GLY A 1 327 ? -17.620 -1.354 19.933 1.00 96.06 327 GLY A CA 1
ATOM 2581 C C . GLY A 1 327 ? -16.852 -2.646 19.694 1.00 96.06 327 GLY A C 1
ATOM 2582 O O . GLY A 1 327 ? -16.240 -2.871 18.658 1.00 96.06 327 GLY A O 1
ATOM 2583 N N . GLY A 1 328 ? -16.853 -3.524 20.697 1.00 95.56 328 GLY A N 1
ATOM 2584 C CA . GLY A 1 328 ? -16.152 -4.808 20.633 1.00 95.56 328 GLY A CA 1
ATOM 2585 C C . GLY A 1 328 ? -14.639 -4.674 20.441 1.00 95.56 328 GLY A C 1
ATOM 2586 O O . GLY A 1 328 ? -13.993 -5.642 20.051 1.00 95.56 328 GLY A O 1
ATOM 2587 N N . ASN A 1 329 ? -14.051 -3.496 20.662 1.00 96.88 329 ASN A N 1
ATOM 2588 C CA . ASN A 1 329 ? -12.616 -3.289 20.506 1.00 96.88 329 ASN A CA 1
ATOM 2589 C C . ASN A 1 329 ? -11.849 -3.763 21.745 1.00 96.88 329 ASN A C 1
ATOM 2591 O O . ASN A 1 329 ? -12.401 -3.841 22.845 1.00 96.88 329 ASN A O 1
ATOM 2595 N N . LEU A 1 330 ? -10.564 -4.058 21.560 1.00 95.00 330 LEU A N 1
ATOM 2596 C CA . LEU A 1 330 ? -9.653 -4.466 22.624 1.00 95.00 330 LEU A CA 1
ATOM 2597 C C . LEU A 1 330 ? -8.489 -3.480 22.733 1.00 95.00 330 LEU A C 1
ATOM 2599 O O . LEU A 1 330 ? -7.670 -3.392 21.824 1.00 95.00 330 LEU A O 1
ATOM 2603 N N . PHE A 1 331 ? -8.395 -2.782 23.859 1.00 94.62 331 PHE A N 1
ATOM 2604 C CA . PHE A 1 331 ? -7.316 -1.847 24.168 1.00 94.62 331 PHE A CA 1
ATOM 2605 C C . PHE A 1 331 ? -6.330 -2.502 25.137 1.00 94.62 331 PHE A C 1
ATOM 2607 O O . PHE A 1 331 ? -6.698 -2.917 26.235 1.00 94.62 331 PHE A O 1
ATOM 2614 N N . ILE A 1 332 ? -5.074 -2.620 24.723 1.00 92.81 332 ILE A N 1
ATOM 2615 C CA . ILE A 1 332 ? -4.006 -3.274 25.477 1.00 92.81 332 ILE A CA 1
ATOM 2616 C C . ILE A 1 332 ? -2.930 -2.231 25.736 1.00 92.81 332 ILE A C 1
ATOM 2618 O O . ILE A 1 332 ? -2.223 -1.844 24.807 1.00 92.81 332 ILE A O 1
ATOM 2622 N N . ASN A 1 333 ? -2.793 -1.807 26.992 1.00 90.38 333 ASN A N 1
ATOM 2623 C CA . ASN A 1 333 ? -1.818 -0.796 27.411 1.00 90.38 333 ASN A CA 1
ATOM 2624 C C . ASN A 1 333 ? -1.870 0.466 26.522 1.00 90.38 333 ASN A C 1
ATOM 2626 O O . ASN A 1 333 ? -0.857 0.825 25.913 1.00 90.38 333 ASN A O 1
ATOM 2630 N N . PRO A 1 334 ? -3.042 1.104 26.349 1.00 90.56 334 PRO A N 1
ATOM 2631 C CA . PRO A 1 334 ? -3.105 2.335 25.576 1.00 90.56 334 PRO A CA 1
ATOM 2632 C C . PRO A 1 334 ? -2.270 3.422 26.259 1.00 90.56 334 PRO A C 1
ATOM 2634 O O . PRO A 1 334 ? -2.091 3.422 27.478 1.00 90.56 334 PRO A O 1
ATOM 2637 N N . ILE A 1 335 ? -1.730 4.331 25.455 1.00 90.25 335 ILE A N 1
ATOM 2638 C CA . ILE A 1 335 ? -0.846 5.388 25.938 1.00 90.25 335 ILE A CA 1
ATOM 2639 C C . ILE A 1 335 ? -1.697 6.582 26.374 1.00 90.25 335 ILE A C 1
ATOM 2641 O O . ILE A 1 335 ? -2.414 7.168 25.565 1.00 90.25 335 ILE A O 1
ATOM 2645 N N . ASN A 1 336 ? -1.587 6.941 27.656 1.00 86.06 336 ASN A N 1
ATOM 2646 C CA . ASN A 1 336 ? -2.315 8.005 28.362 1.00 86.06 336 ASN A CA 1
ATOM 2647 C C . ASN A 1 336 ? -3.835 7.778 28.479 1.00 86.06 336 ASN A C 1
ATOM 2649 O O . ASN A 1 336 ? -4.345 7.629 29.587 1.00 86.06 336 ASN A O 1
ATOM 2653 N N . GLN A 1 337 ? -4.554 7.720 27.357 1.00 90.38 337 GLN A N 1
ATOM 2654 C CA . GLN A 1 337 ? -6.017 7.634 27.310 1.00 90.38 337 GLN A CA 1
ATOM 2655 C C . GLN A 1 337 ? -6.494 6.849 26.082 1.00 90.38 337 GLN A C 1
ATOM 2657 O O . GLN A 1 337 ? -5.777 6.721 25.089 1.00 90.38 337 GLN A O 1
ATOM 2662 N N . VAL A 1 338 ? -7.726 6.335 26.124 1.00 91.75 338 VAL A N 1
ATOM 2663 C CA . VAL A 1 338 ? -8.313 5.618 24.973 1.00 91.75 338 VAL A CA 1
ATOM 2664 C C . VAL A 1 338 ? -8.823 6.571 23.895 1.00 91.75 338 VAL A C 1
ATOM 2666 O O . VAL A 1 338 ? -8.694 6.294 22.702 1.00 91.75 338 VAL A O 1
ATOM 2669 N N . THR A 1 339 ? -9.415 7.687 24.306 1.00 93.25 339 THR A N 1
ATOM 2670 C CA . THR A 1 339 ? -10.077 8.649 23.421 1.00 93.25 339 THR A CA 1
ATOM 2671 C C . THR A 1 339 ? -9.589 10.058 23.713 1.00 93.25 339 THR A C 1
ATOM 2673 O O . THR A 1 339 ? -9.415 10.404 24.876 1.00 93.25 339 THR A O 1
ATOM 2676 N N . ASP A 1 340 ? -9.429 10.871 22.676 1.00 93.06 340 ASP A N 1
ATOM 2677 C CA . ASP A 1 340 ? -9.181 12.310 22.750 1.00 93.06 340 ASP A CA 1
ATOM 2678 C C . ASP A 1 340 ? -10.312 13.077 22.066 1.00 93.06 340 ASP A C 1
ATOM 2680 O O . ASP A 1 340 ? -10.879 12.597 21.079 1.00 93.06 340 ASP A O 1
ATOM 2684 N N . ASP A 1 341 ? -10.588 14.279 22.569 1.00 92.06 341 ASP A N 1
ATOM 2685 C CA . ASP A 1 341 ? -11.582 15.207 22.020 1.00 92.06 341 ASP A CA 1
ATOM 2686 C C . ASP A 1 341 ? -12.953 14.549 21.731 1.00 92.06 341 ASP A C 1
ATOM 2688 O O . ASP A 1 341 ? -13.435 14.594 20.598 1.00 92.06 341 ASP A O 1
ATOM 2692 N N . PRO A 1 342 ? -13.583 13.863 22.710 1.00 91.56 342 PRO A N 1
ATOM 2693 C CA . PRO A 1 342 ? -14.877 13.229 22.488 1.00 91.56 342 PRO A CA 1
ATOM 2694 C C . PRO A 1 342 ? -15.933 14.277 22.122 1.00 91.56 342 PRO A C 1
ATOM 2696 O O . PRO A 1 342 ? -16.083 15.313 22.772 1.00 91.56 342 PRO A O 1
ATOM 2699 N N . THR A 1 343 ? -16.717 13.993 21.087 1.00 91.06 343 THR A N 1
ATOM 2700 C CA . THR A 1 343 ? -17.752 14.907 20.595 1.00 91.06 343 THR A CA 1
ATOM 2701 C C . THR A 1 343 ? -18.988 14.919 21.493 1.00 91.06 343 THR A C 1
ATOM 2703 O O . THR A 1 343 ? -19.714 15.924 21.502 1.00 91.06 343 THR A O 1
ATOM 2706 N N . GLY A 1 344 ? -19.207 13.821 22.230 1.00 90.44 344 GLY A N 1
ATOM 2707 C CA . GLY A 1 344 ? -20.405 13.531 23.019 1.00 90.44 344 GLY A CA 1
ATOM 2708 C C . GLY A 1 344 ? -21.506 12.829 22.217 1.00 90.44 344 GLY A C 1
ATOM 2709 O O . GLY A 1 344 ? -22.591 12.605 22.746 1.00 90.44 344 GLY A O 1
ATOM 2710 N N . LEU A 1 345 ? -21.243 12.510 20.945 1.00 91.69 345 LEU A N 1
ATOM 2711 C CA . LEU A 1 345 ? -22.185 11.876 20.014 1.00 91.69 345 LEU A CA 1
ATOM 2712 C C . LEU A 1 345 ? -21.812 10.422 19.695 1.00 91.69 345 LEU A C 1
ATOM 2714 O O . LEU A 1 345 ? -22.465 9.780 18.866 1.00 91.69 345 LEU A O 1
ATOM 2718 N N . GLU A 1 346 ? -20.752 9.912 20.315 1.00 93.88 346 GLU A N 1
ATOM 2719 C CA . GLU A 1 346 ? -20.297 8.542 20.140 1.00 93.88 346 GLU A CA 1
ATOM 2720 C C . GLU A 1 346 ? -21.135 7.553 20.949 1.00 93.88 346 GLU A C 1
ATOM 2722 O O . GLU A 1 346 ? -21.599 7.839 22.052 1.00 93.88 346 GLU A O 1
ATOM 2727 N N . VAL A 1 347 ? -21.283 6.345 20.408 1.00 94.44 347 VAL A N 1
ATOM 2728 C CA . VAL A 1 347 ? -21.883 5.204 21.098 1.00 94.44 347 VAL A CA 1
ATOM 2729 C C . VAL A 1 347 ? -20.790 4.186 21.390 1.00 94.44 347 VAL A C 1
ATOM 2731 O O . VAL A 1 347 ? -20.211 3.597 20.474 1.00 94.44 347 VAL A O 1
ATOM 2734 N N . TYR A 1 348 ? -20.527 3.954 22.675 1.00 94.50 348 TYR A N 1
ATOM 2735 C CA . TYR A 1 348 ? -19.567 2.955 23.140 1.00 94.50 348 TYR A CA 1
ATOM 2736 C C . TYR A 1 348 ? -20.280 1.648 23.498 1.00 94.50 348 TYR A C 1
ATOM 2738 O O . TYR A 1 348 ? -21.210 1.644 24.300 1.00 94.50 348 TYR A O 1
ATOM 2746 N N . GLN A 1 349 ? -19.832 0.517 22.946 1.00 93.69 349 GLN A N 1
ATOM 2747 C CA . GLN A 1 349 ? -20.473 -0.778 23.192 1.00 93.69 349 GLN A CA 1
ATOM 2748 C C . GLN A 1 349 ? -19.460 -1.910 23.358 1.00 93.69 349 GLN A C 1
ATOM 2750 O O . GLN A 1 349 ? -18.819 -2.344 22.408 1.00 93.69 349 GLN A O 1
ATOM 2755 N N . ALA A 1 350 ? -19.371 -2.465 24.566 1.00 92.88 350 ALA A N 1
ATOM 2756 C CA . ALA A 1 350 ? -18.599 -3.676 24.848 1.00 92.88 350 ALA A CA 1
ATOM 2757 C C . ALA A 1 350 ? -17.122 -3.643 24.416 1.00 92.88 350 ALA A C 1
ATOM 2759 O O . ALA A 1 350 ? -16.553 -4.649 23.987 1.00 92.88 350 ALA A O 1
ATOM 2760 N N . ASN A 1 351 ? -16.493 -2.482 24.556 1.00 94.25 351 ASN A N 1
ATOM 2761 C CA . ASN A 1 351 ? -15.051 -2.343 24.463 1.00 94.25 351 ASN A CA 1
ATOM 2762 C C . ASN A 1 351 ? -14.402 -2.906 25.726 1.00 94.25 351 ASN A C 1
ATOM 2764 O O . ASN A 1 351 ? -14.917 -2.753 26.832 1.00 94.25 351 ASN A O 1
ATOM 2768 N N . SER A 1 352 ? -13.258 -3.554 25.559 1.00 92.38 352 SER A N 1
ATOM 2769 C CA . SER A 1 352 ? -12.481 -4.116 26.659 1.00 92.38 352 SER A CA 1
ATOM 2770 C C . SER A 1 352 ? -11.126 -3.433 26.736 1.00 92.38 352 SER A C 1
ATOM 2772 O O . SER A 1 352 ? -10.505 -3.202 25.700 1.00 92.38 352 SER A O 1
ATOM 2774 N N . TYR A 1 353 ? -10.653 -3.127 27.941 1.00 90.94 353 TYR A N 1
ATOM 2775 C CA . TYR A 1 353 ? -9.341 -2.510 28.140 1.00 90.94 353 TYR A CA 1
ATOM 2776 C C . TYR A 1 353 ? -8.542 -3.139 29.292 1.00 90.94 353 TYR A C 1
ATOM 2778 O O . TYR A 1 353 ? -9.117 -3.658 30.253 1.00 90.94 353 TYR A O 1
ATOM 2786 N N . SER A 1 354 ? -7.213 -3.093 29.184 1.00 87.75 354 SER A N 1
ATOM 2787 C CA . SER A 1 354 ? -6.274 -3.442 30.257 1.00 87.75 354 SER A CA 1
ATOM 2788 C C . SER A 1 354 ? -5.345 -2.273 30.576 1.00 87.75 354 SER A C 1
ATOM 2790 O O . SER A 1 354 ? -4.987 -1.504 29.684 1.00 87.75 354 SER A O 1
ATOM 2792 N N . GLY A 1 355 ? -4.893 -2.205 31.829 1.00 78.12 355 GLY A N 1
ATOM 2793 C CA . GLY A 1 355 ? -4.036 -1.134 32.345 1.00 78.12 355 GLY A CA 1
ATOM 2794 C C . GLY A 1 355 ? -4.803 -0.113 33.188 1.00 78.12 355 GLY A C 1
ATOM 2795 O O . GLY A 1 355 ? -6.034 -0.116 33.219 1.00 78.12 355 GLY A O 1
ATOM 2796 N N . GLU A 1 356 ? -4.059 0.736 33.895 1.00 73.62 356 GLU A N 1
ATOM 2797 C CA . GLU A 1 356 ? -4.591 1.877 34.646 1.00 73.62 356 GLU A CA 1
ATOM 2798 C C . GLU A 1 356 ? -4.619 3.091 33.721 1.00 73.62 356 GLU A C 1
ATOM 2800 O O . GLU A 1 356 ? -3.585 3.694 33.447 1.00 73.62 356 GLU A O 1
ATOM 2805 N N . ILE A 1 357 ? -5.787 3.376 33.150 1.00 75.06 357 ILE A N 1
ATOM 2806 C CA . ILE A 1 357 ? -5.943 4.354 32.071 1.00 75.06 357 ILE A CA 1
ATOM 2807 C C . ILE A 1 357 ? -7.219 5.162 32.264 1.00 75.06 357 ILE A C 1
ATOM 2809 O O . ILE A 1 357 ? -8.198 4.671 32.836 1.00 75.06 357 ILE A O 1
ATOM 2813 N N . GLU A 1 358 ? -7.225 6.376 31.724 1.00 77.06 358 GLU A N 1
ATOM 2814 C CA . GLU A 1 358 ? -8.445 7.159 31.608 1.00 77.06 358 GLU A CA 1
ATOM 2815 C C . GLU A 1 358 ? -9.309 6.596 30.472 1.00 77.06 358 GLU A C 1
ATOM 2817 O O . GLU A 1 358 ? -8.897 6.494 29.309 1.00 77.06 358 GLU A O 1
ATOM 2822 N N . VAL A 1 359 ? -10.521 6.188 30.838 1.00 78.56 359 VAL A N 1
ATOM 2823 C CA . VAL A 1 359 ? -11.575 5.775 29.913 1.00 78.56 359 VAL A CA 1
ATOM 2824 C C . VAL A 1 359 ? -12.745 6.745 30.046 1.00 78.56 359 VAL A C 1
ATOM 2826 O O . VAL A 1 359 ? -12.974 7.259 31.144 1.00 78.56 359 VAL A O 1
ATOM 2829 N N . PRO A 1 360 ? -13.516 6.987 28.971 1.00 74.06 360 PRO A N 1
ATOM 2830 C CA . PRO A 1 360 ? -14.742 7.770 29.066 1.00 74.06 360 PRO A CA 1
ATOM 2831 C C . PRO A 1 360 ? -15.630 7.277 30.214 1.00 74.06 360 PRO A C 1
ATOM 2833 O O . PRO A 1 360 ? -15.832 6.073 30.365 1.00 74.06 360 PRO A O 1
ATOM 2836 N N . ALA A 1 361 ? -16.206 8.201 30.988 1.00 60.09 361 ALA A N 1
ATOM 2837 C CA . ALA A 1 361 ? -17.022 7.918 32.178 1.00 60.09 361 ALA A CA 1
ATOM 2838 C C . ALA A 1 361 ? -18.356 7.169 31.901 1.00 60.09 361 ALA A C 1
ATOM 2840 O O . ALA A 1 361 ? -19.217 7.088 32.774 1.00 60.09 361 ALA A O 1
ATOM 2841 N N . GLN A 1 362 ? -18.559 6.637 30.690 1.00 60.78 362 GLN A N 1
ATOM 2842 C CA . GLN A 1 362 ? -19.819 6.087 30.182 1.00 60.78 362 GLN A CA 1
ATOM 2843 C C . GLN A 1 362 ? -19.832 4.550 30.078 1.00 60.78 362 GLN A C 1
ATOM 2845 O O . GLN A 1 362 ? -18.804 3.886 29.931 1.00 60.78 362 GLN A O 1
ATOM 2850 N N . SER A 1 363 ? -21.045 3.983 30.094 1.00 70.00 363 SER A N 1
ATOM 2851 C CA . SER A 1 363 ? -21.334 2.570 29.826 1.00 70.00 363 SER A CA 1
ATOM 2852 C C . SER A 1 363 ? -20.802 2.152 28.453 1.00 70.00 363 SER A C 1
ATOM 2854 O O . SER A 1 363 ? -21.236 2.694 27.442 1.00 70.00 363 SER A O 1
ATOM 2856 N N . GLY A 1 364 ? -19.887 1.182 28.399 1.00 88.50 364 GLY A N 1
ATOM 2857 C CA . GLY A 1 364 ? -19.375 0.654 27.129 1.00 88.50 364 GLY A CA 1
ATOM 2858 C C . GLY A 1 364 ? -17.907 0.241 27.151 1.00 88.50 364 GLY A C 1
ATOM 2859 O O . GLY A 1 364 ? -17.495 -0.496 26.257 1.00 88.50 364 GLY A O 1
ATOM 2860 N N . PHE A 1 365 ? -17.143 0.657 28.164 1.00 90.69 365 PHE A N 1
ATOM 2861 C CA . PHE A 1 365 ? -15.793 0.167 28.446 1.00 90.69 365 PHE A CA 1
ATOM 2862 C C . PHE A 1 365 ? -15.790 -0.732 29.676 1.00 90.69 365 PHE A C 1
ATOM 2864 O O . PHE A 1 365 ? -16.305 -0.365 30.729 1.00 90.69 365 PHE A O 1
ATOM 2871 N N . TYR A 1 366 ? -15.183 -1.907 29.543 1.00 89.06 366 TYR A N 1
ATOM 2872 C CA . TYR A 1 366 ? -15.105 -2.895 30.609 1.00 89.06 366 TYR A CA 1
ATOM 2873 C C . TYR A 1 366 ? -13.643 -3.271 30.860 1.00 89.06 366 TYR A C 1
ATOM 2875 O O . TYR A 1 366 ? -12.950 -3.688 29.923 1.00 89.06 366 TYR A O 1
ATOM 2883 N N . PRO A 1 367 ? -13.149 -3.150 32.104 1.00 87.75 367 PRO A N 1
ATOM 2884 C CA . PRO A 1 367 ? -11.819 -3.628 32.427 1.00 87.75 367 PRO A CA 1
ATOM 2885 C C . PRO A 1 367 ? -11.794 -5.149 32.278 1.00 87.75 367 PRO A C 1
ATOM 2887 O O . PRO A 1 367 ? -12.719 -5.843 32.708 1.00 87.75 367 PRO A O 1
ATOM 2890 N N . PHE A 1 368 ? -10.720 -5.693 31.714 1.00 83.38 368 PHE A N 1
ATOM 2891 C CA . PHE A 1 368 ? -10.519 -7.137 31.670 1.00 83.38 368 PHE A CA 1
ATOM 2892 C C . PHE A 1 368 ? -9.207 -7.521 32.358 1.00 83.38 368 PHE A C 1
ATOM 2894 O O . PHE A 1 368 ? -8.174 -6.880 32.194 1.00 83.38 368 PHE A O 1
ATOM 2901 N N . LYS A 1 369 ? -9.249 -8.603 33.146 1.00 68.75 369 LYS A N 1
ATOM 2902 C CA . LYS A 1 369 ? -8.104 -9.104 33.932 1.00 68.75 369 LYS A CA 1
ATOM 2903 C C . LYS A 1 369 ? -7.316 -10.227 33.232 1.00 68.75 369 LYS A C 1
ATOM 2905 O O . LYS A 1 369 ? -6.478 -10.868 33.856 1.00 68.75 369 LYS A O 1
ATOM 2910 N N . SER A 1 370 ? -7.637 -10.544 31.974 1.00 64.31 370 SER A N 1
ATOM 2911 C CA . SER A 1 370 ? -7.049 -11.686 31.250 1.00 64.31 370 SER A CA 1
ATOM 2912 C C . SER A 1 370 ? -5.550 -11.513 31.003 1.00 64.31 370 SER A C 1
ATOM 2914 O O . SER A 1 370 ? -5.074 -10.407 30.770 1.00 64.31 370 SER A O 1
ATOM 2916 N N . ILE A 1 371 ? -4.838 -12.644 30.938 1.00 65.75 371 ILE A N 1
ATOM 2917 C CA . ILE A 1 371 ? -3.451 -12.729 30.474 1.00 65.75 371 ILE A CA 1
ATOM 2918 C C . ILE A 1 371 ? -3.433 -12.342 28.995 1.00 65.75 371 ILE A C 1
ATOM 2920 O O . ILE A 1 371 ? -3.862 -13.113 28.126 1.00 65.75 371 ILE A O 1
ATOM 2924 N N . VAL A 1 372 ? -2.977 -11.126 28.730 1.00 73.94 372 VAL A N 1
ATOM 2925 C CA . VAL A 1 372 ? -2.523 -10.706 27.413 1.00 73.94 372 VAL A CA 1
ATOM 2926 C C . VAL A 1 372 ? -1.073 -11.157 27.279 1.00 73.94 372 VAL A C 1
ATOM 2928 O O . VAL A 1 372 ? -0.230 -10.786 28.093 1.00 73.94 372 VAL A O 1
ATOM 2931 N N . SER A 1 373 ? -0.778 -11.955 26.259 1.00 76.56 373 SER A N 1
ATOM 2932 C CA . SER A 1 373 ? 0.583 -12.383 25.938 1.00 76.56 373 SER A CA 1
ATOM 2933 C C . SER A 1 373 ? 0.950 -11.937 24.533 1.00 76.56 373 SER A C 1
ATOM 2935 O O . SER A 1 373 ? 0.085 -11.767 23.672 1.00 76.56 373 SER A O 1
ATOM 2937 N N . LYS A 1 374 ? 2.248 -11.765 24.295 1.00 87.25 374 LYS A N 1
ATOM 2938 C CA . LYS A 1 374 ? 2.766 -11.720 22.931 1.00 87.25 374 LYS A CA 1
ATOM 2939 C C . LYS A 1 374 ? 2.850 -13.144 22.394 1.00 87.25 374 LYS A C 1
ATOM 2941 O O . LYS A 1 374 ? 3.296 -14.037 23.115 1.00 87.25 374 LYS A O 1
ATOM 2946 N N . ASN A 1 375 ? 2.447 -13.350 21.147 1.00 87.44 375 ASN A N 1
ATOM 2947 C CA . ASN A 1 375 ? 2.773 -14.582 20.437 1.00 87.44 375 ASN A CA 1
ATOM 2948 C C . ASN A 1 375 ? 4.263 -14.611 20.055 1.00 87.44 375 ASN A C 1
ATOM 2950 O O . ASN A 1 375 ? 5.015 -13.666 20.299 1.00 87.44 375 ASN A O 1
ATOM 2954 N N . THR A 1 376 ? 4.686 -15.695 19.410 1.00 84.50 376 THR A N 1
ATOM 2955 C CA . THR A 1 376 ? 6.056 -15.887 18.909 1.00 84.50 376 THR A CA 1
ATOM 2956 C C . THR A 1 376 ? 6.485 -14.848 17.869 1.00 84.50 376 THR A C 1
ATOM 2958 O O . THR A 1 376 ? 7.677 -14.607 17.708 1.00 84.50 376 THR A O 1
ATOM 2961 N N . CYS A 1 377 ? 5.533 -14.202 17.192 1.00 82.44 377 CYS A N 1
ATOM 2962 C CA . CYS A 1 377 ? 5.776 -13.105 16.257 1.00 82.44 377 CYS A CA 1
ATOM 2963 C C . CYS A 1 377 ? 5.846 -11.727 16.948 1.00 82.44 377 CYS A C 1
ATOM 2965 O O . CYS A 1 377 ? 6.100 -10.729 16.283 1.00 82.44 377 CYS A O 1
ATOM 2967 N N . GLY A 1 378 ? 5.633 -11.654 18.266 1.00 90.38 378 GLY A N 1
ATOM 2968 C CA . GLY A 1 378 ? 5.700 -10.420 19.050 1.00 90.38 378 GLY A CA 1
ATOM 2969 C C . GLY A 1 378 ? 4.395 -9.618 19.131 1.00 90.38 378 GLY A C 1
ATOM 2970 O O . GLY A 1 378 ? 4.396 -8.554 19.755 1.00 90.38 378 GLY A O 1
ATOM 2971 N N . TYR A 1 379 ? 3.290 -10.115 18.565 1.00 93.94 379 TYR A N 1
ATOM 2972 C CA . TYR A 1 379 ? 1.990 -9.432 18.565 1.00 93.94 379 TYR A CA 1
ATOM 2973 C C . TYR A 1 379 ? 1.148 -9.825 19.769 1.00 93.94 379 TYR A C 1
ATOM 2975 O O . TYR A 1 379 ? 1.116 -10.991 20.170 1.00 93.94 379 TYR A O 1
ATOM 2983 N N . TYR A 1 380 ? 0.444 -8.851 20.339 1.00 92.12 380 TYR A N 1
ATOM 2984 C CA . TYR A 1 380 ? -0.428 -9.078 21.479 1.00 92.12 380 TYR A CA 1
ATOM 2985 C C . TYR A 1 380 ? -1.734 -9.736 21.057 1.00 92.12 380 TYR A C 1
ATOM 2987 O O . TYR A 1 380 ? -2.370 -9.339 20.085 1.00 92.12 380 TYR A O 1
ATOM 2995 N N . HIS A 1 381 ? -2.178 -10.711 21.838 1.00 88.38 381 HIS A N 1
ATOM 2996 C CA . HIS A 1 381 ? -3.504 -11.283 21.680 1.00 88.38 381 HIS A CA 1
ATOM 2997 C C . HIS A 1 381 ? -4.023 -11.804 23.026 1.00 88.38 381 HIS A C 1
ATOM 2999 O O . HIS A 1 381 ? -3.233 -12.159 23.911 1.00 88.38 381 HIS A O 1
ATOM 3005 N N . PRO A 1 382 ? -5.350 -11.845 23.222 1.00 88.75 382 PRO A N 1
ATOM 3006 C CA . PRO A 1 382 ? -5.912 -12.462 24.408 1.00 88.75 382 PRO A CA 1
ATOM 3007 C C . PRO A 1 382 ? -5.712 -13.985 24.361 1.00 88.75 382 PRO A C 1
ATOM 3009 O O . PRO A 1 382 ? -5.888 -14.625 23.324 1.00 88.75 382 PRO A O 1
ATOM 3012 N N . SER A 1 383 ? -5.353 -14.581 25.500 1.00 85.56 383 SER A N 1
ATOM 3013 C CA . SER A 1 383 ? -5.256 -16.045 25.657 1.00 85.56 383 SER A CA 1
ATOM 3014 C C . SER A 1 383 ? -6.617 -16.714 25.890 1.00 85.56 383 SER A C 1
ATOM 3016 O O . SER A 1 383 ? -6.772 -17.918 25.690 1.00 85.56 383 SER A O 1
ATOM 3018 N N . LYS A 1 384 ? -7.618 -15.935 26.312 1.00 88.44 384 LYS A N 1
ATOM 3019 C CA . LYS A 1 384 ? -8.993 -16.375 26.557 1.00 8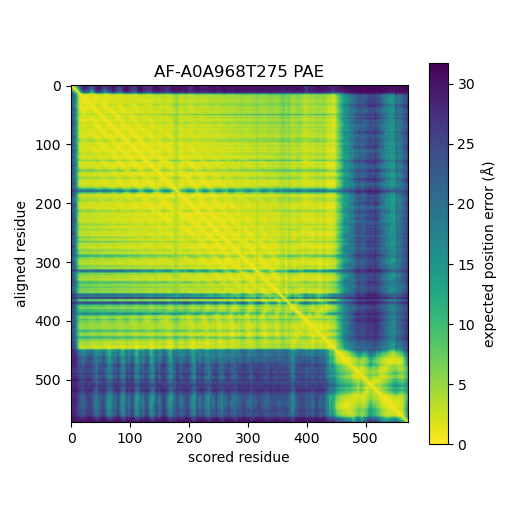8.44 384 LYS A CA 1
ATOM 3020 C C . LYS A 1 384 ? -9.971 -15.422 25.900 1.00 88.44 384 LYS A C 1
ATOM 3022 O O . LYS A 1 384 ? -9.716 -14.228 25.790 1.00 88.44 384 LYS A O 1
ATOM 3027 N N . LYS A 1 385 ? -11.113 -15.964 25.501 1.00 88.25 385 LYS A N 1
ATOM 3028 C CA . LYS A 1 385 ? -12.174 -15.219 24.836 1.00 88.25 385 LYS A CA 1
ATOM 3029 C C . LYS A 1 385 ? -12.732 -14.098 25.721 1.00 88.25 385 LYS A C 1
ATOM 3031 O O . LYS A 1 385 ? -13.111 -14.354 26.863 1.00 88.25 385 LYS A O 1
ATOM 3036 N N . ILE A 1 386 ? -12.854 -12.892 25.165 1.00 89.06 386 ILE A N 1
ATOM 3037 C CA . ILE A 1 386 ? -13.453 -11.718 25.823 1.00 89.06 386 ILE A CA 1
ATOM 3038 C C . ILE A 1 386 ? -14.773 -11.413 25.111 1.00 89.06 386 ILE A C 1
ATOM 3040 O O . ILE A 1 386 ? -14.860 -10.527 24.271 1.00 89.06 386 ILE A O 1
ATOM 3044 N N . ALA A 1 387 ? -15.782 -12.249 25.348 1.00 83.50 387 ALA A N 1
ATOM 3045 C CA . ALA A 1 387 ? -16.998 -12.259 24.542 1.00 83.50 387 ALA A CA 1
ATOM 3046 C C . ALA A 1 387 ? -18.127 -11.436 25.151 1.00 83.50 387 ALA A C 1
ATOM 3048 O O . ALA A 1 387 ? -18.408 -11.545 26.344 1.00 83.50 387 ALA A O 1
ATOM 3049 N N . SER A 1 388 ? -18.872 -10.760 24.291 1.00 80.69 388 SER A N 1
ATOM 3050 C CA . SER A 1 388 ? -20.115 -10.076 24.629 1.00 80.69 388 SER A CA 1
ATOM 3051 C C . SER A 1 388 ? -21.099 -10.225 23.464 1.00 80.69 388 SER A C 1
ATOM 3053 O O . SER A 1 388 ? -20.688 -10.339 22.307 1.00 80.69 388 SER A O 1
ATOM 3055 N N . ASP A 1 389 ? -22.396 -10.322 23.760 1.00 82.69 389 ASP A N 1
ATOM 3056 C CA . ASP A 1 389 ? -23.425 -10.431 22.722 1.00 82.69 389 ASP A CA 1
ATOM 3057 C C . ASP A 1 389 ? -23.678 -9.061 22.101 1.00 82.69 389 ASP A C 1
ATOM 3059 O O . ASP A 1 389 ? -24.457 -8.269 22.617 1.00 82.69 389 ASP A O 1
ATOM 3063 N N . ASN A 1 390 ? -22.983 -8.785 20.997 1.00 83.56 390 ASN A N 1
ATOM 3064 C CA . ASN A 1 390 ? -23.128 -7.557 20.227 1.00 83.56 390 ASN A CA 1
ATOM 3065 C C . ASN A 1 390 ? -23.052 -7.855 18.733 1.00 83.56 390 ASN A C 1
ATOM 3067 O O . ASN A 1 390 ? -22.397 -8.805 18.295 1.00 83.56 390 ASN A O 1
ATOM 3071 N N . THR A 1 391 ? -23.714 -7.009 17.958 1.00 87.00 391 THR A N 1
ATOM 3072 C CA . THR A 1 391 ? -23.697 -7.019 16.499 1.00 87.00 391 THR A CA 1
ATOM 3073 C C . THR A 1 391 ? -23.511 -5.593 16.026 1.00 87.00 391 THR A C 1
ATOM 3075 O O . THR A 1 391 ? -24.148 -4.686 16.559 1.00 87.00 391 THR A O 1
ATOM 3078 N N . PHE A 1 392 ? -22.661 -5.404 15.024 1.00 92.50 392 PHE A N 1
ATOM 3079 C CA . PHE A 1 392 ? -22.356 -4.091 14.475 1.00 92.50 392 PHE A CA 1
ATOM 3080 C C . PHE A 1 392 ? -22.852 -4.017 13.029 1.00 92.50 392 PHE A C 1
ATOM 3082 O O . PHE A 1 392 ? -22.742 -5.017 12.316 1.00 92.50 392 PHE A O 1
ATOM 3089 N N . PRO A 1 393 ? -23.414 -2.877 12.595 1.00 93.94 393 PRO A N 1
ATOM 3090 C CA . PRO A 1 393 ? -23.951 -2.718 11.249 1.00 93.94 393 PRO A CA 1
ATOM 3091 C C . PRO A 1 393 ? -22.809 -2.481 10.252 1.00 93.94 393 PRO A C 1
ATOM 3093 O O . PRO A 1 393 ? -22.536 -1.348 9.864 1.00 93.94 393 PRO A O 1
ATOM 3096 N N . LEU A 1 394 ? -22.099 -3.547 9.883 1.00 96.06 394 LEU A N 1
ATOM 3097 C CA . LEU A 1 394 ? -21.049 -3.480 8.870 1.00 96.06 394 LEU A CA 1
ATOM 3098 C C . LEU A 1 394 ? -21.675 -3.405 7.472 1.00 96.06 394 LEU A C 1
ATOM 3100 O O . LEU A 1 394 ? -22.650 -4.097 7.180 1.00 96.06 394 LEU A O 1
ATOM 3104 N N . LEU A 1 395 ? -21.108 -2.546 6.628 1.00 95.56 395 LEU A N 1
ATOM 3105 C CA . LEU A 1 395 ? -21.472 -2.419 5.220 1.00 95.56 395 LEU A CA 1
ATOM 3106 C C . LEU A 1 395 ? -21.107 -3.695 4.447 1.00 95.56 395 LEU A C 1
ATOM 3108 O O . LEU A 1 395 ? -20.025 -4.240 4.658 1.00 95.56 395 LEU A O 1
ATOM 3112 N N . ASP A 1 396 ? -21.998 -4.097 3.544 1.00 96.25 396 ASP A N 1
ATOM 3113 C CA . ASP A 1 396 ? -21.780 -5.083 2.480 1.00 96.25 396 ASP A CA 1
ATOM 3114 C C . ASP A 1 396 ? -21.779 -4.317 1.148 1.00 96.25 396 ASP A C 1
ATOM 3116 O O . ASP A 1 396 ? -22.803 -3.746 0.750 1.00 96.25 396 ASP A O 1
ATOM 3120 N N . ILE A 1 397 ? -20.615 -4.205 0.511 1.00 95.44 397 ILE A N 1
ATOM 3121 C CA . ILE A 1 397 ? -20.468 -3.568 -0.796 1.00 95.44 397 ILE A CA 1
ATOM 3122 C C . ILE A 1 397 ? -20.767 -4.620 -1.869 1.00 95.44 397 ILE A C 1
ATOM 3124 O O . ILE A 1 397 ? -19.997 -5.571 -2.030 1.00 95.44 397 ILE A O 1
ATOM 3128 N N . PRO A 1 398 ? -21.797 -4.414 -2.712 1.00 88.19 398 PRO A N 1
ATOM 3129 C CA . PRO A 1 398 ? -22.163 -5.387 -3.730 1.00 88.19 398 PRO A CA 1
ATOM 3130 C C . PRO A 1 398 ? -20.982 -5.785 -4.620 1.00 88.19 398 PRO A C 1
ATOM 3132 O O . PRO A 1 398 ? -20.257 -4.925 -5.125 1.00 88.19 398 PRO A O 1
ATOM 3135 N N . VAL A 1 399 ? -20.862 -7.089 -4.897 1.00 88.75 399 VAL A N 1
ATOM 3136 C CA . VAL A 1 399 ? -19.852 -7.701 -5.790 1.00 88.75 399 VAL A CA 1
ATOM 3137 C C . VAL A 1 399 ? -18.435 -7.751 -5.200 1.00 88.75 399 VAL A C 1
ATOM 3139 O O . VAL A 1 399 ? -17.614 -8.534 -5.683 1.00 88.75 399 VAL A O 1
ATOM 3142 N N . LEU A 1 400 ? -18.129 -6.987 -4.146 1.00 93.12 400 LEU A N 1
ATOM 3143 C CA . LEU A 1 400 ? -16.860 -7.135 -3.439 1.00 93.12 400 LEU A CA 1
ATOM 3144 C C . LEU A 1 400 ? -16.920 -8.321 -2.476 1.00 93.12 400 LEU A C 1
ATOM 3146 O O . LEU A 1 400 ? -17.963 -8.680 -1.948 1.00 93.12 400 LEU A O 1
ATOM 3150 N N . THR A 1 401 ? -15.772 -8.966 -2.278 1.00 91.38 401 THR A N 1
ATOM 3151 C CA . THR A 1 401 ? -15.634 -10.069 -1.317 1.00 91.38 401 THR A CA 1
ATOM 3152 C C . THR A 1 401 ? -15.277 -9.517 0.059 1.00 91.38 401 THR A C 1
ATOM 3154 O O . THR A 1 401 ? -14.194 -9.785 0.572 1.00 91.38 401 THR A O 1
ATOM 3157 N N . ASP A 1 402 ? -16.126 -8.676 0.636 1.00 89.88 402 ASP A N 1
ATOM 3158 C CA . ASP A 1 402 ? -15.944 -8.178 2.001 1.00 89.88 402 ASP A CA 1
ATOM 3159 C C . ASP A 1 402 ? -16.430 -9.191 3.063 1.00 89.88 402 ASP A C 1
ATOM 3161 O O . ASP A 1 402 ? -16.785 -10.329 2.750 1.00 89.88 402 ASP A O 1
ATOM 3165 N N . ASP A 1 403 ? -16.331 -8.827 4.348 1.00 93.12 403 ASP A N 1
ATOM 3166 C CA . ASP A 1 403 ? -16.739 -9.681 5.475 1.00 93.12 403 ASP A CA 1
ATOM 3167 C C . ASP A 1 403 ? -17.718 -8.947 6.418 1.00 93.12 403 ASP A C 1
ATOM 3169 O O . ASP A 1 403 ? -17.389 -8.669 7.578 1.00 93.12 403 ASP A O 1
ATOM 3173 N N . PRO A 1 404 ? -18.944 -8.626 5.956 1.00 94.38 404 PRO A N 1
ATOM 3174 C CA . PRO A 1 404 ? -19.930 -7.873 6.738 1.00 94.38 404 PRO A CA 1
ATOM 3175 C C . PRO A 1 404 ? -20.445 -8.658 7.955 1.00 94.38 404 PRO A C 1
ATOM 3177 O O . PRO A 1 404 ? -20.959 -8.086 8.915 1.00 94.38 404 PRO A O 1
ATOM 3180 N N . LEU A 1 405 ? -20.296 -9.986 7.950 1.00 94.06 405 LEU A N 1
ATOM 3181 C CA . LEU A 1 405 ? -20.679 -10.857 9.064 1.00 94.06 405 LEU A CA 1
ATOM 3182 C C . LEU A 1 405 ? -19.539 -11.094 10.064 1.00 94.06 405 LEU A C 1
ATOM 3184 O O . LEU A 1 405 ? -19.773 -11.693 11.127 1.00 94.06 405 LEU A O 1
ATOM 3188 N N . LEU A 1 406 ? -18.336 -10.606 9.745 1.00 94.38 406 LEU A N 1
ATOM 3189 C CA . LEU A 1 406 ? -17.110 -10.788 10.506 1.00 94.38 406 LEU A CA 1
ATOM 3190 C C . LEU A 1 406 ? -16.881 -12.275 10.832 1.00 94.38 406 LEU A C 1
ATOM 3192 O O . LEU A 1 406 ? -16.808 -12.674 11.999 1.00 94.38 406 LEU A O 1
ATOM 3196 N N . LEU A 1 407 ? -16.875 -13.113 9.795 1.00 94.38 407 LEU A N 1
ATOM 3197 C CA . LEU A 1 407 ? -16.725 -14.565 9.885 1.00 94.38 407 LEU A CA 1
ATOM 3198 C C . LEU A 1 407 ? -15.291 -14.984 10.194 1.00 94.38 407 LEU A C 1
ATOM 3200 O O . LEU A 1 407 ? -15.095 -16.080 10.726 1.00 94.38 407 LEU A O 1
ATOM 3204 N N . LEU A 1 408 ? -14.306 -14.136 9.889 1.00 94.88 408 LEU A N 1
ATOM 3205 C CA . LEU A 1 408 ? -12.897 -14.408 10.150 1.00 94.88 408 LEU A CA 1
ATOM 3206 C C . LEU A 1 408 ? -12.269 -13.346 11.060 1.00 94.88 408 LEU A C 1
ATOM 3208 O O . LEU A 1 408 ? -12.584 -12.157 11.017 1.00 94.88 408 LEU A O 1
ATOM 3212 N N . ASP A 1 409 ? -11.360 -13.779 11.924 1.00 96.25 409 ASP A N 1
ATOM 3213 C CA . ASP A 1 409 ? -10.476 -12.885 12.667 1.00 96.25 409 ASP A CA 1
ATOM 3214 C C . ASP A 1 409 ? -9.259 -12.469 11.817 1.00 96.25 409 ASP A C 1
ATOM 3216 O O . ASP A 1 409 ? -9.085 -12.929 10.686 1.00 96.25 409 ASP A O 1
ATOM 3220 N N . ILE A 1 410 ? -8.418 -11.576 12.340 1.00 96.62 410 ILE A N 1
ATOM 3221 C CA . ILE A 1 410 ? -7.248 -11.054 11.618 1.00 96.62 410 ILE A CA 1
ATOM 3222 C C . ILE A 1 410 ? -6.182 -12.115 11.318 1.00 96.62 410 ILE A C 1
ATOM 3224 O O . ILE A 1 410 ? -5.245 -11.837 10.588 1.00 96.62 410 ILE A O 1
ATOM 3228 N N . ALA A 1 411 ? -6.260 -13.301 11.917 1.00 94.44 411 ALA A N 1
ATOM 3229 C CA . ALA A 1 411 ? -5.341 -14.406 11.667 1.00 94.44 411 ALA A CA 1
ATOM 3230 C C . ALA A 1 411 ? -5.986 -15.500 10.793 1.00 94.44 411 ALA A C 1
ATOM 3232 O O . ALA A 1 411 ? -5.391 -16.560 10.590 1.00 94.44 411 ALA A O 1
ATOM 3233 N N . GLY A 1 412 ? -7.191 -15.254 10.264 1.00 94.00 412 GLY A N 1
ATOM 3234 C CA . GLY A 1 412 ? -7.952 -16.200 9.450 1.00 94.00 412 GLY A CA 1
ATOM 3235 C C . GLY A 1 412 ? -8.672 -17.285 10.258 1.00 94.00 412 GLY A C 1
ATOM 3236 O O . GLY A 1 412 ? -9.134 -18.269 9.680 1.00 94.00 412 GLY A O 1
ATOM 3237 N N . ASN A 1 413 ? -8.784 -17.143 11.581 1.00 94.88 413 ASN A N 1
ATOM 3238 C CA . ASN A 1 413 ? -9.564 -18.063 12.404 1.00 94.88 413 ASN A CA 1
ATOM 3239 C C . ASN A 1 413 ? -11.057 -17.783 12.249 1.00 94.88 413 ASN A C 1
ATOM 3241 O O . ASN A 1 413 ? -11.482 -16.634 12.143 1.00 94.88 413 ASN A O 1
ATOM 3245 N N . LYS A 1 414 ? -11.879 -18.834 12.316 1.00 94.50 414 LYS A N 1
ATOM 3246 C CA . LYS A 1 414 ? -13.337 -18.685 12.300 1.00 94.50 414 LYS A CA 1
ATOM 3247 C C . LYS A 1 414 ? -13.825 -17.976 13.558 1.00 94.50 414 LYS A C 1
ATOM 3249 O O . LYS A 1 414 ? -13.549 -18.419 14.673 1.00 94.50 414 LYS A O 1
ATOM 3254 N N . ARG A 1 415 ? -14.639 -16.943 13.367 1.00 93.31 415 ARG A N 1
ATOM 3255 C CA . ARG A 1 415 ? -15.409 -16.298 14.426 1.00 93.31 415 ARG A CA 1
ATOM 3256 C C . ARG A 1 415 ? -16.792 -16.938 14.551 1.00 93.31 415 ARG A C 1
ATOM 3258 O O . ARG A 1 415 ? -17.392 -17.343 13.555 1.00 93.31 415 ARG A O 1
ATOM 3265 N N . PRO A 1 416 ? -17.332 -17.037 15.773 1.00 91.50 416 PRO A N 1
ATOM 3266 C CA . PRO A 1 416 ? -18.698 -17.495 15.973 1.00 91.50 416 PRO A CA 1
ATOM 3267 C C . PRO A 1 416 ? -19.704 -16.437 15.503 1.00 91.50 416 PRO A C 1
ATOM 3269 O O . PRO A 1 416 ? -19.433 -15.237 15.523 1.00 91.50 416 PRO A O 1
ATOM 3272 N N . VAL A 1 417 ? -20.909 -16.881 15.139 1.00 87.31 417 VAL A N 1
ATOM 3273 C CA . VAL A 1 417 ? -21.993 -15.978 14.712 1.00 87.31 417 VAL A CA 1
ATOM 3274 C C . VAL A 1 417 ? -22.376 -15.007 15.836 1.00 87.31 417 VAL A C 1
ATOM 3276 O O . VAL A 1 417 ? -22.491 -13.806 15.595 1.00 87.31 417 VAL A O 1
ATOM 3279 N N . LYS A 1 418 ? -22.503 -15.520 17.069 1.00 88.38 418 LYS A N 1
ATOM 3280 C CA . LYS A 1 418 ? -22.811 -14.768 18.298 1.00 88.38 418 LYS A CA 1
ATOM 3281 C C . LYS A 1 418 ? -21.633 -14.779 19.266 1.00 88.38 418 LYS A C 1
ATOM 3283 O O . LYS A 1 418 ? -20.767 -15.652 19.179 1.00 88.38 418 LYS A O 1
ATOM 3288 N N . ARG A 1 419 ? -21.632 -13.852 20.231 1.00 89.88 419 ARG A N 1
ATOM 3289 C CA . ARG A 1 419 ? -20.577 -13.726 21.248 1.00 89.88 419 ARG A CA 1
ATOM 3290 C C . ARG A 1 419 ? -19.177 -13.667 20.630 1.00 89.88 419 ARG A C 1
ATOM 3292 O O . ARG A 1 419 ? -18.323 -14.466 21.008 1.00 89.88 419 ARG A O 1
ATOM 3299 N N . LYS A 1 420 ? -18.934 -12.796 19.651 1.00 92.81 420 LYS A N 1
ATOM 3300 C CA . LYS A 1 420 ? -17.587 -12.605 19.081 1.00 92.81 420 LYS A CA 1
ATOM 3301 C C . LYS A 1 420 ? -16.646 -12.037 20.152 1.00 92.81 420 LYS A C 1
ATOM 3303 O O . LYS A 1 420 ? -17.084 -11.252 20.993 1.00 92.81 420 LYS A O 1
ATOM 3308 N N . SER A 1 421 ? -15.381 -12.458 20.168 1.00 92.75 421 SER A N 1
ATOM 3309 C CA . SER A 1 421 ? -14.400 -11.896 21.106 1.00 92.75 421 SER A CA 1
ATOM 3310 C C . SER A 1 421 ? -14.111 -10.430 20.784 1.00 92.75 421 SER A C 1
ATOM 3312 O O . SER A 1 421 ? -14.034 -10.053 19.611 1.00 92.75 421 SER A O 1
ATOM 3314 N N . ALA A 1 422 ? -13.903 -9.621 21.823 1.00 93.56 422 ALA A N 1
ATOM 3315 C CA . ALA A 1 422 ? -13.372 -8.279 21.690 1.00 93.56 422 ALA A CA 1
ATOM 3316 C C . ALA A 1 422 ? -11.981 -8.311 21.039 1.00 93.56 422 ALA A C 1
ATOM 3318 O O . ALA A 1 422 ? -11.183 -9.221 21.290 1.00 93.56 422 ALA A O 1
ATOM 3319 N N . GLY A 1 423 ? -11.703 -7.299 20.222 1.00 95.56 423 GLY A N 1
ATOM 3320 C CA . GLY A 1 423 ? -10.484 -7.201 19.431 1.00 95.56 423 GLY A CA 1
ATOM 3321 C C . GLY A 1 423 ? -10.538 -7.979 18.122 1.00 95.56 423 GLY A C 1
ATOM 3322 O O . GLY A 1 423 ? -11.527 -8.638 17.785 1.00 95.56 423 GLY A O 1
ATOM 3323 N N . CYS A 1 424 ? -9.436 -7.902 17.382 1.00 96.50 424 CYS A N 1
ATOM 3324 C CA . CYS A 1 424 ? -9.311 -8.473 16.041 1.00 96.50 424 CYS A CA 1
ATOM 3325 C C . CYS A 1 424 ? -8.982 -9.976 16.030 1.00 96.50 424 CYS A C 1
ATOM 3327 O O . CYS A 1 424 ? -8.845 -10.559 14.963 1.00 96.50 424 CYS A O 1
ATOM 3329 N N . PHE A 1 425 ? -8.886 -10.619 17.197 1.00 95.25 425 PHE A N 1
ATOM 3330 C CA . PHE A 1 425 ? -8.471 -12.014 17.342 1.00 95.25 425 PHE A CA 1
ATOM 3331 C C . PHE A 1 425 ? -9.508 -12.845 18.104 1.00 95.25 425 PHE A C 1
ATOM 3333 O O . PHE A 1 425 ? -10.056 -12.379 19.104 1.00 95.25 425 PHE A O 1
ATOM 3340 N N . GLU A 1 426 ? -9.744 -14.083 17.669 1.00 93.56 426 GLU A N 1
ATOM 3341 C CA . GLU A 1 426 ? -10.643 -15.045 18.311 1.00 93.56 426 GLU A CA 1
ATOM 3342 C C . GLU A 1 426 ? -9.832 -16.197 18.943 1.00 93.56 426 GLU A C 1
ATOM 3344 O O . GLU A 1 426 ? -9.385 -17.115 18.248 1.00 93.56 426 GLU A O 1
ATOM 3349 N N . PRO A 1 427 ? -9.629 -16.189 20.276 1.00 89.88 427 PRO A N 1
ATOM 3350 C CA . PRO A 1 427 ? -8.811 -17.195 20.946 1.00 89.88 427 PRO A CA 1
ATOM 3351 C C . PRO A 1 427 ? -9.429 -18.589 20.871 1.00 89.88 427 PRO A C 1
ATOM 3353 O O . PRO A 1 427 ? -10.567 -18.813 21.286 1.00 89.88 427 PRO A O 1
ATOM 3356 N N . SER A 1 428 ? -8.636 -19.563 20.435 1.00 89.06 428 SER A N 1
ATOM 3357 C CA . SER A 1 428 ? -8.964 -20.983 20.537 1.00 89.06 428 SER A CA 1
ATOM 3358 C C . SER A 1 428 ? -7.690 -21.818 20.674 1.00 89.06 428 SER A C 1
ATOM 3360 O O . SER A 1 428 ? -6.594 -21.339 20.387 1.00 89.06 428 SER A O 1
ATOM 3362 N N . LYS A 1 429 ? -7.820 -23.080 21.106 1.00 85.62 429 LYS A N 1
ATOM 3363 C CA . LYS A 1 429 ? -6.676 -23.989 21.312 1.00 85.62 429 LYS A CA 1
ATOM 3364 C C . LYS A 1 429 ? -5.822 -24.185 20.047 1.00 85.62 429 LYS A C 1
ATOM 3366 O O . LYS A 1 429 ? -4.622 -24.393 20.168 1.00 85.62 429 LYS A O 1
ATOM 3371 N N . ASN A 1 430 ? -6.439 -24.097 18.867 1.00 86.75 430 ASN A N 1
ATOM 3372 C CA . ASN A 1 430 ? -5.801 -24.319 17.565 1.00 86.75 430 ASN A CA 1
ATOM 3373 C C . ASN A 1 430 ? -5.786 -23.045 16.700 1.00 86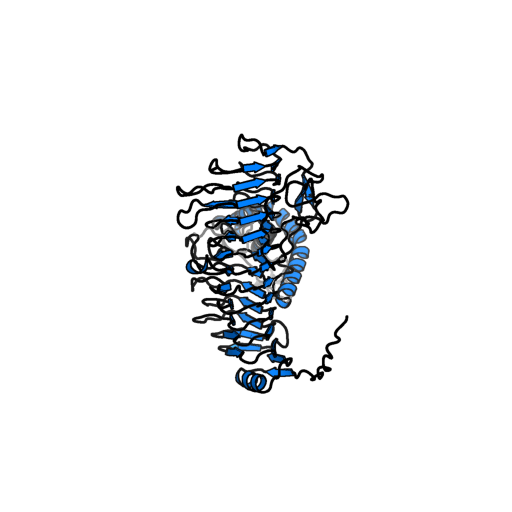.75 430 ASN A C 1
ATOM 3375 O O . ASN A 1 430 ? -5.727 -23.143 15.478 1.00 86.75 430 ASN A O 1
ATOM 3379 N N . ALA A 1 431 ? -5.916 -21.863 17.309 1.00 88.56 431 ALA A N 1
ATOM 3380 C CA . ALA A 1 431 ? -5.940 -20.613 16.562 1.00 88.56 431 ALA A CA 1
ATOM 3381 C C . ALA A 1 431 ? -4.574 -20.332 15.915 1.00 88.56 431 ALA A C 1
ATOM 3383 O O . ALA A 1 431 ? -3.538 -20.374 16.584 1.00 88.56 431 ALA A O 1
ATOM 3384 N N . SER A 1 432 ? -4.586 -19.981 14.630 1.00 91.38 432 SER A N 1
ATOM 3385 C CA . SER A 1 432 ? -3.461 -19.325 13.963 1.00 91.38 432 SER A CA 1
ATOM 3386 C C . SER A 1 432 ? -3.084 -18.073 14.744 1.00 91.38 432 SER A C 1
ATOM 3388 O O . SER A 1 432 ? -3.963 -17.364 15.217 1.00 91.38 432 SER A O 1
ATOM 3390 N N . SER A 1 433 ? -1.795 -17.785 14.897 1.00 92.00 433 SER A N 1
ATOM 3391 C CA . SER A 1 433 ? -1.344 -16.597 15.635 1.00 92.00 433 SER A CA 1
ATOM 3392 C C . SER A 1 433 ? -1.533 -15.314 14.824 1.00 92.00 433 SER A C 1
ATOM 3394 O O . SER A 1 433 ? -1.387 -15.331 13.607 1.00 92.00 433 SER A O 1
ATOM 3396 N N . VAL A 1 434 ? -1.786 -14.187 15.495 1.00 94.75 434 VAL A N 1
ATOM 3397 C CA . VAL A 1 434 ? -1.797 -12.846 14.876 1.00 94.75 434 VAL A CA 1
ATOM 3398 C C . VAL A 1 434 ? -0.445 -12.535 14.222 1.00 94.75 434 VAL A C 1
ATOM 3400 O O . VAL A 1 434 ? 0.584 -12.557 14.898 1.00 94.75 434 VAL A O 1
ATOM 3403 N N . HIS A 1 435 ? -0.440 -12.218 12.930 1.00 93.94 435 HIS A N 1
ATOM 3404 C CA . HIS A 1 435 ? 0.753 -11.788 12.200 1.00 93.94 435 HIS A CA 1
ATOM 3405 C C . HIS A 1 435 ? 0.366 -10.957 10.964 1.00 93.94 435 HIS A C 1
ATOM 3407 O O . HIS A 1 435 ? -0.693 -11.206 10.387 1.00 93.94 435 HIS A O 1
ATOM 3413 N N . PRO A 1 436 ? 1.210 -10.005 10.526 1.00 96.19 436 PRO A N 1
ATOM 3414 C CA . PRO A 1 436 ? 1.015 -9.305 9.266 1.00 96.19 436 PRO A CA 1
ATOM 3415 C C . PRO A 1 436 ? 1.064 -10.262 8.078 1.00 96.19 436 PRO A C 1
ATOM 3417 O O . PRO A 1 436 ? 1.990 -11.066 7.956 1.00 96.19 436 PRO A O 1
ATOM 3420 N N . TYR A 1 437 ? 0.101 -10.133 7.168 1.00 94.62 437 TYR A N 1
ATOM 3421 C CA . TYR A 1 437 ? 0.092 -10.897 5.921 1.00 94.62 437 TYR A CA 1
ATOM 3422 C C . TYR A 1 437 ? 1.088 -10.353 4.895 1.00 94.62 437 TYR A C 1
ATOM 3424 O O . TYR A 1 437 ? 1.672 -11.120 4.130 1.00 94.62 437 TYR A O 1
ATOM 3432 N N . ALA A 1 438 ? 1.288 -9.035 4.882 1.00 96.94 438 ALA A N 1
ATOM 3433 C CA . ALA A 1 438 ? 2.132 -8.329 3.931 1.00 96.94 438 ALA A CA 1
ATOM 3434 C C . ALA A 1 438 ? 3.385 -7.791 4.630 1.00 96.94 438 ALA A C 1
ATOM 3436 O O . ALA A 1 438 ? 3.301 -7.098 5.638 1.00 96.94 438 ALA A O 1
ATOM 3437 N N . THR A 1 439 ? 4.558 -8.118 4.102 1.00 94.88 439 THR A N 1
ATOM 3438 C CA . THR A 1 439 ? 5.864 -7.764 4.673 1.00 94.88 439 THR A CA 1
ATOM 3439 C C . THR A 1 439 ? 6.863 -7.452 3.565 1.00 94.88 439 THR A C 1
ATOM 3441 O O . THR A 1 439 ? 6.638 -7.763 2.390 1.00 94.88 439 THR A O 1
ATOM 3444 N N . ASP A 1 440 ? 8.014 -6.911 3.947 1.00 88.69 440 ASP A N 1
ATOM 3445 C CA . ASP A 1 440 ? 9.158 -6.682 3.065 1.00 88.69 440 ASP A CA 1
ATOM 3446 C C . ASP A 1 440 ? 9.658 -7.956 2.351 1.00 88.69 440 ASP A C 1
ATOM 3448 O O . ASP A 1 440 ? 10.220 -7.881 1.259 1.00 88.69 440 ASP A O 1
ATOM 3452 N N . VAL A 1 441 ? 9.440 -9.142 2.931 1.00 88.00 441 VAL A N 1
ATOM 3453 C CA . VAL A 1 441 ? 9.926 -10.414 2.368 1.00 88.00 441 VAL A CA 1
ATOM 3454 C C . VAL A 1 441 ? 8.969 -11.079 1.383 1.00 88.00 441 VAL A C 1
ATOM 3456 O O . VAL A 1 441 ? 9.406 -11.957 0.637 1.00 88.00 441 VAL A O 1
ATOM 3459 N N . ASN A 1 442 ? 7.682 -10.716 1.373 1.00 92.81 442 ASN A N 1
ATOM 3460 C CA . ASN A 1 442 ? 6.670 -11.375 0.538 1.00 92.81 442 ASN A CA 1
ATOM 3461 C C . ASN A 1 442 ? 5.914 -10.435 -0.415 1.00 92.81 442 ASN A C 1
ATOM 3463 O O . ASN A 1 442 ? 5.219 -10.929 -1.303 1.00 92.81 442 ASN A O 1
ATOM 3467 N N . THR A 1 443 ? 6.122 -9.122 -0.329 1.00 96.88 443 THR A N 1
ATOM 3468 C CA . THR A 1 443 ? 5.555 -8.138 -1.265 1.00 96.88 443 THR A CA 1
ATOM 3469 C C . THR A 1 443 ? 6.572 -7.658 -2.299 1.00 96.88 443 THR A C 1
ATOM 3471 O O . THR A 1 443 ? 7.783 -7.825 -2.141 1.00 96.88 443 THR A O 1
ATOM 3474 N N . GLY A 1 444 ? 6.067 -7.104 -3.399 1.00 97.31 444 GLY A N 1
ATOM 3475 C CA . GLY A 1 444 ? 6.878 -6.617 -4.508 1.00 97.31 444 GLY A CA 1
ATOM 3476 C C . GLY A 1 444 ? 7.448 -7.727 -5.406 1.00 97.31 444 GLY A C 1
ATOM 3477 O O . GLY A 1 444 ? 7.129 -8.915 -5.246 1.00 97.31 444 GLY A O 1
ATOM 3478 N N . PRO A 1 445 ? 8.281 -7.359 -6.395 1.00 96.69 445 PRO A N 1
ATOM 3479 C CA . PRO A 1 445 ? 8.766 -8.284 -7.401 1.00 96.69 445 PRO A CA 1
ATOM 3480 C C . PRO A 1 445 ? 9.708 -9.329 -6.816 1.00 96.69 445 PRO A C 1
ATOM 3482 O O . PRO A 1 445 ? 10.617 -9.020 -6.041 1.00 96.69 445 PRO A O 1
ATOM 3485 N N . VAL A 1 446 ? 9.553 -10.582 -7.249 1.00 93.31 446 VAL A N 1
ATOM 3486 C CA . VAL A 1 446 ? 10.337 -11.708 -6.718 1.00 93.31 446 VAL A CA 1
ATOM 3487 C C . VAL A 1 446 ? 11.851 -11.511 -6.840 1.00 93.31 446 VAL A C 1
ATOM 3489 O O . VAL A 1 446 ? 12.593 -11.898 -5.937 1.00 93.31 446 VAL A O 1
ATOM 3492 N N . TYR A 1 447 ? 12.304 -10.843 -7.903 1.00 92.31 447 TYR A N 1
ATOM 3493 C CA . TYR A 1 447 ? 13.717 -10.567 -8.161 1.00 92.31 447 TYR A CA 1
ATOM 3494 C C . TYR A 1 447 ? 14.329 -9.513 -7.221 1.00 92.31 447 TYR A C 1
ATOM 3496 O O . TYR A 1 447 ? 15.552 -9.446 -7.098 1.00 92.31 447 TYR A O 1
ATOM 3504 N N . LEU A 1 448 ? 13.511 -8.716 -6.523 1.00 90.38 448 LEU A N 1
ATOM 3505 C CA . LEU A 1 448 ? 13.975 -7.834 -5.446 1.00 90.38 448 LEU A CA 1
ATOM 3506 C C . LEU A 1 448 ? 13.970 -8.559 -4.091 1.00 90.38 448 LEU A C 1
ATOM 3508 O O . LEU A 1 448 ? 14.910 -8.407 -3.308 1.00 90.38 448 LEU A O 1
ATOM 3512 N N . ARG A 1 449 ? 12.977 -9.429 -3.848 1.00 81.69 449 ARG A N 1
ATOM 3513 C CA . ARG A 1 449 ? 12.839 -10.191 -2.589 1.00 81.69 449 ARG A CA 1
ATOM 3514 C C . ARG A 1 449 ? 14.014 -11.133 -2.320 1.00 81.69 449 ARG A C 1
ATOM 3516 O O . ARG A 1 449 ? 14.443 -11.257 -1.178 1.00 81.69 449 ARG A O 1
ATOM 3523 N N . GLN A 1 450 ? 14.579 -11.776 -3.348 1.00 67.56 450 GLN A N 1
ATOM 3524 C CA . GLN A 1 450 ? 15.737 -12.672 -3.169 1.00 67.56 450 GLN A CA 1
ATOM 3525 C C . GLN A 1 450 ? 16.956 -11.942 -2.587 1.00 67.56 450 GLN A C 1
ATOM 3527 O O . GLN A 1 450 ? 17.623 -12.463 -1.692 1.00 67.56 450 GLN A O 1
ATOM 3532 N N . LYS A 1 451 ? 17.215 -10.710 -3.046 1.00 64.25 451 LYS A N 1
ATOM 3533 C CA . LYS A 1 451 ? 18.295 -9.871 -2.510 1.00 64.25 451 LYS A CA 1
ATOM 3534 C C . LYS A 1 451 ? 18.023 -9.476 -1.059 1.00 64.25 451 LYS A C 1
ATOM 3536 O O . LYS A 1 451 ? 18.923 -9.577 -0.229 1.00 64.25 451 LYS A O 1
ATOM 3541 N N . ALA A 1 452 ? 16.788 -9.084 -0.743 1.00 64.25 452 ALA A N 1
ATOM 3542 C CA . ALA A 1 452 ? 16.390 -8.720 0.616 1.00 64.25 452 ALA A CA 1
ATOM 3543 C C . ALA A 1 452 ? 16.494 -9.906 1.591 1.00 64.25 452 ALA A C 1
ATOM 3545 O O . ALA A 1 452 ? 17.029 -9.763 2.689 1.00 64.25 452 ALA A O 1
ATOM 3546 N N . LEU A 1 453 ? 16.064 -11.104 1.179 1.00 67.31 453 LEU A N 1
ATOM 3547 C CA . LEU A 1 453 ? 16.177 -12.315 1.993 1.00 67.31 453 LEU A CA 1
ATOM 3548 C C . LEU A 1 453 ? 17.641 -12.690 2.252 1.00 67.31 453 LEU A C 1
ATOM 3550 O O . LEU A 1 453 ? 17.986 -13.060 3.375 1.00 67.31 453 LEU A O 1
ATOM 3554 N N . LEU A 1 454 ? 18.507 -12.568 1.240 1.00 71.56 454 LEU A N 1
ATOM 3555 C CA . LEU A 1 454 ? 19.947 -12.759 1.409 1.00 71.56 454 LEU A CA 1
ATOM 3556 C C . LEU A 1 454 ? 20.516 -11.746 2.407 1.00 71.56 454 LEU A C 1
ATOM 3558 O O . LEU A 1 454 ? 21.193 -12.149 3.349 1.00 71.56 454 LEU A O 1
ATOM 3562 N N . ALA A 1 455 ? 20.185 -10.461 2.259 1.00 70.00 455 ALA A N 1
ATOM 3563 C CA . ALA A 1 455 ? 20.610 -9.422 3.192 1.00 70.00 455 ALA A CA 1
ATOM 3564 C C . ALA A 1 455 ? 20.138 -9.720 4.626 1.00 70.00 455 ALA A C 1
ATOM 3566 O O . ALA A 1 455 ? 20.934 -9.654 5.557 1.00 70.00 455 ALA A O 1
ATOM 3567 N N . LYS A 1 456 ? 18.881 -10.139 4.816 1.00 73.44 456 LYS A N 1
ATOM 3568 C CA . LYS A 1 456 ? 18.330 -10.508 6.130 1.00 73.44 456 LYS A CA 1
ATOM 3569 C C . LYS A 1 456 ? 19.048 -11.711 6.744 1.00 73.44 456 LYS A C 1
ATOM 3571 O O . LYS A 1 456 ? 19.332 -11.694 7.937 1.00 73.44 456 LYS A O 1
ATOM 3576 N N . ARG A 1 457 ? 19.385 -12.728 5.941 1.00 75.12 457 ARG A N 1
ATOM 3577 C CA . ARG A 1 457 ? 20.186 -13.884 6.386 1.00 75.12 457 ARG A CA 1
ATOM 3578 C C . ARG A 1 457 ? 21.600 -13.472 6.788 1.00 75.12 457 ARG A C 1
ATOM 3580 O O . ARG A 1 457 ? 22.058 -13.876 7.849 1.00 75.12 457 ARG A O 1
ATOM 3587 N N . VAL A 1 458 ? 22.262 -12.631 5.989 1.00 78.94 458 VAL A N 1
ATOM 3588 C CA . VAL A 1 458 ? 23.584 -12.076 6.325 1.00 78.94 458 VAL A CA 1
ATOM 3589 C C . VAL A 1 458 ? 23.512 -11.302 7.641 1.00 78.94 458 VAL A C 1
ATOM 3591 O O . VAL A 1 458 ? 24.303 -11.565 8.540 1.00 78.94 458 VAL A O 1
ATOM 3594 N N . MET A 1 459 ? 22.520 -10.420 7.793 1.00 80.50 459 MET A N 1
ATOM 3595 C CA . MET A 1 459 ? 22.315 -9.634 9.011 1.00 80.50 459 MET A CA 1
ATOM 3596 C C . MET A 1 459 ? 22.048 -10.517 10.231 1.00 80.50 459 MET A C 1
ATOM 3598 O O . MET A 1 459 ? 22.641 -10.283 11.277 1.00 80.50 459 MET A O 1
ATOM 3602 N N . ALA A 1 460 ? 21.203 -11.545 10.111 1.00 79.19 460 ALA A N 1
ATOM 3603 C CA . ALA A 1 460 ? 20.946 -12.495 11.192 1.00 79.19 460 ALA A CA 1
ATOM 3604 C C . ALA A 1 460 ? 22.223 -13.238 11.617 1.00 79.19 460 ALA A C 1
ATOM 3606 O O . ALA A 1 460 ? 22.483 -13.352 12.811 1.00 79.19 460 ALA A O 1
ATOM 3607 N N . ASN A 1 461 ? 23.046 -13.661 10.653 1.00 82.56 461 ASN A N 1
ATOM 3608 C CA . ASN A 1 461 ? 24.290 -14.383 10.918 1.00 82.56 461 ASN A CA 1
ATOM 3609 C C . ASN A 1 461 ? 25.353 -13.520 11.614 1.00 82.56 461 ASN A C 1
ATOM 3611 O O . ASN A 1 461 ? 26.099 -14.033 12.442 1.00 82.56 461 ASN A O 1
ATOM 3615 N N . ILE A 1 462 ? 25.444 -12.222 11.296 1.00 86.00 462 ILE A N 1
ATOM 3616 C CA . ILE A 1 462 ? 26.445 -11.335 11.918 1.00 86.00 462 ILE A CA 1
ATOM 3617 C C . ILE A 1 462 ? 25.952 -10.684 13.216 1.00 86.00 462 ILE A C 1
ATOM 3619 O O . ILE A 1 462 ? 26.776 -10.241 14.013 1.00 86.00 462 ILE A O 1
ATOM 3623 N N . ARG A 1 463 ? 24.629 -10.619 13.444 1.00 89.62 463 ARG A N 1
ATOM 3624 C CA . ARG A 1 463 ? 24.013 -9.828 14.523 1.00 89.62 463 ARG A CA 1
ATOM 3625 C C . ARG A 1 463 ? 24.600 -10.147 15.890 1.00 89.62 463 ARG A C 1
ATOM 3627 O O . ARG A 1 463 ? 25.053 -9.234 16.569 1.00 89.62 463 ARG A O 1
ATOM 3634 N N . GLU A 1 464 ? 24.593 -11.413 16.291 1.00 89.00 464 GLU A N 1
ATOM 3635 C CA . GLU A 1 464 ? 25.048 -11.819 17.624 1.00 89.00 464 GLU A CA 1
ATOM 3636 C C . GLU A 1 464 ? 26.529 -11.478 17.838 1.00 89.00 464 GLU A C 1
ATOM 3638 O O . GLU A 1 464 ? 26.878 -10.807 18.808 1.00 89.00 464 GLU A O 1
ATOM 3643 N N . ALA A 1 465 ? 27.389 -11.827 16.877 1.00 91.12 465 ALA A N 1
ATOM 3644 C CA . ALA A 1 465 ? 28.817 -11.523 16.939 1.00 91.12 465 ALA A CA 1
ATOM 3645 C C . ALA A 1 465 ? 29.092 -10.008 16.987 1.00 91.12 465 ALA A C 1
ATOM 3647 O O . ALA A 1 465 ? 29.934 -9.552 17.765 1.00 91.12 465 ALA A O 1
ATOM 3648 N N . THR A 1 466 ? 28.372 -9.211 16.188 1.00 92.69 466 THR A N 1
ATOM 3649 C CA . THR A 1 466 ? 28.485 -7.746 16.203 1.00 92.69 466 THR A CA 1
ATOM 3650 C C . THR A 1 466 ? 28.042 -7.161 17.542 1.00 92.69 466 THR A C 1
ATOM 3652 O O . THR A 1 466 ? 28.730 -6.284 18.063 1.00 92.69 466 THR A O 1
ATOM 3655 N N . LEU A 1 467 ? 26.940 -7.643 18.126 1.00 92.62 467 LEU A N 1
ATOM 3656 C CA . LEU A 1 467 ? 26.444 -7.149 19.414 1.00 92.62 467 LEU A CA 1
ATOM 3657 C C . LEU A 1 467 ? 27.379 -7.508 20.566 1.00 92.62 467 LEU A C 1
ATOM 3659 O O . LEU A 1 467 ? 27.736 -6.622 21.336 1.00 92.62 467 LEU A O 1
ATOM 3663 N N . LEU A 1 468 ? 27.884 -8.741 20.613 1.00 92.00 468 LEU A N 1
ATOM 3664 C CA . LEU A 1 468 ? 28.879 -9.149 21.608 1.00 92.00 468 LEU A CA 1
ATOM 3665 C C . LEU A 1 468 ? 30.165 -8.314 21.514 1.00 92.00 468 LEU A C 1
ATOM 3667 O O . LEU A 1 468 ? 30.739 -7.931 22.536 1.00 92.00 468 LEU A O 1
ATOM 3671 N N . LYS A 1 469 ? 30.636 -8.004 20.295 1.00 93.38 469 LYS A N 1
ATOM 3672 C CA . LYS A 1 469 ? 31.810 -7.134 20.103 1.00 93.38 469 LYS A CA 1
ATOM 3673 C C . LYS A 1 469 ? 31.507 -5.694 20.538 1.00 93.38 469 LYS A C 1
ATOM 3675 O O . LYS A 1 469 ? 32.329 -5.076 21.212 1.00 93.38 469 LYS A O 1
ATOM 3680 N N . ALA A 1 470 ? 30.323 -5.178 20.211 1.00 93.44 470 ALA A N 1
ATOM 3681 C CA . ALA A 1 470 ? 29.898 -3.833 20.584 1.00 93.44 470 ALA A CA 1
ATOM 3682 C C . ALA A 1 470 ? 29.735 -3.657 22.103 1.00 93.44 470 ALA A C 1
ATOM 3684 O O . ALA A 1 470 ? 30.197 -2.657 22.648 1.00 93.44 470 ALA A O 1
ATOM 3685 N N . GLU A 1 471 ? 29.149 -4.633 22.799 1.00 91.81 471 GLU A N 1
ATOM 3686 C CA . GLU A 1 471 ? 28.992 -4.625 24.260 1.00 91.81 471 GLU A CA 1
ATOM 3687 C C . GLU A 1 471 ? 30.336 -4.556 24.990 1.00 91.81 471 GLU A C 1
ATOM 3689 O O . GLU A 1 471 ? 30.479 -3.810 25.961 1.00 91.81 471 GLU A O 1
ATOM 3694 N N . LYS A 1 472 ? 31.357 -5.265 24.491 1.00 90.50 472 LYS A N 1
ATOM 3695 C CA . LYS A 1 472 ? 32.727 -5.146 25.012 1.00 90.50 472 LYS A CA 1
ATOM 3696 C C . LYS A 1 472 ? 33.256 -3.721 24.828 1.00 90.50 472 LYS A C 1
ATOM 3698 O O . LYS A 1 472 ? 33.699 -3.098 25.792 1.00 90.50 472 LYS A O 1
ATOM 3703 N N . MET A 1 473 ? 33.118 -3.172 23.621 1.00 90.69 473 MET A N 1
ATOM 3704 C CA . MET A 1 473 ? 33.623 -1.842 23.256 1.00 90.69 473 MET A CA 1
ATOM 3705 C C . MET A 1 473 ? 32.908 -0.681 23.961 1.00 90.69 473 MET A C 1
ATOM 3707 O O . MET A 1 473 ? 33.503 0.388 24.132 1.00 90.69 473 MET A O 1
ATOM 3711 N N . LEU A 1 474 ? 31.661 -0.868 24.410 1.00 88.19 474 LEU A N 1
ATOM 3712 C CA . LEU A 1 474 ? 30.949 0.125 25.222 1.00 88.19 474 LEU A CA 1
ATOM 3713 C C . LEU A 1 474 ? 31.717 0.480 26.499 1.00 88.19 474 LEU A C 1
ATOM 3715 O O . LEU A 1 474 ? 31.760 1.653 26.877 1.00 88.19 474 LEU A O 1
ATOM 3719 N N . ASN A 1 475 ? 32.353 -0.518 27.115 1.00 83.44 475 ASN A N 1
ATOM 3720 C CA . ASN A 1 475 ? 33.039 -0.391 28.400 1.00 83.44 475 ASN A CA 1
ATOM 3721 C C . ASN A 1 475 ? 34.542 -0.110 28.268 1.00 83.44 475 ASN A C 1
ATOM 3723 O O . ASN A 1 475 ? 35.213 0.167 29.262 1.00 83.44 475 ASN A O 1
ATOM 3727 N N . GLU A 1 476 ? 35.094 -0.158 27.056 1.00 83.50 476 GLU A N 1
ATOM 3728 C CA . GLU A 1 476 ? 36.511 0.120 26.858 1.00 83.50 476 GLU A CA 1
ATOM 3729 C C . GLU A 1 476 ? 36.830 1.612 27.018 1.00 83.50 476 GLU A C 1
ATOM 3731 O O . GLU A 1 476 ? 36.105 2.487 26.531 1.00 83.50 476 GLU A O 1
ATOM 3736 N N . LYS A 1 477 ? 37.976 1.925 27.632 1.00 81.81 477 LYS A N 1
ATOM 3737 C CA . LYS A 1 477 ? 38.465 3.307 27.743 1.00 81.81 477 LYS A CA 1
ATOM 3738 C C . LYS A 1 477 ? 38.916 3.836 26.367 1.00 81.81 477 LYS A C 1
ATOM 3740 O O . LYS A 1 477 ? 39.461 3.070 25.567 1.00 81.81 477 LYS A O 1
ATOM 3745 N N . PRO A 1 478 ? 38.693 5.122 26.038 1.00 78.44 478 PRO A N 1
ATOM 3746 C CA . PRO A 1 478 ? 39.324 5.742 24.873 1.00 78.44 478 PRO A CA 1
ATOM 3747 C C . PRO A 1 478 ? 40.855 5.641 24.969 1.00 78.44 478 PRO A C 1
ATOM 3749 O O . PRO A 1 478 ? 41.411 5.832 26.047 1.00 78.44 478 PRO A O 1
ATOM 3752 N N . VAL A 1 479 ? 41.519 5.337 23.852 1.00 84.88 479 VAL A N 1
ATOM 3753 C CA . VAL A 1 479 ? 42.987 5.318 23.734 1.00 84.88 479 VAL A CA 1
ATOM 3754 C C . VAL A 1 479 ? 43.324 6.201 22.549 1.00 84.88 479 VAL A C 1
ATOM 3756 O O . VAL A 1 479 ? 42.813 5.948 21.464 1.00 84.88 479 VAL A O 1
ATOM 3759 N N . THR A 1 480 ? 44.121 7.236 22.774 1.00 85.19 480 THR A N 1
ATOM 3760 C CA . THR A 1 480 ? 44.497 8.244 21.777 1.00 85.19 480 THR A CA 1
ATOM 3761 C C . THR A 1 480 ? 45.968 8.073 21.412 1.00 85.19 480 THR A C 1
ATOM 3763 O O . THR A 1 480 ? 46.708 7.386 22.118 1.00 85.19 480 THR A O 1
ATOM 3766 N N . VAL A 1 481 ? 46.423 8.719 20.337 1.00 86.50 481 VAL A N 1
ATOM 3767 C CA . VAL A 1 481 ? 47.848 8.696 19.950 1.00 86.50 481 VAL A CA 1
ATOM 3768 C C . VAL A 1 481 ? 48.752 9.219 21.074 1.00 86.50 481 VAL A C 1
ATOM 3770 O O . VAL A 1 481 ? 49.803 8.655 21.326 1.00 86.50 481 VAL A O 1
ATOM 3773 N N . THR A 1 482 ? 48.278 10.182 21.868 1.00 87.12 482 THR A N 1
ATOM 3774 C CA . THR A 1 482 ? 49.020 10.758 23.004 1.00 87.12 482 THR A CA 1
ATOM 3775 C C . THR A 1 482 ? 49.195 9.814 24.201 1.00 87.12 482 THR A C 1
ATOM 3777 O O . THR A 1 482 ? 49.815 10.199 25.194 1.00 87.12 482 THR A O 1
ATOM 3780 N N . ALA A 1 483 ? 48.592 8.619 24.169 1.00 88.25 483 ALA A N 1
ATOM 3781 C CA . ALA A 1 483 ? 48.717 7.619 25.230 1.00 88.25 483 ALA A CA 1
ATOM 3782 C C . ALA A 1 483 ? 50.063 6.877 25.194 1.00 88.25 483 ALA A C 1
ATOM 3784 O O . ALA A 1 483 ? 50.457 6.298 26.205 1.00 88.25 483 ALA A O 1
ATOM 3785 N N . ALA A 1 484 ? 50.760 6.913 24.058 1.00 89.81 484 ALA A N 1
ATOM 3786 C CA . ALA A 1 484 ? 52.074 6.317 23.872 1.00 89.81 484 ALA A CA 1
ATOM 3787 C C . ALA A 1 484 ? 53.066 7.375 23.371 1.00 89.81 484 ALA A C 1
ATOM 3789 O O . ALA A 1 484 ? 52.685 8.426 22.863 1.00 89.81 484 ALA A O 1
ATOM 3790 N N . PHE A 1 485 ? 54.356 7.116 23.562 1.00 91.81 485 PHE A N 1
ATOM 3791 C CA . PHE A 1 485 ? 55.423 7.967 23.051 1.00 91.81 485 PHE A CA 1
ATOM 3792 C C . PHE A 1 485 ? 56.628 7.102 22.697 1.00 91.81 485 PHE A C 1
ATOM 3794 O O . PHE A 1 485 ? 57.064 6.286 23.510 1.00 91.81 485 PHE A O 1
ATOM 3801 N N . CYS A 1 486 ? 57.178 7.302 21.502 1.00 90.00 486 CYS A N 1
ATOM 3802 C CA . CYS A 1 486 ? 58.421 6.665 21.093 1.00 90.00 486 CYS A CA 1
ATOM 3803 C C . CYS A 1 486 ? 59.593 7.604 21.378 1.00 90.00 486 CYS A C 1
ATOM 3805 O O . CYS A 1 486 ? 59.639 8.704 20.834 1.00 90.00 486 CYS A O 1
ATOM 3807 N N . SER A 1 487 ? 60.579 7.154 22.156 1.00 88.25 487 SER A N 1
ATOM 3808 C CA . SER A 1 487 ? 61.803 7.927 22.411 1.00 88.25 487 SER A CA 1
ATOM 3809 C C . SER A 1 487 ? 62.627 8.217 21.151 1.00 88.25 487 SER A C 1
ATOM 3811 O O . SER A 1 487 ? 63.454 9.122 21.174 1.00 88.25 487 SER A O 1
ATOM 3813 N N . ARG A 1 488 ? 62.396 7.478 20.054 1.00 87.31 488 ARG A N 1
ATOM 3814 C CA . ARG A 1 488 ? 63.024 7.698 18.740 1.00 87.31 488 ARG A CA 1
ATOM 3815 C C . ARG A 1 488 ? 62.309 8.755 17.888 1.00 87.31 488 ARG A C 1
ATOM 3817 O O . ARG A 1 488 ? 62.800 9.106 16.818 1.00 87.31 488 ARG A O 1
ATOM 3824 N N . SER A 1 489 ? 61.156 9.256 18.331 1.00 87.62 489 SER A N 1
ATOM 3825 C CA . SER A 1 489 ? 60.424 10.311 17.631 1.00 87.62 489 SER A CA 1
ATOM 3826 C C . SER A 1 489 ? 61.142 11.654 17.763 1.00 87.62 489 SER A C 1
ATOM 3828 O O . SER A 1 489 ? 61.488 12.069 18.866 1.00 87.62 489 SER A O 1
ATOM 3830 N N . ALA A 1 490 ? 61.302 12.367 16.645 1.00 86.94 490 ALA A N 1
ATOM 3831 C CA . ALA A 1 490 ? 61.736 13.767 16.650 1.00 86.94 490 ALA A CA 1
ATOM 3832 C C . ALA A 1 490 ? 60.623 14.733 17.115 1.00 86.94 490 ALA A C 1
ATOM 3834 O O . ALA A 1 490 ? 60.911 15.865 17.497 1.00 86.94 490 ALA A O 1
ATOM 3835 N N . GLY A 1 491 ? 59.359 14.292 17.073 1.00 86.75 491 GLY A N 1
ATOM 3836 C CA . GLY A 1 491 ? 58.200 15.020 17.599 1.00 86.75 491 GLY A CA 1
ATOM 3837 C C . GLY A 1 491 ? 57.936 14.734 19.081 1.00 86.75 491 GLY A C 1
ATOM 3838 O O . GLY A 1 491 ? 58.468 13.779 19.646 1.00 86.75 491 GLY A O 1
ATOM 3839 N N . GLY A 1 492 ? 57.086 15.543 19.711 1.00 85.88 492 GLY A N 1
ATOM 3840 C CA . GLY A 1 492 ? 56.654 15.394 21.101 1.00 85.88 492 GLY A CA 1
ATOM 3841 C C . GLY A 1 492 ? 55.472 14.434 21.288 1.00 85.88 492 GLY A C 1
ATOM 3842 O O . GLY A 1 492 ? 54.993 13.792 20.360 1.00 85.88 492 GLY A O 1
ATOM 3843 N N . ARG A 1 493 ? 54.937 14.360 22.517 1.00 87.50 493 ARG A N 1
ATOM 3844 C CA . ARG A 1 493 ? 53.814 13.464 22.892 1.00 87.50 493 ARG A CA 1
ATOM 3845 C C . ARG A 1 493 ? 52.515 13.701 22.101 1.00 87.50 493 ARG A C 1
ATOM 3847 O O . ARG A 1 493 ? 51.617 12.867 22.132 1.00 87.50 493 ARG A O 1
ATOM 3854 N N . HIS A 1 494 ? 52.394 14.844 21.436 1.00 86.19 494 HIS A N 1
ATOM 3855 C CA . HIS A 1 494 ? 51.222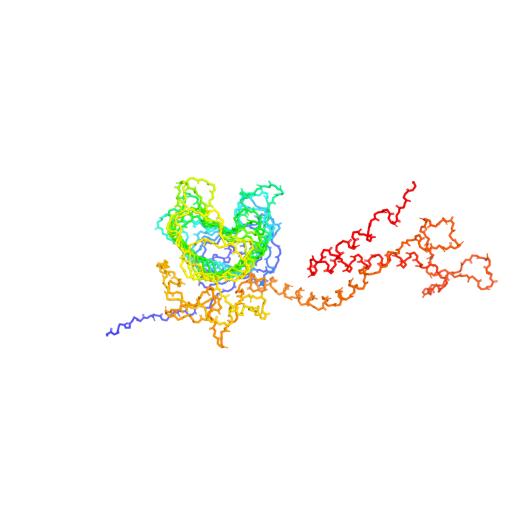 15.200 20.637 1.00 86.19 494 HIS A CA 1
ATOM 3856 C C . HIS A 1 494 ? 51.387 14.888 19.144 1.00 86.19 494 HIS A C 1
ATOM 3858 O O . HIS A 1 494 ? 50.450 15.120 18.385 1.00 86.19 494 HIS A O 1
ATOM 3864 N N . ASP A 1 495 ? 52.531 14.332 18.738 1.00 84.81 495 ASP A N 1
ATOM 3865 C CA . ASP A 1 495 ? 52.844 14.038 17.344 1.00 84.81 495 ASP A CA 1
ATOM 3866 C C . ASP A 1 495 ? 52.683 12.547 17.031 1.00 84.81 495 ASP A C 1
ATOM 3868 O O . ASP A 1 495 ? 53.036 11.665 17.819 1.00 84.81 495 ASP A O 1
ATOM 3872 N N . PHE A 1 496 ? 52.165 12.251 15.840 1.00 87.88 496 PHE A N 1
ATOM 3873 C CA . PHE A 1 496 ? 52.090 10.884 15.345 1.00 87.88 496 PHE A CA 1
ATOM 3874 C C . PHE A 1 496 ? 53.458 10.436 14.819 1.00 87.88 496 PHE A C 1
ATOM 3876 O O . PHE A 1 496 ? 53.997 11.005 13.876 1.00 87.88 496 PHE A O 1
ATOM 3883 N N . TYR A 1 497 ? 53.984 9.367 15.405 1.00 89.38 497 TYR A N 1
ATOM 3884 C CA . TYR A 1 497 ? 55.178 8.663 14.948 1.00 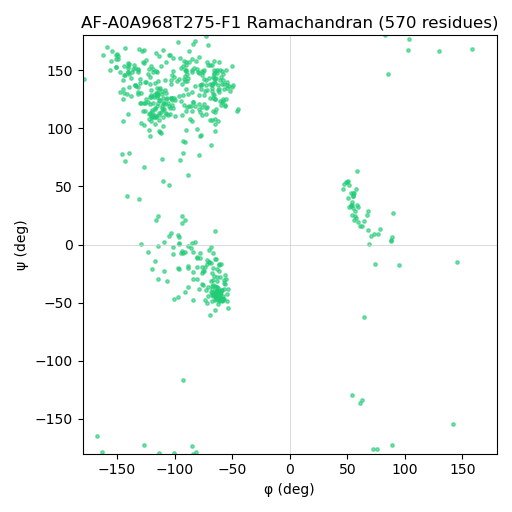89.38 497 TYR A CA 1
ATOM 3885 C C . TYR A 1 497 ? 54.860 7.288 14.336 1.00 89.38 497 TYR A C 1
ATOM 3887 O O . TYR A 1 497 ? 54.006 6.563 14.854 1.00 89.38 497 TYR A O 1
ATOM 3895 N N . SER A 1 498 ? 55.579 6.922 13.270 1.00 88.69 498 SER A N 1
ATOM 3896 C CA . SER A 1 498 ? 55.542 5.599 12.637 1.00 88.69 498 SER A CA 1
ATOM 3897 C C . SER A 1 498 ? 56.900 5.222 12.058 1.00 88.69 498 SER A C 1
ATOM 3899 O O . SER A 1 498 ? 57.609 6.083 11.541 1.00 88.69 498 SER A O 1
ATOM 3901 N N . GLU A 1 499 ? 57.202 3.929 12.057 1.00 88.44 499 GLU A N 1
ATOM 3902 C CA . GLU A 1 499 ? 58.409 3.363 11.453 1.00 88.44 499 GLU A CA 1
ATOM 3903 C C . GLU A 1 499 ? 58.048 2.517 10.229 1.00 88.44 499 GLU A C 1
ATOM 3905 O O . GLU A 1 499 ? 56.932 2.000 10.118 1.00 88.44 499 GLU A O 1
ATOM 3910 N N . GLY A 1 500 ? 58.983 2.400 9.285 1.00 86.12 500 GLY A N 1
ATOM 3911 C CA . GLY A 1 500 ? 58.810 1.516 8.139 1.00 86.12 500 GLY A CA 1
ATOM 3912 C C . GLY A 1 500 ? 58.955 0.054 8.560 1.00 86.12 500 GLY A C 1
ATOM 3913 O O . GLY A 1 500 ? 59.912 -0.309 9.241 1.00 86.12 500 GLY A O 1
ATOM 3914 N N . ASP A 1 501 ? 58.019 -0.792 8.133 1.00 84.75 501 ASP A N 1
ATOM 3915 C CA . ASP A 1 501 ? 57.900 -2.177 8.615 1.00 84.75 501 ASP A CA 1
ATOM 3916 C C . ASP A 1 501 ? 59.139 -3.044 8.334 1.00 84.75 501 ASP A C 1
ATOM 3918 O O . ASP A 1 501 ? 59.432 -3.954 9.104 1.00 84.75 501 ASP A O 1
ATOM 3922 N N . TYR A 1 502 ? 59.898 -2.733 7.281 1.00 90.25 502 TYR A N 1
ATOM 3923 C CA . TYR A 1 502 ? 61.021 -3.547 6.800 1.00 90.25 502 TYR A CA 1
ATOM 3924 C C . TYR A 1 502 ? 62.406 -3.012 7.176 1.00 90.25 502 TYR A C 1
ATOM 3926 O O . TYR A 1 502 ? 63.401 -3.509 6.654 1.00 90.25 502 TYR A O 1
ATOM 3934 N N . TRP A 1 503 ? 62.503 -2.004 8.044 1.00 87.44 503 TRP A N 1
ATOM 3935 C CA . TRP A 1 503 ? 63.782 -1.405 8.441 1.00 87.44 503 TRP A CA 1
ATOM 3936 C C . TRP A 1 503 ? 64.235 -1.930 9.804 1.00 87.44 503 TRP A C 1
ATOM 3938 O O . TRP A 1 503 ? 63.495 -1.846 10.783 1.00 87.44 503 TRP A O 1
ATOM 3948 N N . TRP A 1 504 ? 65.461 -2.451 9.871 1.00 90.31 504 TRP A N 1
ATOM 3949 C CA . TRP A 1 504 ? 66.033 -3.125 11.039 1.00 90.31 504 TRP A CA 1
ATOM 3950 C C . TRP A 1 504 ? 67.340 -2.457 11.484 1.00 90.31 504 TRP A C 1
ATOM 3952 O O . TRP A 1 504 ? 68.104 -2.021 10.623 1.00 90.31 504 TRP A O 1
ATOM 3962 N N . PRO A 1 505 ? 67.657 -2.422 12.792 1.00 87.56 505 PRO A N 1
ATOM 3963 C CA . PRO A 1 505 ? 68.993 -2.059 13.250 1.00 87.56 505 PRO A CA 1
ATOM 3964 C C . PRO A 1 505 ? 70.035 -3.012 12.660 1.00 87.56 505 PRO A C 1
ATOM 3966 O O . PRO A 1 505 ? 69.805 -4.224 12.612 1.00 87.56 505 PRO A O 1
ATOM 3969 N N . ASP A 1 506 ? 71.170 -2.471 12.230 1.00 88.25 506 ASP A N 1
ATOM 3970 C CA . ASP A 1 506 ? 72.306 -3.273 11.791 1.00 88.25 506 ASP A CA 1
ATOM 3971 C C . ASP A 1 506 ? 72.980 -3.932 13.016 1.00 88.25 506 ASP A C 1
ATOM 3973 O O . ASP A 1 506 ? 73.462 -3.212 13.897 1.00 88.25 506 ASP A O 1
ATOM 3977 N N . PRO A 1 507 ? 73.017 -5.278 13.125 1.00 86.38 507 PRO A N 1
ATOM 3978 C CA . PRO A 1 507 ? 73.682 -5.956 14.236 1.00 86.38 507 PRO A CA 1
ATOM 3979 C C . PRO A 1 507 ? 75.191 -5.693 14.285 1.00 86.38 507 PRO A C 1
ATOM 3981 O O . PRO A 1 507 ? 75.777 -5.746 15.365 1.00 86.38 507 PRO A O 1
ATOM 3984 N N . GLU A 1 508 ? 75.813 -5.431 13.132 1.00 88.25 508 GLU A N 1
ATOM 3985 C CA . GLU A 1 508 ? 77.253 -5.185 13.013 1.00 88.25 508 GLU A CA 1
ATOM 3986 C C . GLU A 1 508 ? 77.605 -3.723 13.308 1.00 88.25 508 GLU A C 1
ATOM 3988 O O . GLU A 1 508 ? 78.715 -3.426 13.752 1.00 88.25 508 GLU A O 1
ATOM 3993 N N . ASN A 1 509 ? 76.644 -2.810 13.137 1.00 88.38 509 ASN A N 1
ATOM 3994 C CA . ASN A 1 509 ? 76.797 -1.397 13.464 1.00 88.38 509 ASN A CA 1
ATOM 3995 C C . ASN A 1 509 ? 75.531 -0.817 14.127 1.00 88.38 509 ASN A C 1
ATOM 3997 O O . ASN A 1 509 ? 74.764 -0.097 13.480 1.00 88.38 509 ASN A O 1
ATOM 4001 N N . PRO A 1 510 ? 75.317 -1.061 15.437 1.00 83.25 510 PRO A N 1
ATOM 4002 C CA . PRO A 1 510 ? 74.079 -0.680 16.125 1.00 83.25 510 PRO A CA 1
ATOM 4003 C C . PRO A 1 510 ? 73.777 0.827 16.159 1.00 83.25 510 PRO A C 1
ATOM 4005 O O . PRO A 1 510 ? 72.650 1.216 16.461 1.00 83.25 510 PRO A O 1
ATOM 4008 N N . THR A 1 511 ? 74.770 1.681 15.888 1.00 83.25 511 THR A N 1
ATOM 4009 C CA . THR A 1 511 ? 74.624 3.145 15.814 1.00 83.25 511 THR A CA 1
ATOM 4010 C C . THR A 1 511 ? 74.545 3.674 14.375 1.00 83.25 511 THR A C 1
ATOM 4012 O O . THR A 1 511 ? 74.385 4.880 14.182 1.00 83.25 511 THR A O 1
ATOM 4015 N N . GLY A 1 512 ? 74.659 2.799 13.370 1.00 83.56 512 GLY A N 1
ATOM 4016 C CA . GLY A 1 512 ? 74.585 3.125 11.946 1.00 83.56 512 GLY A CA 1
ATOM 4017 C C . GLY A 1 512 ? 73.155 3.203 11.385 1.00 83.56 512 GLY A C 1
ATOM 4018 O O . GLY A 1 512 ? 72.176 3.019 12.112 1.00 83.56 512 GLY A O 1
ATOM 4019 N N . PRO A 1 513 ? 73.007 3.498 10.077 1.00 84.88 513 PRO A N 1
ATOM 4020 C CA . PRO A 1 513 ? 71.713 3.480 9.399 1.00 84.88 513 PRO A CA 1
ATOM 4021 C C . PRO A 1 513 ? 71.033 2.109 9.486 1.00 84.88 513 PRO A C 1
ATOM 4023 O O . PRO A 1 513 ? 71.693 1.073 9.457 1.00 84.88 513 PRO A O 1
ATOM 4026 N N . TYR A 1 514 ? 69.701 2.102 9.545 1.00 89.38 514 TYR A N 1
ATOM 4027 C CA . TYR A 1 514 ? 68.933 0.858 9.515 1.00 89.38 514 TYR A CA 1
ATOM 4028 C C . TYR A 1 514 ? 69.104 0.173 8.152 1.00 89.38 514 TYR A C 1
ATOM 4030 O O . TYR A 1 514 ? 69.191 0.837 7.119 1.00 89.38 514 TYR A O 1
ATOM 4038 N N . ILE A 1 515 ? 69.090 -1.157 8.148 1.00 90.00 515 ILE A N 1
ATOM 4039 C CA . ILE A 1 515 ? 69.131 -1.989 6.945 1.00 90.00 515 ILE A CA 1
ATOM 4040 C C . ILE A 1 515 ? 67.729 -2.485 6.591 1.00 90.00 515 ILE A C 1
ATOM 4042 O O . ILE A 1 515 ? 66.913 -2.781 7.466 1.00 90.00 515 ILE A O 1
ATOM 4046 N N . GLN A 1 516 ? 67.436 -2.592 5.299 1.00 91.25 516 GLN A N 1
ATOM 4047 C CA . GLN A 1 516 ? 66.153 -3.106 4.833 1.00 91.25 516 GLN A CA 1
ATOM 4048 C C . GLN A 1 516 ? 66.177 -4.642 4.774 1.00 91.25 516 GLN A C 1
ATOM 4050 O O . GLN A 1 516 ? 67.082 -5.229 4.183 1.00 91.25 516 GLN A O 1
ATOM 4055 N N . LYS A 1 517 ? 65.160 -5.298 5.341 1.00 87.38 517 LYS A N 1
ATOM 4056 C CA . LYS A 1 517 ? 64.900 -6.737 5.180 1.00 87.38 517 LYS A CA 1
ATOM 4057 C C . LYS A 1 517 ? 63.517 -6.929 4.579 1.00 87.38 517 LYS A C 1
ATOM 4059 O O . LYS A 1 517 ? 62.512 -6.939 5.289 1.00 87.38 517 LYS A O 1
ATOM 4064 N N . ASP A 1 518 ? 63.470 -7.034 3.258 1.00 84.75 518 ASP A N 1
ATOM 4065 C CA . ASP A 1 518 ? 62.207 -7.172 2.540 1.00 84.75 518 ASP A CA 1
ATOM 4066 C C . ASP A 1 518 ? 61.440 -8.438 2.967 1.00 84.75 518 ASP A C 1
ATOM 4068 O O . ASP A 1 518 ? 62.033 -9.476 3.276 1.00 84.75 518 ASP A O 1
ATOM 4072 N N . GLY A 1 519 ? 60.114 -8.325 3.054 1.00 85.44 519 GLY A N 1
ATOM 4073 C CA . GLY A 1 519 ? 59.221 -9.387 3.528 1.00 85.44 519 GLY A CA 1
ATOM 4074 C C . GLY A 1 519 ? 59.314 -9.735 5.024 1.00 85.44 519 GLY A C 1
ATOM 4075 O O . GLY A 1 519 ? 58.576 -10.609 5.477 1.00 85.44 519 GLY A O 1
ATOM 4076 N N . GLN A 1 520 ? 60.176 -9.073 5.808 1.00 87.94 520 GLN A N 1
ATOM 4077 C CA . GLN A 1 520 ? 60.343 -9.329 7.244 1.00 87.94 520 GLN A CA 1
ATOM 4078 C C . GLN A 1 520 ? 60.007 -8.088 8.075 1.00 87.94 520 GLN A C 1
ATOM 4080 O O . GLN A 1 520 ? 60.763 -7.114 8.098 1.00 87.94 520 GLN A O 1
ATOM 4085 N N . SER A 1 521 ? 58.886 -8.135 8.800 1.00 85.44 521 SER A N 1
ATOM 4086 C CA . SER A 1 521 ? 58.493 -7.067 9.725 1.00 85.44 521 SER A CA 1
ATOM 4087 C C . SER A 1 521 ? 59.425 -7.013 10.935 1.00 85.44 521 SER A C 1
ATOM 4089 O O . SER A 1 521 ? 59.586 -8.017 11.628 1.00 85.44 521 SER A O 1
ATOM 4091 N N . ASN A 1 522 ? 60.007 -5.846 11.215 1.00 87.56 522 ASN A N 1
ATOM 4092 C CA . ASN A 1 522 ? 60.841 -5.639 12.396 1.00 87.56 522 ASN A CA 1
ATOM 4093 C C . ASN A 1 522 ? 59.989 -5.731 13.681 1.00 87.56 522 ASN A C 1
ATOM 4095 O O . ASN A 1 522 ? 59.142 -4.864 13.912 1.00 87.56 522 ASN A O 1
ATOM 4099 N N . PRO A 1 523 ? 60.211 -6.733 14.558 1.00 85.00 523 PRO A N 1
ATOM 4100 C CA . PRO A 1 523 ? 59.440 -6.884 15.791 1.00 85.00 523 PRO A CA 1
ATOM 4101 C C . PRO A 1 523 ? 59.719 -5.769 16.814 1.00 85.00 523 PRO A C 1
ATOM 4103 O O . PRO A 1 523 ? 58.943 -5.600 17.749 1.00 85.00 523 PRO A O 1
ATOM 4106 N N . GLY A 1 524 ? 60.805 -5.004 16.649 1.00 86.19 524 GLY A N 1
ATOM 4107 C CA . GLY A 1 524 ? 61.150 -3.845 17.478 1.00 86.19 524 GLY A CA 1
ATOM 4108 C C . GLY A 1 524 ? 60.485 -2.528 17.053 1.00 86.19 524 GLY A C 1
ATOM 4109 O O . GLY A 1 524 ? 60.758 -1.490 17.672 1.00 86.19 524 GLY A O 1
ATOM 4110 N N . ASN A 1 525 ? 59.642 -2.547 16.012 1.00 89.25 525 ASN A N 1
ATOM 4111 C CA . ASN A 1 525 ? 58.973 -1.347 15.522 1.00 89.25 525 ASN A CA 1
ATOM 4112 C C . ASN A 1 525 ? 57.954 -0.795 16.526 1.00 89.25 525 ASN A C 1
ATOM 4114 O O . ASN A 1 525 ? 57.112 -1.509 17.075 1.00 89.25 525 ASN A O 1
ATOM 4118 N N . PHE A 1 526 ? 57.961 0.523 16.684 1.00 91.00 526 PHE A N 1
ATOM 4119 C CA . PHE A 1 526 ? 56.941 1.260 17.402 1.00 91.00 526 PHE A CA 1
ATOM 4120 C C . PHE A 1 526 ? 55.621 1.225 16.622 1.00 91.00 526 PHE A C 1
ATOM 4122 O O . PHE A 1 526 ? 55.456 1.888 15.596 1.00 91.00 526 PHE A O 1
ATOM 4129 N N . SER A 1 527 ? 54.665 0.454 17.139 1.00 90.56 527 SER A N 1
ATOM 4130 C CA . SER A 1 527 ? 53.360 0.231 16.501 1.00 90.56 527 SER A CA 1
ATOM 4131 C C . SER A 1 527 ? 52.185 0.808 17.294 1.00 90.56 527 SER A C 1
ATOM 4133 O O . SER A 1 527 ? 51.048 0.738 16.833 1.00 90.56 527 SER A O 1
ATOM 4135 N N . ASP A 1 528 ? 52.426 1.418 18.457 1.00 91.69 528 ASP A N 1
ATOM 4136 C CA . ASP A 1 528 ? 51.361 1.828 19.384 1.00 91.69 528 ASP A CA 1
ATOM 4137 C C . ASP A 1 528 ? 50.388 2.835 18.768 1.00 91.69 528 ASP A C 1
ATOM 4139 O O . ASP A 1 528 ? 49.172 2.684 18.899 1.00 91.69 528 ASP A O 1
ATOM 4143 N N . HIS A 1 529 ? 50.886 3.829 18.026 1.00 91.31 529 HIS A N 1
ATOM 4144 C CA . HIS A 1 529 ? 50.002 4.772 17.341 1.00 91.31 529 HIS A CA 1
ATOM 4145 C C . HIS A 1 529 ? 49.200 4.112 16.213 1.00 91.31 529 HIS A C 1
ATOM 4147 O O . HIS A 1 529 ? 48.017 4.414 16.043 1.00 91.31 529 HIS A O 1
ATOM 4153 N N . ARG A 1 530 ? 49.807 3.181 15.461 1.00 88.88 530 ARG A N 1
ATOM 4154 C CA . ARG A 1 530 ? 49.101 2.399 14.433 1.00 88.88 530 ARG A CA 1
ATOM 4155 C C . ARG A 1 530 ? 47.986 1.574 15.078 1.00 88.88 530 ARG A C 1
ATOM 4157 O O . ARG A 1 530 ? 46.851 1.618 14.608 1.00 88.88 530 ARG A O 1
ATOM 4164 N N . HIS A 1 531 ? 48.274 0.894 16.187 1.00 90.44 531 HIS A N 1
ATOM 4165 C CA . HIS A 1 531 ? 47.289 0.131 16.952 1.00 90.44 531 HIS A CA 1
ATOM 4166 C C . HIS A 1 531 ? 46.163 1.016 17.502 1.00 90.44 531 HIS A C 1
ATOM 4168 O O . HIS A 1 531 ? 44.998 0.629 17.419 1.00 90.44 531 HIS A O 1
ATOM 4174 N N . ALA A 1 532 ? 46.470 2.221 17.996 1.00 89.31 532 ALA A N 1
ATOM 4175 C CA . ALA A 1 532 ? 45.458 3.174 18.455 1.00 89.31 532 ALA A CA 1
ATOM 4176 C C . ALA A 1 532 ? 44.490 3.579 17.326 1.00 89.31 532 ALA A C 1
ATOM 4178 O O . ALA A 1 532 ? 43.274 3.608 17.538 1.00 89.31 532 ALA A O 1
ATOM 4179 N N . MET A 1 533 ? 45.006 3.821 16.116 1.00 88.06 533 MET A N 1
ATOM 4180 C CA . MET A 1 533 ? 44.196 4.176 14.943 1.00 88.06 533 MET A CA 1
ATOM 4181 C C . MET A 1 533 ? 43.362 3.003 14.413 1.00 88.06 533 MET A C 1
ATOM 4183 O O . MET A 1 533 ? 42.171 3.172 14.142 1.00 88.06 533 MET A O 1
ATOM 4187 N N . VAL A 1 534 ? 43.945 1.802 14.314 1.00 89.50 534 VAL A N 1
ATOM 4188 C CA . VAL A 1 534 ? 43.210 0.580 13.935 1.00 89.50 534 VAL A CA 1
ATOM 4189 C C . VAL A 1 534 ? 42.078 0.324 14.926 1.00 89.50 534 VAL A C 1
ATOM 4191 O O . VAL A 1 534 ? 40.930 0.128 14.527 1.00 89.50 534 VAL A O 1
ATOM 4194 N N . ARG A 1 535 ? 42.366 0.428 16.225 1.00 89.62 535 ARG A N 1
ATOM 4195 C CA . ARG A 1 535 ? 41.365 0.262 17.276 1.00 89.62 535 ARG A CA 1
ATOM 4196 C C . ARG A 1 535 ? 40.232 1.285 17.175 1.00 89.62 535 ARG A C 1
ATOM 4198 O O . ARG A 1 535 ? 39.072 0.911 17.335 1.00 89.62 535 ARG A O 1
ATOM 4205 N N . LEU A 1 536 ? 40.532 2.559 16.906 1.00 88.88 536 LEU A N 1
ATOM 4206 C CA . LEU A 1 536 ? 39.500 3.580 16.685 1.00 88.88 536 LEU A CA 1
ATOM 4207 C C . LEU A 1 536 ? 38.589 3.206 15.509 1.00 88.88 536 LEU A C 1
ATOM 4209 O O . LEU A 1 536 ? 37.365 3.285 15.639 1.00 88.88 536 LEU A O 1
ATOM 4213 N N . SER A 1 537 ? 39.178 2.787 14.387 1.00 89.50 537 SER A N 1
ATOM 4214 C CA . SER A 1 537 ? 38.435 2.346 13.203 1.00 89.50 537 SER A CA 1
ATOM 4215 C C . SER A 1 537 ? 37.501 1.181 13.538 1.00 89.50 537 SER A C 1
ATOM 4217 O O . SER A 1 537 ? 36.301 1.241 13.261 1.00 89.50 537 SER A O 1
ATOM 4219 N N . GLU A 1 538 ? 38.011 0.168 14.245 1.00 91.38 538 GLU A N 1
ATOM 4220 C CA . GLU A 1 538 ? 37.216 -0.987 14.659 1.00 91.38 538 GLU A CA 1
ATOM 4221 C C . GLU A 1 538 ? 36.063 -0.622 15.595 1.00 91.38 538 GLU A C 1
ATOM 4223 O O . GLU A 1 538 ? 34.942 -1.095 15.392 1.00 91.38 538 GLU A O 1
ATOM 4228 N N . ILE A 1 539 ? 36.310 0.220 16.604 1.00 90.75 539 ILE A N 1
ATOM 4229 C CA . ILE A 1 539 ? 35.270 0.690 17.530 1.00 90.75 539 ILE A CA 1
ATOM 4230 C C . ILE A 1 539 ? 34.194 1.458 16.767 1.00 90.75 539 ILE A C 1
ATOM 4232 O O . ILE A 1 539 ? 33.002 1.228 16.971 1.00 90.75 539 ILE A O 1
ATOM 4236 N N . THR A 1 540 ? 34.605 2.341 15.859 1.00 90.12 540 THR A N 1
ATOM 4237 C CA . THR A 1 540 ? 33.692 3.169 15.066 1.00 90.12 540 THR A CA 1
ATOM 4238 C C . THR A 1 540 ? 32.800 2.304 14.183 1.00 90.12 540 THR A C 1
ATOM 4240 O O . THR A 1 540 ? 31.573 2.423 14.238 1.00 90.12 540 THR A O 1
ATOM 4243 N N . ALA A 1 541 ? 33.393 1.384 13.421 1.00 89.62 541 ALA A N 1
ATOM 4244 C CA . ALA A 1 541 ? 32.659 0.477 12.547 1.00 89.62 541 ALA A CA 1
ATOM 4245 C C . ALA A 1 541 ? 31.726 -0.459 13.334 1.00 89.62 541 ALA A C 1
ATOM 4247 O O . ALA A 1 541 ? 30.557 -0.619 12.970 1.00 89.62 541 ALA A O 1
ATOM 4248 N N . THR A 1 542 ? 32.207 -1.036 14.441 1.00 93.12 542 THR A N 1
ATOM 4249 C CA . THR A 1 542 ? 31.439 -1.995 15.251 1.00 93.12 542 THR A CA 1
ATOM 4250 C C . THR A 1 542 ? 30.255 -1.324 15.946 1.00 93.12 542 THR A C 1
ATOM 4252 O O . THR A 1 542 ? 29.132 -1.814 15.836 1.00 93.12 542 THR A O 1
ATOM 4255 N N . LEU A 1 543 ? 30.464 -0.183 16.615 1.00 92.81 543 LEU A N 1
ATOM 4256 C CA . LEU A 1 543 ? 29.384 0.531 17.308 1.00 92.81 543 LEU A CA 1
ATOM 4257 C C . LEU A 1 543 ? 28.351 1.097 16.327 1.00 92.81 543 LEU A C 1
ATOM 4259 O O . LEU A 1 543 ? 27.158 1.085 16.629 1.00 92.81 543 LEU A O 1
ATOM 4263 N N . THR A 1 544 ? 28.781 1.545 15.142 1.00 90.50 544 THR A N 1
ATOM 4264 C CA . THR A 1 544 ? 27.862 1.989 14.081 1.00 90.50 544 THR A CA 1
ATOM 4265 C C . THR A 1 544 ? 27.015 0.827 13.575 1.00 90.50 544 THR A C 1
ATOM 4267 O O . THR A 1 544 ? 25.793 0.940 13.511 1.00 90.50 544 THR A O 1
ATOM 4270 N N . SER A 1 545 ? 27.643 -0.317 13.288 1.00 88.94 545 SER A N 1
ATOM 4271 C CA . SER A 1 545 ? 26.941 -1.522 12.831 1.00 88.94 545 SER A CA 1
ATOM 4272 C C . SER A 1 545 ? 25.944 -2.028 13.878 1.00 88.94 545 SER A C 1
ATOM 4274 O O . SER A 1 545 ? 24.796 -2.321 13.550 1.00 88.94 545 SER A O 1
ATOM 4276 N N . ALA A 1 546 ? 26.341 -2.064 15.154 1.00 90.44 546 ALA A N 1
ATOM 4277 C CA . ALA A 1 546 ? 25.461 -2.434 16.260 1.00 90.44 546 ALA A CA 1
ATOM 4278 C C . ALA A 1 546 ? 24.283 -1.463 16.412 1.00 90.44 546 ALA A C 1
ATOM 4280 O O . ALA A 1 546 ? 23.145 -1.904 16.565 1.00 90.44 546 ALA A O 1
ATOM 4281 N N . TRP A 1 547 ? 24.529 -0.154 16.300 1.00 89.12 547 TRP A N 1
ATOM 4282 C CA . TRP A 1 547 ? 23.466 0.849 16.319 1.00 89.12 547 TRP A CA 1
ATOM 4283 C C . TRP A 1 547 ? 22.487 0.673 15.152 1.00 89.12 547 TRP A C 1
ATOM 4285 O O . TRP A 1 547 ? 21.279 0.715 15.369 1.00 89.12 547 TRP A O 1
ATOM 4295 N N . MET A 1 548 ? 22.975 0.404 13.939 1.00 80.94 548 MET A N 1
ATOM 4296 C CA . MET A 1 548 ? 22.113 0.116 12.786 1.00 80.94 548 MET A CA 1
ATOM 4297 C C . MET A 1 548 ? 21.286 -1.165 12.975 1.00 80.94 548 MET A C 1
ATOM 4299 O O . MET A 1 548 ? 20.165 -1.2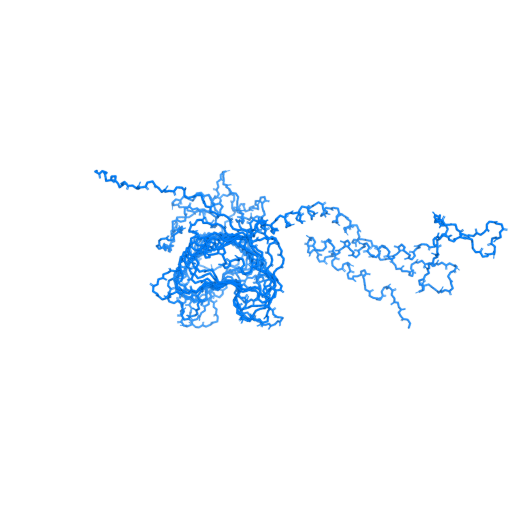50 12.481 1.00 80.94 548 MET A O 1
ATOM 4303 N N . LEU A 1 549 ? 21.816 -2.157 13.700 1.00 81.69 549 LEU A N 1
ATOM 4304 C CA . LEU A 1 549 ? 21.133 -3.420 13.987 1.00 81.69 549 LEU A CA 1
ATOM 4305 C C . LEU A 1 549 ? 20.036 -3.298 15.058 1.00 81.69 549 LEU A C 1
ATOM 4307 O O . LEU A 1 549 ? 19.051 -4.041 14.991 1.00 81.69 549 LEU A O 1
ATOM 4311 N N . THR A 1 550 ? 20.207 -2.444 16.071 1.00 85.19 550 THR A N 1
ATOM 4312 C CA . THR A 1 550 ? 19.334 -2.420 17.267 1.00 85.19 550 THR A CA 1
ATOM 4313 C C . THR A 1 550 ? 18.604 -1.108 17.500 1.00 85.19 550 THR A C 1
ATOM 4315 O O . THR A 1 550 ? 17.617 -1.097 18.230 1.00 85.19 550 THR A O 1
ATOM 4318 N N . GLY A 1 551 ? 19.084 -0.002 16.934 1.00 81.25 551 GLY A N 1
ATOM 4319 C CA . GLY A 1 551 ? 18.631 1.342 17.283 1.00 81.25 551 GLY A CA 1
ATOM 4320 C C . GLY A 1 551 ? 19.064 1.812 18.680 1.00 81.25 551 GLY A C 1
ATOM 4321 O O . GLY A 1 551 ? 18.633 2.885 19.106 1.00 81.25 551 GLY A O 1
ATOM 4322 N N . ASP A 1 552 ? 19.916 1.065 19.398 1.00 84.88 552 ASP A N 1
ATOM 4323 C CA . ASP A 1 552 ? 20.316 1.401 20.771 1.00 84.88 552 ASP A CA 1
ATOM 4324 C C . ASP A 1 552 ? 21.109 2.719 20.826 1.00 84.88 552 ASP A C 1
ATOM 4326 O O . ASP A 1 552 ? 22.242 2.842 20.343 1.00 84.88 552 ASP A O 1
ATOM 4330 N N . LYS A 1 553 ? 20.510 3.728 21.465 1.00 87.31 553 LYS A N 1
ATOM 4331 C CA . LYS A 1 553 ? 21.084 5.070 21.610 1.00 87.31 553 LYS A CA 1
ATOM 4332 C C . LYS A 1 553 ? 22.382 5.073 22.430 1.00 87.31 553 LYS A C 1
ATOM 4334 O O . LYS A 1 553 ? 23.164 6.013 22.266 1.00 87.31 553 LYS A O 1
ATOM 4339 N N . ASN A 1 554 ? 22.647 4.061 23.259 1.00 86.62 554 ASN A N 1
ATOM 4340 C CA . ASN A 1 554 ? 23.897 3.938 24.015 1.00 86.62 554 ASN A CA 1
ATOM 4341 C C . ASN A 1 554 ? 25.101 3.730 23.093 1.00 86.62 554 ASN A C 1
ATOM 4343 O O . ASN A 1 554 ? 26.119 4.401 23.273 1.00 86.62 554 ASN A O 1
ATOM 4347 N N . MET A 1 555 ? 24.955 2.900 22.052 1.00 88.38 555 MET A N 1
ATOM 4348 C CA . MET A 1 555 ? 25.990 2.676 21.032 1.00 88.38 555 MET A CA 1
ATOM 4349 C C . MET A 1 555 ? 26.359 3.991 20.340 1.00 88.38 555 MET A C 1
ATOM 4351 O O . MET A 1 555 ? 27.528 4.372 20.271 1.00 88.38 555 MET A O 1
ATOM 4355 N N . ARG A 1 556 ? 25.339 4.756 19.929 1.00 85.06 556 ARG A N 1
ATOM 4356 C CA . ARG A 1 556 ? 25.502 6.086 19.324 1.00 85.06 556 ARG A CA 1
ATOM 4357 C C . ARG A 1 556 ? 26.159 7.088 20.280 1.00 85.06 556 ARG A C 1
ATOM 4359 O O . ARG A 1 556 ? 27.051 7.832 19.880 1.00 85.06 556 ARG A O 1
ATOM 4366 N N . LYS A 1 557 ? 25.736 7.123 21.548 1.00 86.19 557 LYS A N 1
ATOM 4367 C CA . LYS A 1 557 ? 26.304 8.020 22.571 1.00 86.19 557 LYS A CA 1
ATOM 4368 C C . LYS A 1 557 ? 27.775 7.692 22.844 1.00 86.19 557 LYS A C 1
ATOM 4370 O O . LYS A 1 557 ? 28.592 8.607 22.953 1.00 86.19 557 LYS A O 1
ATOM 4375 N N . ARG A 1 558 ? 28.129 6.404 22.919 1.00 85.19 558 ARG A N 1
ATOM 4376 C CA . ARG A 1 558 ? 29.520 5.961 23.068 1.00 85.19 558 ARG A CA 1
ATOM 4377 C C . ARG A 1 558 ? 30.354 6.354 21.858 1.00 85.19 558 ARG A C 1
ATOM 4379 O O . ARG A 1 558 ? 31.424 6.916 22.068 1.00 85.19 558 ARG A O 1
ATOM 4386 N N . LEU A 1 559 ? 29.858 6.109 20.642 1.00 83.94 559 LEU A N 1
ATOM 4387 C CA . LEU A 1 559 ? 30.513 6.481 19.384 1.00 83.94 559 LEU A CA 1
ATOM 4388 C C . LEU A 1 559 ? 30.847 7.976 19.345 1.00 83.94 559 LEU A C 1
ATOM 4390 O O . LEU A 1 559 ? 31.991 8.346 19.086 1.00 83.94 559 LEU A O 1
ATOM 4394 N N . TRP A 1 560 ? 29.871 8.822 19.689 1.00 82.00 560 TRP A N 1
ATOM 4395 C CA . TRP A 1 560 ? 30.062 10.268 19.794 1.00 82.00 560 TRP A CA 1
ATOM 4396 C C . TRP A 1 560 ? 31.182 10.622 20.776 1.00 82.00 560 TRP A C 1
ATOM 4398 O O . TRP A 1 560 ? 32.076 11.393 20.448 1.00 82.00 560 TRP A O 1
ATOM 4408 N N . ASN A 1 561 ? 31.185 10.016 21.966 1.00 79.94 561 ASN A N 1
ATOM 4409 C CA . ASN A 1 561 ? 32.243 10.233 22.953 1.00 79.94 561 ASN A CA 1
ATOM 4410 C C . ASN A 1 561 ? 33.612 9.694 22.507 1.00 79.94 561 ASN A C 1
ATOM 4412 O O . ASN A 1 561 ? 34.624 10.271 22.892 1.00 79.94 561 ASN A O 1
ATOM 4416 N N . THR A 1 562 ? 33.665 8.623 21.706 1.00 77.25 562 THR A N 1
ATOM 4417 C CA . THR A 1 562 ? 34.915 8.107 21.126 1.00 77.25 562 THR A CA 1
ATOM 4418 C C . THR A 1 562 ? 35.490 9.076 20.099 1.00 77.25 562 THR A C 1
ATOM 4420 O O . THR A 1 562 ? 36.693 9.281 20.105 1.00 77.25 562 THR A O 1
ATOM 4423 N N . CYS A 1 563 ? 34.660 9.686 19.248 1.00 72.81 563 CYS A N 1
ATOM 4424 C CA . CYS A 1 563 ? 35.109 10.468 18.088 1.00 72.81 563 CYS A CA 1
ATOM 4425 C C . CYS A 1 563 ? 35.165 11.985 18.336 1.00 72.81 563 CYS A C 1
ATOM 4427 O O . CYS A 1 563 ? 35.340 12.756 17.395 1.00 72.81 563 CYS A O 1
ATOM 4429 N N . LYS A 1 564 ? 34.981 12.444 19.582 1.00 72.56 564 LYS A N 1
ATOM 4430 C CA . LYS A 1 564 ? 34.990 13.877 19.912 1.00 72.56 564 LYS A CA 1
ATOM 4431 C C . LYS A 1 564 ? 36.332 14.518 19.504 1.00 72.56 564 LYS A C 1
ATOM 4433 O O . LYS A 1 564 ? 37.367 14.067 19.994 1.00 72.56 564 LYS A O 1
ATOM 4438 N N . PRO A 1 565 ? 36.332 15.597 18.695 1.00 55.47 565 PRO A N 1
ATOM 4439 C CA . PRO A 1 565 ? 37.556 16.208 18.161 1.00 55.47 565 PRO A CA 1
ATOM 4440 C C . PRO A 1 565 ? 38.601 16.583 19.225 1.00 55.47 565 PRO A C 1
ATOM 4442 O O . PRO A 1 565 ? 39.789 16.339 19.035 1.00 55.47 565 PRO A O 1
ATOM 4445 N N . GLY A 1 566 ? 38.159 17.071 20.392 1.00 54.47 566 GLY A N 1
ATOM 4446 C CA . GLY A 1 566 ? 39.039 17.471 21.500 1.00 54.47 566 GLY A CA 1
ATOM 4447 C C . GLY A 1 566 ? 39.795 16.337 22.211 1.00 54.47 566 GLY A C 1
ATOM 4448 O O . GLY A 1 566 ? 40.564 16.621 23.121 1.00 54.47 566 GLY A O 1
ATOM 4449 N N . LEU A 1 567 ? 39.580 15.071 21.831 1.00 55.16 567 LEU A N 1
ATOM 4450 C CA . LEU A 1 567 ? 40.324 13.912 22.344 1.00 55.16 567 LEU A CA 1
ATOM 4451 C C . LEU A 1 567 ? 41.485 13.481 21.431 1.00 55.16 567 LEU A C 1
ATOM 4453 O O . LEU A 1 567 ? 42.387 12.803 21.908 1.00 55.16 567 LEU A O 1
ATOM 4457 N N . TRP A 1 568 ? 41.484 13.849 20.146 1.00 49.12 568 TRP A N 1
ATOM 4458 C CA . TRP A 1 568 ? 42.397 13.251 19.156 1.00 49.12 568 TRP A CA 1
ATOM 4459 C C . TRP A 1 568 ? 43.425 14.217 18.585 1.00 49.12 568 TRP A C 1
ATOM 4461 O O . TRP A 1 568 ? 44.518 13.786 18.232 1.00 49.12 568 TRP A O 1
ATOM 4471 N N . ILE A 1 569 ? 43.094 15.506 18.505 1.00 45.53 569 ILE A N 1
ATOM 4472 C CA . ILE A 1 569 ? 43.982 16.537 17.971 1.00 45.53 569 ILE A CA 1
ATOM 4473 C C . ILE A 1 569 ? 43.734 17.809 18.788 1.00 45.53 569 ILE A C 1
ATOM 4475 O O . ILE A 1 569 ? 42.710 18.467 18.620 1.00 45.53 569 ILE A O 1
ATOM 4479 N N . GLN A 1 570 ? 44.658 18.171 19.679 1.00 40.53 570 GLN A N 1
ATOM 4480 C CA . GLN A 1 570 ? 44.809 19.586 20.019 1.00 40.53 570 GLN A CA 1
ATOM 4481 C C . GLN A 1 570 ? 45.649 20.195 18.900 1.00 40.53 570 GLN A C 1
ATOM 4483 O O . GLN A 1 570 ? 46.863 20.010 18.867 1.00 40.53 570 GLN A O 1
ATOM 4488 N N . GLN A 1 571 ? 44.985 20.860 17.952 1.00 37.22 571 GLN A N 1
ATOM 4489 C CA . GLN A 1 571 ? 45.668 21.800 17.068 1.00 37.22 571 GLN A CA 1
ATOM 4490 C C . GLN A 1 571 ? 46.254 22.892 17.968 1.00 37.22 571 GLN A C 1
ATOM 4492 O O . GLN A 1 571 ? 45.523 23.466 18.779 1.00 37.22 571 GLN A O 1
ATOM 4497 N N . ARG A 1 572 ? 47.569 23.104 17.887 1.00 39.50 572 ARG A N 1
ATOM 4498 C CA . ARG A 1 572 ? 48.164 24.355 18.356 1.00 39.50 572 ARG A CA 1
ATOM 4499 C C . ARG A 1 572 ? 47.851 25.462 17.369 1.00 39.50 572 ARG A C 1
ATOM 4501 O O . ARG A 1 572 ? 47.868 25.156 16.155 1.00 39.50 572 ARG A O 1
#

Nearest PDB structures (foldseek):
  8bwk-assembly2_B  TM=8.793E-01  e=1.283E-17  uncultured bacterium
  7o7a-assembly1_B  TM=8.465E-01  e=1.788E-15  Pseudopedobacter saltans DSM 12145
  7dmk-assembly4_D  TM=8.755E-01  e=3.746E-13  Bacteroides clarus
  5z9t-assembly1_A  TM=7.748E-01  e=5.143E-13  Vibrio splendidus
  7bz0-assembly1_A  TM=7.713E-01  e=6.749E-13  Vibrio splendidus

Secondary structure (DSSP, 8-state):
----------------EEEESSHHHHHHHHHH--TT-EEEEPSEEEES-EEEE--TT-EEEESSTT-EEEETT-EEEE-SSS-EEESEEEES-B-SS-SEEE-SSS-EEES-EEES-BSS-SEEE-TT--S-EEES-EEE---TTS-S-SEEE---SSS----EEES-EEEEE---TT--S-SS--SEEEE-GGGTTSB---EEES-EEEEE-SSSEEEEEESBS-EEES-EEEEEETPEEEEEE-S--EEES-EEEEE--EEE-S-EEEEEES-EEE-BTS-SEEE---SSS--EEEEEES-EEESBPPEE---SSS---EEEEEES-EEES-SSBSEES--S-EEEESEEEESS-B--SSTTEEE----EEE-TTS-EEESS--B----------TTS---TT--B-TTSPBPPSSSPBSSS----TTPPPP--S--TTTSS-HHHHHHHHHHHHHHHHHHHHHHHHHHHHHHSPP--GGG---TT-SS-TTS-----TTEE--SS-TTSPPEE-TT---TTS--HHHHHHHHHHHHHHHHHHHHHHH--HHHHHHHHHHS-GGGT----

Solvent-accessible surface area (backbone atoms only — not comparable to full-atom values): 28440 Å² total; per-re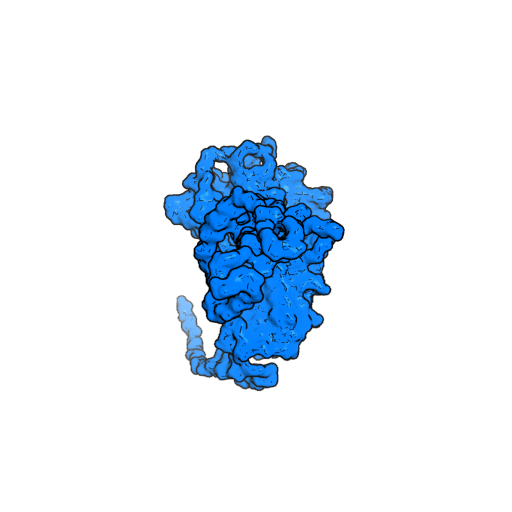sidue (Å²): 137,85,80,82,76,84,73,74,80,75,78,83,69,80,62,52,78,40,80,26,87,45,70,71,48,41,55,55,41,56,71,71,53,50,67,64,16,36,42,29,34,47,67,45,80,44,65,57,46,72,49,71,44,69,63,50,33,28,34,42,31,28,68,41,67,63,41,20,34,34,22,45,52,34,30,41,34,35,56,23,28,45,28,39,41,33,17,38,28,40,42,67,19,49,44,97,42,53,36,31,36,34,60,26,28,49,26,38,40,31,32,32,39,38,32,45,36,41,32,43,19,58,34,34,40,43,30,90,25,33,48,34,35,41,30,22,25,28,44,29,34,52,49,68,91,38,72,31,32,38,29,38,38,42,50,21,86,87,51,58,24,47,30,37,39,33,27,24,26,36,35,53,22,47,51,63,89,90,57,63,60,77,48,35,31,17,54,34,26,37,36,42,80,94,29,14,89,21,46,23,43,33,37,40,31,32,25,21,38,32,34,27,44,8,12,32,25,27,31,34,34,11,27,13,43,30,39,40,30,33,25,22,39,35,47,19,50,79,13,15,43,23,42,52,23,29,30,47,31,40,40,31,37,28,36,24,36,59,11,23,26,40,28,44,41,26,24,35,47,36,35,39,29,27,24,41,37,30,14,40,85,29,52,32,34,33,36,30,9,34,76,91,42,46,28,33,42,34,39,42,32,20,26,25,32,38,46,12,18,24,33,29,48,31,49,79,60,89,33,58,43,34,58,32,36,42,26,26,22,26,35,38,50,46,46,77,26,57,65,35,60,76,69,83,48,65,45,51,39,62,22,35,36,38,77,96,62,55,64,77,100,56,82,25,70,40,84,52,90,71,65,68,43,61,49,101,80,67,39,79,46,59,71,59,69,54,58,49,88,71,85,72,95,50,74,76,60,86,94,56,93,75,63,45,79,48,50,54,28,44,43,70,35,77,41,54,95,63,47,42,34,32,14,19,52,56,51,54,100,83,46,61,70,65,62,77,80,19,39,83,76,75,18,19,23,68,71,57,26,58,56,51,52,50,50,51,51,53,49,61,71,45,43,63,61,39,41,58,53,28,61,55,55,68,74,52,77,88,67,43,58,63,77,50,76,61,92,86,44,94,59,61,56,88,49,94,64,79,65,67,56,36,50,34,78,29,89,93,39,76,88,54,73,63,42,79,39,85,100,44,72,41,89,86,56,66,48,63,45,57,50,31,52,53,50,50,52,51,52,49,54,35,25,50,51,33,24,75,74,67,66,46,63,64,38,52,53,48,46,52,67,68,67,40,63,86,70,74,54,83,80,129

Foldseek 3Di:
DDDDDPDPDPPPDPAAEQEDAAPVSVVVCLVVGDANHEYEYEFDEDEPAEDERDHERYEYEHPAAQRAEYAEAAAYEYLYENYEYGRYEYEHYEHEEERYEYNEENYEAEQYEYYNYHYQEPYEYEAVYAHYEYFQAEQEAHDLPHQAEHYEYAHDAPDARLYEYAQAEQYQAEYPPPPAAASRHAPYEYHDQVQQAGHHQYEYELYEYACNQNHLANYEYRYANYEYALYEHEQPANRENEPHGHEHYEAELYEAYQYEYYEYEAYEQYEAELYEYQHAQHAHYAYEQDPPHAAEQYEHFQAEHANEEEHEQYYPDDRGHANYEHALAEYHPYDAAHYDPHPVRYDAAHYEYEDDHDYPPDPHYDYDPFDFDQDPQRDTDGQDFQWDFDADQHDDRPPDPDCRQCQAASQRDGADSGRGGRHRDGHDPPGRDHDRSHDLQRGHRPVVNVVVVVVVVVCVVCQVVLVVVLVVLLPDDQDEQLNDDDPPDPDDSQDDDFDDQQWAQDPVCNPDGTDGDPPHGDPPTDCRNVVSVVVLVVLLVSLVSNCVSPVDVSSVVSNCVNPPPVRYHPDD